Protein AF-A0A7M2WQA1-F1 (afdb_monomer)

Nearest PDB structures (foldseek):
  7xce-assembly1_A  TM=6.578E-01  e=5.595E-09  Rattus norvegicus
  3zng-assembly1_A  TM=6.175E-01  e=9.949E-09  Homo sapiens
  5cer-assembly3_F  TM=8.291E-01  e=8.331E-07  Bdellovibrio bacteriovorus HD100
  8tyq-assembly1_B  TM=8.521E-01  e=7.292E-05  synthetic construct
  7ykr-assembly1_A  TM=2.815E-01  e=6.113E-09  Drosophila melanogaster

Secondary structure (DSSP, 8-state):
-------------PPPPPIIIIIHHHHHHHTTTTEETTEESTT--SSSHHHHHH-SSS----TT-GGG-HHHHHHHS-SSS--SSTT-PPPHHHHHHHHHHHHTT----GGGS-PPPPPPPPHHHHHHHHHHHHT-HHHHHHHHHH-GGGGGS--TTS--HHHHHHHHS-HHHHHHHHHTT--TT---TT---HHHHTTT-HHHHHHHHHTT--TT---TT---HHHHHHTSSS-HHHHHHHHHTT--TT--EEETTEEE-HHHHHHHHT-HHHHHHHHHTT--SSSTTHHHHHHHHHHTT-HHHHHHHGGG--HHHHHHHHHHHHSTTT--HHHHH-HHHHHHHHHTT--TT-B-TT--BHHHHHTT-TT--HHHHHHHHHTT--TT-B-TT--BHHHHHHTT-S-HHHHHHHHTT-----PPPPPPP-B---SSHHHHHHHHHHHHHHHHHHHHHHHSS--TTTTTHHHHHHHHHHHTT----HHHHHHHHHHHHHHHHHHHHHHTTT-PPTTTHHHHHHHHHHHHHTTPPP-HHHHHHHHHHHHH--TTS----SS-BTTBT--HHHHHHHHHHHHHHT--GGGHHHHHHHHHHHHHHHHH----SHHHHHHHHHHHHHHT--HHHHHHHHHHHHHT--TTS-B-SSTTSPPBHHHHHHHHHHHHHHTSS-TTSHHHHHHHHHHHHS-BTTS-------S---SPP---S-SSGGGHHHHHHHHHHHHHHHHHHH-

pLDDT: mean 89.01, std 12.1, range [23.73, 98.81]

Mean predicted aligned error: 7.71 Å

Sequence (739 aa):
MTTCFLQTGMAKDAASVDFARDVQPLLQAHCIECHGPKKQKNGFRLDRRSDAFKGGTAAMIGRGNADASRLYLRVSGAGQDKQMPPDGPLSAEQISIVKRWIDQGADWPDALSGETPPPPADPKATQIMEALRSGDTETFRKLLRENPDAAKRLGASGLTPLAYAVVYGDVDAVKLLLQAGADVNARSETGATALMFAADNLEKSRLLLEAGADLKARSADGRTPLLVACSWSQTYDVIKLLLDHGANPSDVVNSYRGPLTPLRLAAEKGDGATLKLLLDRGADARAFGGIPALMAATSIGDVHSAKLLQPSADPQGIKFAATFFLLPPFASPRGTNDPAPMQLMIEAGADMKAHDLAGRTLLMLAVTSEKISEATVKAMIQAGADVSATTPAGMTVLDFALQQGRTPIVDLLEKAGAKPGHAAARPEAKFAPAASARAAVERSLPLLQKSDAMFLQKSGCVSCHNNSLTAMTVSEARKAGIAVDEKIAQNSKSLIAADVEVWRERSLQAMGIPGDSNTINWMLLGLASENYPADASTDAFARFLKNDQLPDGRWRLVAGRPPINSSDIAITAICMRAMRAYAPKSARQEYLQSASCAAEWIRSAKPVTTDDRAFQLLGLKWAGDAPASLKQAARELLSQQKADGGWSQLPAMPSDAYATGLVLVALSESGTITVNDAGFQRGIEFLRSTQLQDGSWHVATRAIGIQPYFESGFPHGGDQWISAAATNWATMALIHAVR

Solvent-accessible surface area (backbone atoms only — not comparable to full-atom values): 37889 Å² total; per-residue (Å²): 138,84,86,82,81,80,74,73,70,78,74,71,82,71,77,81,71,45,41,78,80,64,43,48,58,52,38,60,76,63,40,24,77,59,14,24,99,91,30,56,63,68,66,23,26,66,56,25,47,71,39,28,50,52,16,38,52,41,66,26,53,35,25,25,32,26,95,76,7,49,51,44,24,24,42,66,46,78,40,97,55,77,51,28,41,87,92,51,69,61,52,74,66,58,41,47,50,55,34,51,30,19,43,76,35,46,70,69,56,78,96,72,21,56,70,76,80,73,81,82,46,37,70,63,14,33,54,36,36,51,20,27,50,62,44,38,61,66,59,27,55,50,49,43,70,78,39,38,68,28,29,64,31,37,15,84,81,57,39,38,35,48,46,41,15,50,72,37,36,55,65,65,50,36,52,54,27,48,75,47,59,25,63,52,68,48,57,32,92,59,34,43,34,38,52,32,50,16,27,85,36,54,68,51,33,50,54,36,48,77,68,64,34,62,67,81,47,48,23,73,73,54,47,30,35,59,48,23,12,30,48,37,38,95,19,56,68,37,42,50,52,42,46,76,72,66,45,70,44,64,46,74,32,70,40,70,90,44,64,46,21,35,52,21,32,18,20,64,69,56,37,45,66,50,33,49,51,35,45,77,68,62,25,55,49,70,43,92,27,21,46,59,13,31,21,31,6,33,8,64,43,28,52,66,43,22,62,72,35,51,87,47,48,51,72,68,38,37,38,48,23,53,47,43,29,34,35,62,34,49,26,18,65,61,21,41,43,43,42,63,45,57,48,53,32,50,76,64,63,33,62,34,69,43,55,53,98,74,44,46,34,46,60,35,38,38,45,53,44,97,40,44,30,67,66,38,55,49,51,40,46,76,61,56,27,64,49,74,43,57,24,90,87,44,46,18,34,40,48,39,24,49,67,64,20,79,41,76,62,43,58,50,38,46,74,70,64,23,53,76,49,80,66,80,80,77,82,81,84,68,60,40,58,37,95,39,50,63,55,39,36,69,43,26,50,64,54,46,56,54,19,51,51,43,33,43,50,36,57,66,49,83,38,70,66,58,50,38,43,58,43,38,35,51,36,52,31,51,77,63,74,41,92,73,66,61,68,59,50,53,51,48,51,52,52,53,52,51,54,41,48,77,40,19,73,44,21,50,45,52,43,68,59,78,49,32,65,66,17,54,21,24,52,44,42,18,38,52,46,65,67,54,78,84,45,77,28,50,32,22,51,22,49,35,46,62,40,55,34,39,96,73,24,40,38,78,59,60,46,41,38,34,81,53,61,63,34,46,43,36,45,22,31,42,38,41,53,22,26,62,74,30,50,46,68,48,51,42,66,62,53,50,50,51,37,49,36,24,41,55,36,49,71,69,54,82,64,82,42,45,61,25,42,29,26,36,31,40,25,39,50,74,65,66,56,57,71,67,60,48,46,50,44,44,49,56,55,59,71,59,50,43,97,77,27,23,20,26,55,38,92,56,35,71,60,41,48,43,36,29,10,42,40,47,38,28,35,49,73,55,70,72,45,57,72,84,36,70,68,49,43,33,30,54,49,33,51,31,54,56,22,26,78,80,29,42,30,91,40,82,62,56,44,71,87,81,68,88,85,80,88,38,77,48,70,68,70,95,20,18,48,49,14,51,52,14,29,33,28,34,38,43,26,30,46,62,66,67,102

Foldseek 3Di:
DDDDDPPPPDDDPDPQQDCVPQPVVVCVVFPCVQQHPVHHDQQQHDQAQLSQCCGHLHGQQQAQALVPHVVLCQLVVVDPDHHPPPVDHDDPVSSVSSRSCRNQGVDDDPVRRNDDDPDAADVLQQQLLVCQLQVVVVSNVVSCVVCLCQLQTAHPQQDGSLLSCLQRNDLVSNVSSVVSVRDQCDAGPQGDGSLLLNLQPLSSNVVSVVSPHDQCGAGNQGDGSLLLNLLFAPRLNSNVVSVVVPRQQQDWTQHPVGIGGSLLSNLLLLPLVSNVVSVVSPHDLLDGRVLSSLLNNLQQQSLSSNVVSLVNDDQVSLQNSLQSCLAFPQRFLVSQQDLRSVVSSLVSPHDQQDDDPQQQGSLLSSLLRPRHDPVNNVVSVVSPHDLAGATPVFAGSLNLNCLQFDDVVNVSSVVVVHDGTPPDDDDDFDWDFAPALLRLLVLLLVLLLLLLLLCCSNRVDQDLLNLLLNLLLQLLCVVLVHDHDVVSNVVSLVSLVVRLSSCQVVLSSSDADVQQLSRLLSSLVSNVSNVNDADSSLQSSLVSLLRRAHPQLWHTRRGDWPPRSHDSLQSLLSNLLSSQSRPRNSCNVSSLVSLVSSLVSLLPDDAQWLSSLLSSLSSCQSSVHDLVSNLVSLVVSLVQQDPQLAHDRHSNDDGFLLSLLSSLLSNLSSVNDACPDPSNVSSLSSLSRQAHPSSWTQDAISGDDDDDFDDSSQDDGVRRSVRSNSSSSSSSSSSSNSD

Organism: NCBI:txid2807512

Structure (mmCIF, N/CA/C/O backbone):
data_AF-A0A7M2WQA1-F1
#
_entry.id   AF-A0A7M2WQA1-F1
#
loop_
_atom_site.group_PDB
_atom_site.id
_atom_site.type_symbol
_atom_site.label_atom_id
_atom_site.label_alt_id
_atom_site.label_comp_id
_atom_site.label_asym_id
_atom_site.label_entity_id
_atom_site.label_seq_id
_atom_site.pdbx_PDB_ins_code
_atom_site.Cartn_x
_atom_site.Cartn_y
_atom_site.Cartn_z
_atom_site.occupancy
_atom_site.B_iso_or_equiv
_atom_site.auth_seq_id
_atom_site.auth_comp_id
_atom_site.auth_asym_id
_atom_site.auth_atom_id
_atom_site.pdbx_PDB_model_num
ATOM 1 N N . MET A 1 1 ? 22.851 42.577 -37.069 1.00 30.38 1 MET A N 1
ATOM 2 C CA . MET A 1 1 ? 22.425 43.889 -36.546 1.00 30.38 1 MET A CA 1
ATOM 3 C C . MET A 1 1 ? 21.011 43.747 -36.006 1.00 30.38 1 MET A C 1
ATOM 5 O O . MET A 1 1 ? 20.148 43.288 -36.736 1.00 30.38 1 MET A O 1
ATOM 9 N N . THR A 1 2 ? 20.853 44.102 -34.728 1.00 28.45 2 THR A N 1
ATOM 10 C CA . THR A 1 2 ? 19.617 44.558 -34.062 1.00 28.45 2 THR A CA 1
ATOM 11 C C . THR A 1 2 ? 18.521 43.531 -33.717 1.00 28.45 2 THR A C 1
ATOM 13 O O . THR A 1 2 ? 17.528 43.365 -34.412 1.00 28.45 2 THR A O 1
ATOM 16 N N . THR A 1 3 ? 18.738 42.874 -32.572 1.00 28.62 3 THR A N 1
ATOM 17 C CA . THR A 1 3 ? 17.820 42.724 -31.418 1.00 28.62 3 THR A CA 1
ATOM 18 C C . THR A 1 3 ? 16.315 42.975 -31.604 1.00 28.62 3 THR A C 1
ATOM 20 O O . THR A 1 3 ? 15.890 44.115 -31.773 1.00 28.62 3 THR A O 1
ATOM 23 N N . CYS A 1 4 ? 15.512 41.948 -31.308 1.00 23.73 4 CYS A N 1
ATOM 24 C CA . CYS A 1 4 ? 14.214 42.112 -30.649 1.00 23.73 4 CYS A CA 1
ATOM 25 C C . CYS A 1 4 ? 14.092 41.058 -29.533 1.00 23.73 4 CYS A C 1
ATOM 27 O O . CYS A 1 4 ? 13.617 39.944 -29.735 1.00 23.73 4 CYS A O 1
ATOM 29 N N . PHE A 1 5 ? 14.627 41.399 -28.358 1.00 26.61 5 PHE A N 1
ATOM 30 C CA . PHE A 1 5 ? 14.339 40.702 -27.109 1.00 26.61 5 PHE A CA 1
ATOM 31 C C . PHE A 1 5 ? 12.908 41.067 -26.703 1.00 26.61 5 PHE A C 1
ATOM 33 O O . PHE A 1 5 ? 12.668 42.171 -26.220 1.00 26.61 5 PHE A O 1
ATOM 40 N N . LEU A 1 6 ? 11.963 40.141 -26.855 1.00 25.75 6 LEU A N 1
ATOM 41 C CA . LEU A 1 6 ? 10.768 40.151 -26.019 1.00 25.75 6 LEU A CA 1
ATOM 42 C C . LEU A 1 6 ? 11.198 39.639 -24.643 1.00 25.75 6 LEU A C 1
ATOM 44 O O . LEU A 1 6 ? 11.180 38.443 -24.365 1.00 25.75 6 LEU A O 1
ATOM 48 N N . GLN A 1 7 ? 11.641 40.571 -23.797 1.00 24.03 7 GLN A N 1
ATOM 49 C CA . GLN A 1 7 ? 11.590 40.393 -22.353 1.00 24.03 7 GLN A CA 1
ATOM 50 C C . GLN A 1 7 ? 10.124 40.139 -21.994 1.00 24.03 7 GLN A C 1
ATOM 52 O O . GLN A 1 7 ? 9.328 41.067 -21.869 1.00 24.03 7 GLN A O 1
ATOM 57 N N . THR A 1 8 ? 9.755 38.869 -21.840 1.00 31.05 8 THR A N 1
ATOM 58 C CA . THR A 1 8 ? 8.618 38.502 -21.004 1.00 31.05 8 THR A CA 1
ATOM 59 C C . THR A 1 8 ? 8.945 39.039 -19.621 1.00 31.05 8 THR A C 1
ATOM 61 O O . THR A 1 8 ? 9.833 38.517 -18.943 1.00 31.05 8 THR A O 1
ATOM 64 N N . GLY A 1 9 ? 8.308 40.153 -19.260 1.00 25.66 9 GLY A N 1
ATOM 65 C CA . GLY A 1 9 ? 8.415 40.720 -17.930 1.00 25.66 9 GLY A CA 1
ATOM 66 C C . GLY A 1 9 ? 8.202 39.608 -16.916 1.00 25.66 9 GLY A C 1
ATOM 67 O O . GLY A 1 9 ? 7.235 38.851 -17.016 1.00 25.66 9 GLY A O 1
ATOM 68 N N . MET A 1 10 ? 9.137 39.494 -15.974 1.00 29.97 10 MET A N 1
ATOM 69 C CA . MET A 1 10 ? 8.903 38.765 -14.740 1.00 29.97 10 MET A CA 1
ATOM 70 C C . MET A 1 10 ? 7.539 39.212 -14.224 1.00 29.97 10 MET A C 1
ATOM 72 O O . MET A 1 10 ? 7.325 40.406 -13.990 1.00 29.97 10 MET A O 1
ATOM 76 N N . ALA A 1 11 ? 6.595 38.271 -14.152 1.00 33.44 11 ALA A N 1
ATOM 77 C CA . ALA A 1 11 ? 5.335 38.507 -13.482 1.00 33.44 11 ALA A CA 1
ATOM 78 C C . ALA A 1 11 ? 5.688 39.083 -12.109 1.00 33.44 11 ALA A C 1
ATOM 80 O O . ALA A 1 11 ? 6.440 38.461 -11.362 1.00 33.44 11 ALA A O 1
ATOM 81 N N . LYS A 1 12 ? 5.223 40.305 -11.824 1.00 33.41 12 LYS A N 1
ATOM 82 C CA . LYS A 1 12 ? 5.247 40.851 -10.466 1.00 33.41 12 LYS A CA 1
ATOM 83 C C . LYS A 1 12 ? 4.732 39.746 -9.553 1.00 33.41 12 LYS A C 1
ATOM 85 O O . LYS A 1 12 ? 3.649 39.234 -9.838 1.00 33.41 12 LYS A O 1
ATOM 90 N N . ASP A 1 13 ? 5.492 39.390 -8.520 1.00 40.62 13 ASP A N 1
ATOM 91 C CA . ASP A 1 13 ? 5.045 38.466 -7.482 1.00 40.62 13 ASP A CA 1
ATOM 92 C C . ASP A 1 13 ? 3.643 38.896 -7.042 1.00 40.62 13 ASP A C 1
ATOM 94 O O . ASP A 1 13 ? 3.457 39.937 -6.404 1.00 40.62 13 ASP A O 1
ATOM 98 N N . ALA A 1 14 ? 2.626 38.156 -7.487 1.00 55.50 14 ALA A N 1
ATOM 99 C CA . ALA A 1 14 ? 1.265 38.397 -7.057 1.00 55.50 14 ALA A CA 1
ATOM 100 C C . ALA A 1 14 ? 1.261 38.157 -5.548 1.00 55.50 14 ALA A C 1
ATOM 102 O O . ALA A 1 14 ? 1.708 37.100 -5.101 1.00 55.50 14 ALA A O 1
ATOM 103 N N . ALA A 1 15 ? 0.810 39.144 -4.770 1.00 67.75 15 ALA A N 1
ATOM 104 C CA . ALA A 1 15 ? 0.792 39.050 -3.314 1.00 67.75 15 ALA A CA 1
ATOM 105 C C . ALA A 1 15 ? 0.187 37.706 -2.869 1.00 67.75 15 ALA A C 1
ATOM 107 O O . ALA A 1 15 ? -0.848 37.289 -3.408 1.00 67.75 15 ALA A O 1
ATOM 108 N N . SER A 1 16 ? 0.843 37.029 -1.918 1.00 83.00 16 SER A N 1
ATOM 109 C CA . SER A 1 16 ? 0.365 35.748 -1.391 1.00 83.00 16 SER A CA 1
ATOM 110 C C . SER A 1 16 ? -1.051 35.909 -0.843 1.00 83.00 16 SER A C 1
ATOM 112 O O . SER A 1 16 ? -1.351 36.903 -0.171 1.00 83.00 16 SER A O 1
ATOM 114 N N . VAL A 1 17 ? -1.917 34.938 -1.120 1.00 92.88 17 VAL A N 1
ATOM 115 C CA . VAL A 1 17 ? -3.294 34.963 -0.627 1.00 92.88 17 VAL A CA 1
ATOM 116 C C . VAL A 1 17 ? -3.288 34.620 0.859 1.00 92.88 17 VAL A C 1
ATOM 118 O O . VAL A 1 17 ? -2.691 33.624 1.258 1.00 92.88 17 VAL A O 1
ATOM 121 N N . ASP A 1 18 ? -3.934 35.436 1.684 1.00 94.06 18 ASP A N 1
ATOM 122 C CA . ASP A 1 18 ? -4.095 35.168 3.114 1.00 94.06 18 ASP A CA 1
ATOM 123 C C . ASP A 1 18 ? -5.484 34.578 3.378 1.00 94.06 18 ASP A C 1
ATOM 125 O O . ASP A 1 18 ? -6.492 35.102 2.899 1.00 94.06 18 ASP A O 1
ATOM 129 N N . PHE A 1 19 ? -5.562 33.482 4.137 1.00 94.44 19 PHE A N 1
ATOM 130 C CA . PHE A 1 19 ? -6.843 32.812 4.364 1.00 94.44 19 PHE A CA 1
ATOM 131 C C . PHE A 1 19 ? -7.843 33.706 5.102 1.00 94.44 19 PHE A C 1
ATOM 133 O O . PHE A 1 19 ? -9.004 33.776 4.704 1.00 94.44 19 PHE A O 1
ATOM 140 N N . ALA A 1 20 ? -7.403 34.394 6.157 1.00 95.12 20 ALA A N 1
ATOM 141 C CA . ALA A 1 20 ? -8.275 35.195 7.010 1.00 95.12 20 ALA A CA 1
ATOM 142 C C . ALA A 1 20 ? -8.850 36.394 6.252 1.00 95.12 20 ALA A C 1
ATOM 144 O O . ALA A 1 20 ? -10.042 36.686 6.334 1.00 95.12 20 ALA A O 1
ATOM 145 N N . ARG A 1 21 ? -7.985 37.083 5.503 1.00 95.38 21 ARG A N 1
ATOM 146 C CA . ARG A 1 21 ? -8.327 38.304 4.778 1.00 95.38 21 ARG A CA 1
ATOM 147 C C . ARG A 1 21 ? -9.074 38.024 3.479 1.00 95.38 21 ARG A C 1
ATOM 149 O O . ARG A 1 21 ? -10.053 38.707 3.194 1.00 95.38 21 ARG A O 1
ATOM 156 N N . ASP A 1 22 ? -8.610 37.056 2.691 1.00 95.88 22 ASP A N 1
ATOM 157 C CA . ASP A 1 22 ? -9.026 36.925 1.292 1.00 95.88 22 ASP A CA 1
ATOM 158 C C . ASP A 1 22 ? -9.991 35.751 1.061 1.00 95.88 22 ASP A C 1
ATOM 160 O O . ASP A 1 22 ? -10.874 35.847 0.212 1.00 95.88 22 ASP A O 1
ATOM 164 N N . VAL A 1 23 ? -9.855 34.641 1.797 1.00 96.38 23 VAL A N 1
ATOM 165 C CA . VAL A 1 23 ? -10.579 33.383 1.505 1.00 96.38 23 VAL A CA 1
ATOM 166 C C . VAL A 1 23 ? -11.779 33.179 2.423 1.00 96.38 23 VAL A C 1
ATOM 168 O O . VAL A 1 23 ? -12.875 32.868 1.955 1.00 96.38 23 VAL A O 1
ATOM 171 N N . GLN A 1 24 ? -11.600 33.360 3.730 1.00 95.38 24 GLN A N 1
ATOM 172 C CA . GLN A 1 24 ? -12.635 33.127 4.733 1.00 95.38 24 GLN A CA 1
ATOM 173 C C . GLN A 1 24 ? -13.907 33.954 4.474 1.00 95.38 24 GLN A C 1
ATOM 175 O O . GLN A 1 24 ? -14.990 33.358 4.514 1.00 95.38 24 GLN A O 1
ATOM 180 N N . PRO A 1 25 ? -13.832 35.256 4.118 1.00 95.81 25 PRO A N 1
ATOM 181 C CA . PRO A 1 25 ? -15.027 36.030 3.788 1.00 95.81 25 PRO A CA 1
ATOM 182 C C . PRO A 1 25 ? -15.771 35.472 2.568 1.00 95.81 25 PRO A C 1
ATOM 184 O O . PRO A 1 25 ? -17.000 35.458 2.553 1.00 95.81 25 PRO A O 1
ATOM 187 N N . LEU A 1 26 ? -15.046 34.948 1.569 1.00 94.75 26 LEU A N 1
ATOM 188 C CA . LEU A 1 26 ? -15.649 34.332 0.382 1.00 94.75 26 LEU A CA 1
ATOM 189 C C . LEU A 1 26 ? -16.399 33.048 0.738 1.00 94.75 26 LEU A C 1
ATOM 191 O O . LEU A 1 26 ? -17.537 32.861 0.305 1.00 94.75 26 LEU A O 1
ATOM 195 N N . LEU A 1 27 ? -15.792 32.175 1.550 1.00 93.56 27 LEU A N 1
ATOM 196 C CA . LEU A 1 27 ? -16.444 30.941 1.995 1.00 93.56 27 LEU A CA 1
ATOM 197 C C . LEU A 1 27 ? -17.691 31.243 2.835 1.00 93.56 27 LEU A C 1
ATOM 199 O O . LEU A 1 27 ? -18.732 30.620 2.624 1.00 93.56 27 LEU A O 1
ATOM 203 N N . GLN A 1 28 ? -17.611 32.217 3.744 1.00 92.88 28 GLN A N 1
ATOM 204 C CA . GLN A 1 28 ? -18.738 32.648 4.575 1.00 92.88 28 GLN A CA 1
ATOM 205 C C . GLN A 1 28 ? -19.890 33.218 3.751 1.00 92.88 28 GLN A C 1
ATOM 207 O O . GLN A 1 28 ? -21.037 32.844 3.988 1.00 92.88 28 GLN A O 1
ATOM 212 N N . ALA A 1 29 ? -19.591 34.071 2.771 1.00 92.56 29 ALA A N 1
ATOM 213 C CA . ALA A 1 29 ? -20.609 34.726 1.959 1.00 92.56 29 ALA A CA 1
ATOM 214 C C . ALA A 1 29 ? -21.302 33.777 0.970 1.00 92.56 29 ALA A C 1
ATOM 216 O O . ALA A 1 29 ? -22.484 33.952 0.690 1.00 92.56 29 ALA A O 1
ATOM 217 N N . HIS A 1 30 ? -20.580 32.790 0.427 1.00 92.12 30 HIS A N 1
ATOM 218 C CA . HIS A 1 30 ? -21.044 32.060 -0.759 1.00 92.12 30 HIS A CA 1
ATOM 219 C C . HIS A 1 30 ? -21.134 30.539 -0.599 1.00 92.12 30 HIS A C 1
ATOM 221 O O . HIS A 1 30 ? -21.806 29.880 -1.393 1.00 92.12 30 HIS A O 1
ATOM 227 N N . CYS A 1 31 ? -20.462 29.953 0.394 1.00 90.00 31 CYS A N 1
ATOM 228 C CA . CYS A 1 31 ? -20.314 28.498 0.488 1.00 90.00 31 CYS A CA 1
ATOM 229 C C . CYS A 1 31 ? -20.932 27.909 1.762 1.00 90.00 31 CYS A C 1
ATOM 231 O O . CYS A 1 31 ? -21.572 26.856 1.704 1.00 90.00 31 CYS A O 1
ATOM 233 N N . ILE A 1 32 ? -20.756 28.569 2.910 1.00 89.88 32 ILE A N 1
ATOM 234 C CA . ILE A 1 32 ? -21.103 28.017 4.230 1.00 89.88 32 ILE A CA 1
ATOM 235 C C . ILE A 1 32 ? -22.614 27.834 4.418 1.00 89.88 32 ILE A C 1
ATOM 237 O O . ILE A 1 32 ? -23.021 26.939 5.150 1.00 89.88 32 ILE A O 1
ATOM 241 N N . GLU A 1 33 ? -23.478 28.575 3.724 1.00 87.06 33 GLU A N 1
ATOM 242 C CA . GLU A 1 33 ? -24.926 28.336 3.826 1.00 87.06 33 GLU A CA 1
ATOM 243 C C . GLU A 1 33 ? -25.316 26.905 3.397 1.00 87.06 33 GLU A C 1
ATOM 245 O O . GLU A 1 33 ? -26.161 26.266 4.027 1.00 87.06 33 GLU A O 1
ATOM 250 N N . CYS A 1 34 ? -24.671 26.373 2.351 1.00 84.81 34 CYS A N 1
ATOM 251 C CA . CYS A 1 34 ? -24.923 25.026 1.823 1.00 84.81 34 CYS A CA 1
ATOM 252 C C . CYS A 1 34 ? -23.906 23.963 2.269 1.00 84.81 34 CYS A C 1
ATOM 254 O O . CYS A 1 34 ? -24.156 22.772 2.056 1.00 84.81 34 CYS A O 1
ATOM 256 N N . HIS A 1 35 ? -22.780 24.395 2.839 1.00 87.56 35 HIS A N 1
ATOM 257 C CA . HIS A 1 35 ? -21.662 23.565 3.298 1.00 87.56 35 HIS A CA 1
ATOM 258 C C . HIS A 1 35 ? -21.260 23.909 4.739 1.00 87.56 35 HIS A C 1
ATOM 260 O O . HIS A 1 35 ? -20.083 23.901 5.088 1.00 87.56 35 HIS A O 1
ATOM 266 N N . GLY A 1 36 ? -22.238 24.249 5.569 1.00 84.88 36 GLY A N 1
ATOM 267 C CA . GLY A 1 36 ? -22.061 24.625 6.969 1.00 84.88 36 GLY A CA 1
ATOM 268 C C . GLY A 1 36 ? -22.763 23.648 7.910 1.00 84.88 36 GLY A C 1
ATOM 269 O O . GLY A 1 36 ? -23.289 22.620 7.477 1.00 84.88 36 GLY A O 1
ATOM 270 N N . PRO A 1 37 ? -22.850 23.961 9.212 1.00 79.56 37 PRO A N 1
ATOM 271 C CA . PRO A 1 37 ? -23.381 23.036 10.216 1.00 79.56 37 PRO A CA 1
ATOM 272 C C . PRO A 1 37 ? -24.846 22.669 10.021 1.00 79.56 37 PRO A C 1
ATOM 274 O O . PRO A 1 37 ? -25.277 21.602 10.448 1.00 79.56 37 PRO A O 1
ATOM 277 N N . LYS A 1 38 ? -25.615 23.537 9.364 1.00 81.00 38 LYS A N 1
ATOM 278 C CA . LYS A 1 38 ? -27.063 23.371 9.197 1.00 81.00 38 LYS A CA 1
ATOM 279 C C . LYS A 1 38 ? -27.443 22.607 7.930 1.00 81.00 38 LYS A C 1
ATOM 281 O O . LYS A 1 38 ? -28.512 22.008 7.876 1.00 81.00 38 LYS A O 1
ATOM 286 N N . LYS A 1 39 ? -26.594 22.641 6.904 1.00 76.94 39 LYS A N 1
ATOM 287 C CA . LYS A 1 39 ? -26.865 22.068 5.586 1.00 76.94 39 LYS A CA 1
ATOM 288 C C . LYS A 1 39 ? -25.550 21.540 5.044 1.00 76.94 39 LYS A C 1
ATOM 290 O O . LYS A 1 39 ? -24.628 22.308 4.801 1.00 76.94 39 LYS A O 1
ATOM 295 N N . GLN A 1 40 ? -25.478 20.224 4.893 1.00 68.62 40 GLN A N 1
ATOM 296 C CA . GLN A 1 40 ? -24.302 19.536 4.382 1.00 68.62 40 GLN A CA 1
ATOM 297 C C . GLN A 1 40 ? -24.724 18.567 3.282 1.00 68.62 40 GLN A C 1
ATOM 299 O O . GLN A 1 40 ? -25.466 17.613 3.515 1.00 68.62 40 GLN A O 1
ATOM 304 N N . LYS A 1 41 ? -24.259 18.811 2.056 1.00 63.06 41 LYS A N 1
ATOM 305 C CA . LYS A 1 41 ? -24.397 17.841 0.965 1.00 63.06 41 LYS A CA 1
ATOM 306 C C . LYS A 1 41 ? -23.241 16.848 1.043 1.00 63.06 41 LYS A C 1
ATOM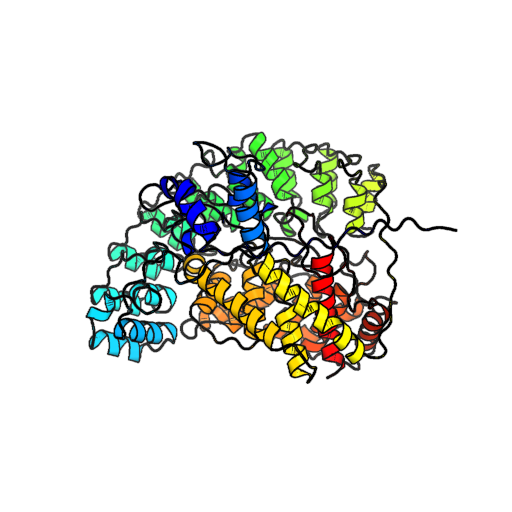 308 O O . LYS A 1 41 ? -22.086 17.248 0.933 1.00 63.06 41 LYS A O 1
ATOM 313 N N . ASN A 1 42 ? -23.557 15.564 1.218 1.00 60.62 42 ASN A N 1
ATOM 314 C CA . ASN A 1 42 ? -22.584 14.463 1.274 1.00 60.62 42 ASN A CA 1
ATOM 315 C C . ASN A 1 42 ? -21.486 14.637 2.345 1.00 60.62 42 ASN A C 1
ATOM 317 O O . ASN A 1 42 ? -20.353 14.222 2.126 1.00 60.62 42 ASN A O 1
ATOM 321 N N . GLY A 1 43 ? -21.800 15.293 3.469 1.00 66.31 43 GLY A N 1
ATOM 322 C CA . GLY A 1 43 ? -20.859 15.502 4.577 1.00 66.31 43 GLY A CA 1
ATOM 323 C C . GLY A 1 43 ? -19.748 16.529 4.321 1.00 66.31 43 GLY A C 1
ATOM 324 O O . GLY A 1 43 ? -18.919 16.732 5.199 1.00 66.31 43 GLY A O 1
ATOM 325 N N . PHE A 1 44 ? -19.722 17.195 3.158 1.00 78.69 44 PHE A N 1
ATOM 326 C CA . PHE A 1 44 ? -18.711 18.213 2.863 1.00 78.69 44 PHE A CA 1
ATOM 327 C C . PHE A 1 44 ? -19.031 19.541 3.557 1.00 78.69 44 PHE A C 1
ATOM 329 O O . PHE A 1 44 ? -20.082 20.141 3.292 1.00 78.69 44 PHE A O 1
ATOM 336 N N . ARG A 1 45 ? -18.097 20.007 4.392 1.00 85.62 45 ARG A N 1
ATOM 337 C CA . ARG A 1 45 ? -18.184 21.251 5.164 1.00 85.62 45 ARG A CA 1
ATOM 338 C C . ARG A 1 45 ? -17.049 22.201 4.793 1.00 85.62 45 ARG A C 1
ATOM 340 O O . ARG A 1 45 ? -15.947 21.756 4.505 1.00 85.62 45 ARG A O 1
ATOM 347 N N . LEU A 1 46 ? -17.320 23.501 4.810 1.00 89.75 46 LEU A N 1
ATOM 348 C CA . LEU A 1 46 ? -16.362 24.570 4.500 1.00 89.75 46 LEU A CA 1
ATOM 349 C C . LEU A 1 46 ? -16.192 25.576 5.644 1.00 89.75 46 LEU A C 1
ATOM 351 O O . LEU A 1 46 ? -15.410 26.511 5.526 1.00 89.75 46 LEU A O 1
ATOM 355 N N . ASP A 1 47 ? -16.902 25.386 6.752 1.00 88.69 47 ASP A N 1
ATOM 356 C CA . ASP A 1 47 ? -16.717 26.146 7.988 1.00 88.69 47 ASP A CA 1
ATOM 357 C C . ASP A 1 47 ? -15.719 25.490 8.953 1.00 88.69 47 ASP A C 1
ATOM 359 O O . ASP A 1 47 ? -15.287 26.137 9.900 1.00 88.69 47 ASP A O 1
ATOM 363 N N . ARG A 1 48 ? -15.340 24.230 8.698 1.00 86.25 48 ARG A N 1
ATOM 364 C CA . ARG A 1 48 ? -14.389 23.454 9.496 1.00 86.25 48 ARG A CA 1
ATOM 365 C C . ARG A 1 48 ? -13.288 22.881 8.608 1.00 86.25 48 ARG A C 1
ATOM 367 O O . ARG A 1 48 ? -13.569 22.174 7.643 1.00 86.25 48 ARG A O 1
ATOM 374 N N . ARG A 1 49 ? -12.034 23.186 8.934 1.00 86.12 49 ARG A N 1
ATOM 375 C CA . ARG A 1 49 ? -10.844 22.894 8.129 1.00 86.12 49 ARG A CA 1
ATOM 376 C C . ARG A 1 49 ? -10.653 21.400 7.899 1.00 86.12 49 ARG A C 1
ATOM 378 O O . ARG A 1 49 ? -10.425 20.996 6.761 1.00 86.12 49 ARG A O 1
ATOM 385 N N . SER A 1 50 ? -10.737 20.586 8.954 1.00 73.50 50 SER A N 1
ATOM 386 C CA . SER A 1 50 ? -10.594 19.130 8.832 1.00 73.50 50 SER A CA 1
ATOM 387 C C . SER A 1 50 ? -11.628 18.552 7.874 1.00 73.50 50 SER A C 1
ATOM 389 O O . SER A 1 50 ? -11.258 17.809 6.971 1.00 73.50 50 SER A O 1
ATOM 391 N N . ASP A 1 51 ? -12.893 18.955 7.993 1.00 76.94 51 ASP A N 1
ATOM 392 C CA . ASP A 1 51 ? -13.967 18.508 7.106 1.00 76.94 51 ASP A CA 1
ATOM 393 C C . ASP A 1 51 ? -13.821 19.063 5.674 1.00 76.94 51 ASP A C 1
ATOM 395 O O . ASP A 1 51 ? -14.158 18.378 4.706 1.00 76.94 51 ASP A O 1
ATOM 399 N N . ALA A 1 52 ? -13.260 20.265 5.510 1.00 83.19 52 ALA A N 1
ATOM 400 C CA . ALA A 1 52 ? -13.001 20.863 4.203 1.00 83.19 52 ALA A CA 1
ATOM 401 C C . ALA A 1 52 ? -11.904 20.125 3.420 1.00 83.19 52 ALA A C 1
ATOM 403 O O . ALA A 1 52 ? -12.071 19.831 2.232 1.00 83.19 52 ALA A O 1
ATOM 404 N N . PHE A 1 53 ? -10.793 19.785 4.080 1.00 75.94 53 PHE A N 1
ATOM 405 C CA . PHE A 1 53 ? -9.715 19.011 3.458 1.00 75.94 53 PHE A CA 1
ATOM 406 C C . PHE A 1 53 ? -10.062 17.532 3.316 1.00 75.94 53 PHE A C 1
ATOM 408 O O . PHE A 1 53 ? -9.782 16.945 2.270 1.00 75.94 53 PHE A O 1
ATOM 415 N N . LYS A 1 54 ? -10.743 16.952 4.312 1.00 66.94 54 LYS A N 1
ATOM 416 C CA . LYS A 1 54 ? -11.354 15.619 4.212 1.00 66.94 54 LYS A CA 1
ATOM 417 C C . LYS A 1 54 ? -12.280 15.546 2.998 1.00 66.94 54 LYS A C 1
ATOM 419 O O . LYS A 1 54 ? -12.269 14.558 2.266 1.00 66.94 54 LYS A O 1
ATOM 424 N N . GLY A 1 55 ? -13.048 16.609 2.771 1.00 64.94 55 GLY A N 1
ATOM 425 C CA . GLY A 1 55 ? -14.084 16.648 1.760 1.00 64.94 55 GLY A CA 1
ATOM 426 C C . GLY A 1 55 ? -15.345 15.891 2.187 1.00 64.94 55 GLY A C 1
ATOM 427 O O . GLY A 1 55 ? -15.557 15.587 3.358 1.00 64.94 55 GLY A O 1
ATOM 428 N N . GLY A 1 56 ? -16.208 15.608 1.210 1.00 59.66 56 GLY A N 1
ATOM 429 C CA . GLY A 1 56 ? -17.347 14.703 1.390 1.00 59.66 56 GLY A CA 1
ATOM 430 C C . GLY A 1 56 ? -16.936 13.265 1.084 1.00 59.66 56 GLY A C 1
ATOM 431 O O . GLY A 1 56 ? -16.063 12.693 1.722 1.00 59.66 56 GLY A O 1
ATOM 432 N N . THR A 1 57 ? -17.499 12.692 0.022 1.00 49.47 57 THR A N 1
ATOM 433 C CA . THR A 1 57 ? -17.120 11.358 -0.484 1.00 49.47 57 THR A CA 1
ATOM 434 C C . THR A 1 57 ? -15.713 11.290 -1.098 1.00 49.47 57 THR A C 1
ATOM 436 O O . THR A 1 57 ? -15.263 10.202 -1.444 1.00 49.47 57 THR A O 1
ATOM 439 N N . ALA A 1 58 ? -15.048 12.431 -1.306 1.00 55.09 58 ALA A N 1
ATOM 440 C CA . ALA A 1 58 ? -13.695 12.573 -1.849 1.00 55.09 58 ALA A CA 1
ATOM 441 C C . ALA A 1 58 ? -13.073 13.885 -1.345 1.00 55.09 58 ALA A C 1
ATOM 443 O O . ALA A 1 58 ? -13.820 14.823 -1.055 1.00 55.09 58 ALA A O 1
ATOM 444 N N . ALA A 1 59 ? -11.737 13.974 -1.330 1.00 64.44 59 ALA A N 1
ATOM 445 C CA . ALA A 1 59 ? -11.027 15.221 -1.051 1.00 64.44 59 ALA A CA 1
ATOM 446 C C . ALA A 1 59 ? -11.494 16.318 -2.021 1.00 64.44 59 ALA A C 1
ATOM 448 O O . ALA A 1 59 ? -11.451 16.155 -3.244 1.00 64.44 59 ALA A O 1
ATOM 449 N N . MET A 1 60 ? -11.988 17.427 -1.470 1.00 76.94 60 MET A N 1
ATOM 450 C CA . MET A 1 60 ? -12.555 18.517 -2.269 1.00 76.94 60 MET A CA 1
ATOM 451 C C . MET A 1 60 ? -11.545 19.629 -2.535 1.00 76.94 60 MET A C 1
ATOM 453 O O . MET A 1 60 ? -11.713 20.366 -3.503 1.00 76.94 60 MET A O 1
ATOM 457 N N . ILE A 1 61 ? -10.502 19.737 -1.709 1.00 84.12 61 ILE A N 1
ATOM 458 C CA . ILE A 1 61 ? -9.466 20.764 -1.813 1.00 84.12 61 ILE A CA 1
ATOM 459 C C . ILE A 1 61 ? -8.117 20.083 -2.066 1.00 84.12 61 ILE A C 1
ATOM 461 O O . ILE A 1 61 ? -7.515 19.524 -1.153 1.00 84.12 61 ILE A O 1
ATOM 465 N N . GLY A 1 62 ? -7.651 20.126 -3.316 1.00 73.69 62 GLY A N 1
ATOM 466 C CA . GLY A 1 62 ? -6.340 19.610 -3.721 1.00 73.69 62 GLY A CA 1
ATOM 467 C C . GLY A 1 62 ? -5.240 20.626 -3.432 1.00 73.69 62 GLY A C 1
ATOM 468 O O . GLY A 1 62 ? -4.964 21.478 -4.272 1.00 73.69 62 GLY A O 1
ATOM 469 N N . ARG A 1 63 ? -4.647 20.574 -2.235 1.00 77.00 63 ARG A N 1
ATOM 470 C CA . ARG A 1 63 ? -3.584 21.504 -1.810 1.00 77.00 63 ARG A CA 1
ATOM 471 C C . ARG A 1 63 ? -2.471 21.548 -2.858 1.00 77.00 63 ARG A C 1
ATOM 473 O O . ARG A 1 63 ? -1.943 20.505 -3.199 1.00 77.00 63 ARG A O 1
ATOM 480 N N . GLY A 1 64 ? -2.127 22.736 -3.345 1.00 69.75 64 GLY A N 1
ATOM 481 C CA . GLY A 1 64 ? -1.048 22.960 -4.310 1.00 69.75 64 GLY A CA 1
ATOM 482 C C . GLY A 1 64 ? -1.406 22.711 -5.776 1.00 69.75 64 GLY A C 1
ATOM 483 O O . GLY A 1 64 ? -0.549 22.890 -6.641 1.00 69.75 64 GLY A O 1
ATOM 484 N N . ASN A 1 65 ? -2.645 22.307 -6.069 1.00 75.38 65 ASN A N 1
ATOM 485 C CA . ASN A 1 65 ? -3.100 22.040 -7.429 1.00 75.38 65 ASN A CA 1
ATOM 486 C C . ASN A 1 65 ? -4.589 22.376 -7.579 1.00 75.38 65 ASN A C 1
ATOM 488 O O . ASN A 1 65 ? -5.465 21.515 -7.445 1.00 75.38 65 ASN A O 1
ATOM 492 N N . ALA A 1 66 ? -4.885 23.644 -7.866 1.00 84.50 66 ALA A N 1
ATOM 493 C CA . ALA A 1 66 ? -6.251 24.101 -8.075 1.00 84.50 66 ALA A CA 1
ATOM 494 C C . ALA A 1 66 ? -6.915 23.383 -9.251 1.00 84.50 66 ALA A C 1
ATOM 496 O O . ALA A 1 66 ? -8.080 23.010 -9.151 1.00 84.50 66 ALA A O 1
ATOM 497 N N . ASP A 1 67 ? -6.171 23.098 -10.317 1.00 79.69 67 ASP A N 1
ATOM 498 C CA . ASP A 1 67 ? -6.710 22.469 -11.525 1.00 79.69 67 ASP A CA 1
ATOM 499 C C . ASP A 1 67 ? -7.148 21.008 -11.283 1.00 79.69 67 ASP A C 1
ATOM 501 O O . ASP A 1 67 ? -8.022 20.496 -11.981 1.00 79.69 67 ASP A O 1
ATOM 505 N N . ALA A 1 68 ? -6.624 20.357 -10.238 1.00 70.25 68 ALA A N 1
ATOM 506 C CA . ALA A 1 68 ? -7.101 19.063 -9.738 1.00 70.25 68 ALA A CA 1
ATOM 507 C C . ALA A 1 68 ? -8.079 19.176 -8.547 1.00 70.25 68 ALA A C 1
ATOM 509 O O . ALA A 1 68 ? -8.626 18.170 -8.086 1.00 70.25 68 ALA A O 1
ATOM 510 N N . SER A 1 69 ? -8.316 20.382 -8.028 1.00 82.25 69 SER A N 1
ATOM 511 C CA . SER A 1 69 ? -9.142 20.629 -6.847 1.00 82.25 69 SER A CA 1
ATOM 512 C C . SER A 1 69 ? -10.616 20.769 -7.218 1.00 82.25 69 SER A C 1
ATOM 514 O O . SER A 1 69 ? -11.025 21.721 -7.887 1.00 82.25 69 SER A O 1
ATOM 516 N N . ARG A 1 70 ? -11.459 19.847 -6.734 1.00 83.56 70 ARG A N 1
ATOM 517 C CA . ARG A 1 70 ? -12.904 19.877 -7.017 1.00 83.56 70 ARG A CA 1
ATOM 518 C C . ARG A 1 70 ? -13.558 21.178 -6.570 1.00 83.56 70 ARG A C 1
ATOM 520 O O . ARG A 1 70 ? -14.431 21.662 -7.276 1.00 83.56 70 ARG A O 1
ATOM 527 N N . LEU A 1 71 ? -13.150 21.764 -5.444 1.00 90.00 71 LEU A N 1
ATOM 528 C CA . LEU A 1 71 ? -13.659 23.060 -4.999 1.00 90.00 71 LEU A CA 1
ATOM 529 C C . LEU A 1 71 ? -13.441 24.119 -6.085 1.00 90.00 71 LEU A C 1
ATOM 531 O O . LEU A 1 71 ? -14.404 24.768 -6.484 1.00 90.00 71 LEU A O 1
ATOM 535 N N . TYR A 1 72 ? -12.216 24.233 -6.609 1.00 92.00 72 TYR A N 1
ATOM 536 C CA . TYR A 1 72 ? -11.891 25.179 -7.678 1.00 92.00 72 TYR A CA 1
ATOM 537 C C . TYR A 1 72 ? -12.670 24.881 -8.961 1.00 92.00 72 TYR A C 1
ATOM 539 O O . TYR A 1 72 ? -13.310 25.777 -9.508 1.00 92.00 72 TYR A O 1
ATOM 547 N N . LEU A 1 73 ? -12.679 23.625 -9.416 1.00 89.75 73 LEU A N 1
ATOM 548 C CA . LEU A 1 73 ? -13.406 23.213 -10.624 1.00 89.75 73 LEU A CA 1
ATOM 549 C C . LEU A 1 73 ? -14.906 23.527 -10.536 1.00 89.75 73 LEU A C 1
ATOM 551 O O . LEU A 1 73 ? -15.523 23.915 -11.527 1.00 89.75 73 LEU A O 1
ATOM 555 N N . ARG A 1 74 ? -15.491 23.399 -9.339 1.00 89.81 74 ARG A N 1
ATOM 556 C CA . ARG A 1 74 ? -16.899 23.711 -9.074 1.00 89.81 74 ARG A CA 1
ATOM 557 C C . ARG A 1 74 ? -17.150 25.214 -9.055 1.00 89.81 74 ARG A C 1
ATOM 559 O O . ARG A 1 74 ? -18.140 25.630 -9.643 1.00 89.81 74 ARG A O 1
ATOM 566 N N . VAL A 1 75 ? -16.299 26.025 -8.420 1.00 92.50 75 VAL A N 1
ATOM 567 C CA . VAL A 1 75 ? -16.528 27.484 -8.356 1.00 92.50 75 VAL A CA 1
ATOM 568 C C . VAL A 1 75 ? -16.200 28.206 -9.666 1.00 92.50 75 VAL A C 1
ATOM 570 O O . VAL A 1 75 ? -16.867 29.170 -10.031 1.00 92.50 75 VAL A O 1
ATOM 573 N N . SER A 1 76 ? -15.221 27.702 -10.419 1.00 91.50 76 SER A N 1
ATOM 574 C CA . SER A 1 76 ? -14.833 28.237 -11.732 1.00 91.50 76 SER A CA 1
ATOM 575 C C . SER A 1 76 ? -15.756 27.800 -12.871 1.00 91.50 76 SER A C 1
ATOM 577 O O . SER A 1 76 ? -15.792 28.457 -13.906 1.00 91.50 76 SER A O 1
ATOM 579 N N . GLY A 1 77 ? -16.480 26.689 -12.699 1.00 87.19 77 GLY A N 1
ATOM 580 C CA . GLY A 1 77 ? -17.248 26.063 -13.777 1.00 87.19 77 GLY A CA 1
ATOM 581 C C . GLY A 1 77 ? -16.388 25.294 -14.788 1.00 87.19 77 GLY A C 1
ATOM 582 O O . GLY A 1 77 ? -16.909 24.866 -15.810 1.00 87.19 77 GLY A O 1
ATOM 583 N N . ALA A 1 78 ? -15.092 25.094 -14.517 1.00 82.94 78 ALA A N 1
ATOM 584 C CA . ALA A 1 78 ? -14.180 24.352 -15.393 1.00 82.94 78 ALA A CA 1
ATOM 585 C C . ALA A 1 78 ? -14.345 22.817 -15.315 1.00 82.94 78 ALA A C 1
ATOM 587 O O . ALA A 1 78 ? -13.763 22.089 -16.117 1.00 82.94 7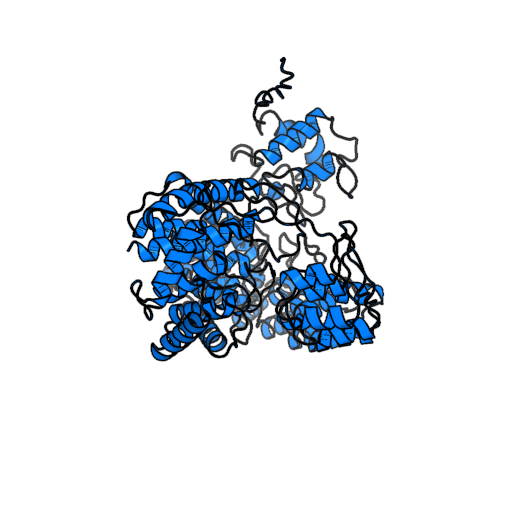8 ALA A O 1
ATOM 588 N N . GLY A 1 79 ? -15.102 22.307 -14.336 1.00 73.69 79 GLY A N 1
ATOM 589 C CA . GLY A 1 79 ? -15.389 20.877 -14.178 1.00 73.69 79 GLY A CA 1
ATOM 590 C C . GLY A 1 79 ? -16.599 20.383 -14.982 1.00 73.69 79 GLY A C 1
ATOM 591 O O . GLY A 1 79 ? -17.386 21.162 -15.505 1.00 73.69 79 GLY A O 1
ATOM 592 N N . GLN A 1 80 ? -16.790 19.059 -15.026 1.00 68.38 80 GLN A N 1
ATOM 593 C CA . GLN A 1 80 ? -17.977 18.439 -15.645 1.00 68.38 80 GLN A CA 1
ATOM 594 C C . GLN A 1 80 ? -19.247 18.565 -14.788 1.00 68.38 80 GLN A C 1
ATOM 596 O O . GLN A 1 80 ? -20.362 18.397 -15.282 1.00 68.38 80 GLN A O 1
ATOM 601 N N . ASP A 1 81 ? -19.090 18.852 -13.496 1.00 74.44 81 ASP A N 1
ATOM 602 C CA . ASP A 1 81 ? -20.214 19.002 -12.586 1.00 74.44 81 ASP A CA 1
ATOM 603 C C . ASP A 1 81 ? -20.739 20.455 -12.581 1.00 74.44 81 ASP A C 1
ATOM 605 O O . ASP A 1 81 ? -19.971 21.399 -12.731 1.00 74.44 81 ASP A O 1
ATOM 609 N N . LYS A 1 82 ? -22.035 20.660 -12.284 1.00 83.31 82 LYS A N 1
ATOM 610 C CA . LYS A 1 82 ? -22.691 21.993 -12.222 1.00 83.31 82 LYS A CA 1
ATOM 611 C C . LYS A 1 82 ? -21.867 23.069 -11.492 1.00 83.31 82 LYS A C 1
ATOM 613 O O . LYS A 1 82 ? -21.467 22.830 -10.360 1.00 83.31 82 LYS A O 1
ATOM 618 N N . GLN A 1 83 ? -21.700 24.263 -12.042 1.00 88.00 83 GLN A N 1
ATOM 619 C CA . GLN A 1 83 ? -20.997 25.336 -11.331 1.00 88.00 83 GLN A CA 1
ATOM 620 C C . GLN A 1 83 ? -21.648 25.661 -9.966 1.00 88.00 83 GLN A C 1
ATOM 622 O O . GLN A 1 83 ? -22.859 25.512 -9.791 1.00 88.00 83 GLN A O 1
ATOM 627 N N . MET A 1 84 ? -20.831 26.052 -8.987 1.00 88.69 84 MET A N 1
ATOM 628 C CA . MET A 1 84 ? -21.240 26.559 -7.674 1.00 88.69 84 MET A CA 1
ATOM 629 C C . MET A 1 84 ? -20.751 28.003 -7.480 1.00 88.69 84 MET A C 1
ATOM 631 O O . MET A 1 84 ? -19.732 28.361 -8.066 1.00 88.69 84 MET A O 1
ATOM 635 N N . PRO A 1 85 ? -21.379 28.802 -6.602 1.00 88.44 85 PRO A N 1
ATOM 636 C CA . PRO A 1 85 ? -22.653 28.551 -5.918 1.00 88.44 85 PRO A CA 1
ATOM 637 C C . PRO A 1 85 ? -23.843 28.417 -6.887 1.00 88.44 85 PRO A C 1
ATOM 639 O O . PRO A 1 85 ? -23.786 28.923 -8.006 1.00 88.44 85 PRO A O 1
ATOM 642 N N . PRO A 1 86 ? -24.927 27.727 -6.490 1.00 79.75 86 PRO A N 1
ATOM 643 C CA . PRO A 1 86 ? -26.100 27.559 -7.351 1.00 79.75 86 PRO A CA 1
ATOM 644 C C . PRO A 1 86 ? -26.860 28.875 -7.583 1.00 79.75 86 PRO A C 1
ATOM 646 O O . PRO A 1 86 ? -27.581 28.982 -8.571 1.00 79.75 86 PRO A O 1
ATOM 649 N N . ASP A 1 87 ? -26.671 29.860 -6.703 1.00 79.62 87 ASP A N 1
ATOM 650 C CA . ASP A 1 87 ? -27.366 31.152 -6.722 1.00 79.62 87 ASP A CA 1
ATOM 651 C C . ASP A 1 87 ? -26.628 32.220 -7.559 1.00 79.62 87 ASP A C 1
ATOM 653 O O . ASP A 1 87 ? -27.066 33.366 -7.642 1.00 79.62 87 ASP A O 1
ATOM 657 N N . GLY A 1 88 ? -25.515 31.845 -8.204 1.00 81.44 88 GLY A N 1
ATOM 658 C CA . GLY A 1 88 ? -24.740 32.691 -9.115 1.00 81.44 88 GLY A CA 1
ATOM 659 C C . GLY A 1 88 ? -23.231 32.421 -9.024 1.00 81.44 88 GLY A C 1
ATOM 660 O O . GLY A 1 88 ? -22.742 32.096 -7.941 1.00 81.44 88 GLY A O 1
ATOM 661 N N . PRO A 1 89 ? -22.473 32.539 -10.134 1.00 87.88 89 PRO A N 1
ATOM 662 C CA . PRO A 1 89 ? -21.035 32.292 -10.135 1.00 87.88 89 PRO A CA 1
ATOM 663 C C . PRO A 1 89 ? -20.280 33.366 -9.345 1.00 87.88 89 PRO A C 1
ATOM 665 O O . PRO A 1 89 ? -20.666 34.535 -9.325 1.00 87.88 89 PRO A O 1
ATOM 668 N N . LEU A 1 90 ? -19.157 32.973 -8.742 1.00 93.38 90 LEU A N 1
ATOM 669 C CA . LEU A 1 90 ? -18.201 33.927 -8.182 1.00 93.38 90 LEU A CA 1
ATOM 670 C C . LEU A 1 90 ? -17.608 34.814 -9.292 1.00 93.38 90 LEU A C 1
ATOM 672 O O . LEU A 1 90 ? -17.521 34.406 -10.453 1.00 93.38 90 LEU A O 1
ATOM 676 N N . SER A 1 91 ? -17.158 36.021 -8.941 1.00 94.75 91 SER A N 1
ATOM 677 C CA . SER A 1 91 ? -16.452 36.895 -9.884 1.00 94.75 91 SER A CA 1
ATOM 678 C C . SER A 1 91 ? -15.092 36.307 -10.282 1.00 94.75 91 SER A C 1
ATOM 680 O O . SER A 1 91 ? -14.508 35.503 -9.552 1.00 94.75 91 SER A O 1
ATOM 682 N N . ALA A 1 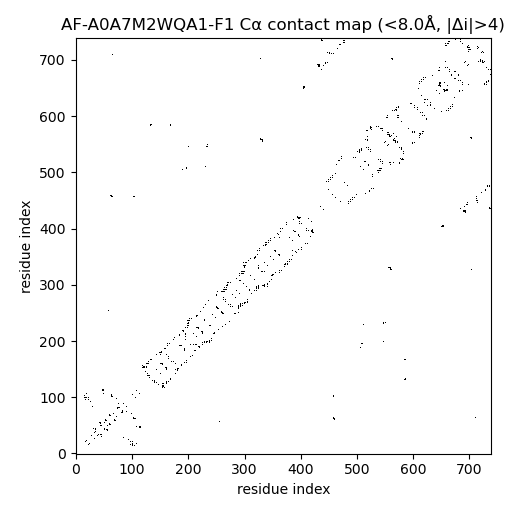92 ? -14.544 36.739 -11.423 1.00 93.38 92 ALA A N 1
ATOM 683 C CA . ALA A 1 92 ? -13.236 36.273 -11.891 1.00 93.38 92 ALA A CA 1
ATOM 684 C C . ALA A 1 92 ? -12.116 36.498 -10.855 1.00 93.38 92 ALA A C 1
ATOM 686 O O . ALA A 1 92 ? -11.252 35.639 -10.687 1.00 93.38 92 ALA A O 1
ATOM 687 N N . GLU A 1 93 ? -12.162 37.609 -10.111 1.00 94.88 93 GLU A N 1
ATOM 688 C CA . GLU A 1 93 ? -11.192 37.883 -9.044 1.00 94.88 93 GLU A CA 1
ATOM 689 C C . GLU A 1 93 ? -11.384 36.946 -7.845 1.00 94.88 93 GLU A C 1
ATOM 691 O O . GLU A 1 93 ? -10.418 36.391 -7.334 1.00 94.88 93 GLU A O 1
ATOM 696 N N . GLN A 1 94 ? -12.626 36.685 -7.431 1.00 95.62 94 GLN A N 1
ATOM 697 C CA . GLN A 1 94 ? -12.909 35.735 -6.348 1.00 95.62 94 GLN A CA 1
ATOM 698 C C . GLN A 1 94 ? -12.459 34.311 -6.715 1.00 95.62 94 GLN A C 1
ATOM 700 O O . GLN A 1 94 ? -11.865 33.613 -5.893 1.00 95.62 94 GLN A O 1
ATOM 705 N N . ILE A 1 95 ? -12.682 33.891 -7.965 1.00 95.50 95 ILE A N 1
ATOM 706 C CA . ILE A 1 95 ? -12.191 32.610 -8.493 1.00 95.50 95 ILE A CA 1
ATOM 707 C C . ILE A 1 95 ? -10.656 32.584 -8.487 1.00 95.50 95 ILE A C 1
ATOM 709 O O . ILE A 1 95 ? -10.066 31.586 -8.071 1.00 95.50 95 ILE A O 1
ATOM 713 N N . SER A 1 96 ? -10.005 33.680 -8.895 1.00 94.94 96 SER A N 1
ATOM 714 C CA . SER A 1 96 ? -8.544 33.835 -8.865 1.00 94.94 96 SER A CA 1
ATOM 715 C C . SER A 1 96 ? -7.975 33.722 -7.446 1.00 94.94 96 SER A C 1
ATOM 717 O O . SER A 1 96 ? -6.970 33.040 -7.247 1.00 94.94 96 SER A O 1
ATOM 719 N N . ILE A 1 97 ? -8.632 34.317 -6.445 1.00 96.50 97 ILE A N 1
ATOM 720 C CA . ILE A 1 97 ? -8.257 34.190 -5.027 1.00 96.50 97 ILE A CA 1
ATOM 721 C C . ILE A 1 97 ? -8.313 32.725 -4.586 1.00 96.50 97 ILE A C 1
ATOM 723 O O . ILE A 1 97 ? -7.332 32.220 -4.041 1.00 96.50 97 ILE A O 1
ATOM 727 N N . VAL A 1 98 ? -9.415 32.018 -4.871 1.00 95.06 98 VAL A N 1
ATOM 728 C CA . VAL A 1 98 ? -9.554 30.590 -4.534 1.00 95.06 98 VAL A CA 1
ATOM 729 C C . VAL A 1 98 ? -8.483 29.754 -5.241 1.00 95.06 98 VAL A C 1
ATOM 731 O O . VAL A 1 98 ? -7.865 28.903 -4.602 1.00 95.06 98 VAL A O 1
ATOM 734 N N . LYS A 1 99 ? -8.216 30.012 -6.530 1.00 94.19 99 LYS A N 1
ATOM 735 C CA . LYS A 1 99 ? -7.177 29.306 -7.295 1.00 94.19 99 LYS A CA 1
ATOM 736 C C . LYS A 1 99 ? -5.798 29.505 -6.676 1.00 94.19 99 LYS A C 1
ATOM 738 O O . LYS A 1 99 ? -5.136 28.528 -6.345 1.00 94.19 99 LYS A O 1
ATOM 743 N N . ARG A 1 100 ? -5.388 30.763 -6.485 1.00 94.00 100 ARG A N 1
ATOM 744 C CA . ARG A 1 100 ? -4.071 31.118 -5.942 1.00 94.00 100 ARG A CA 1
ATOM 745 C C . ARG A 1 100 ? -3.888 30.574 -4.533 1.00 94.00 100 ARG A C 1
ATOM 747 O O . ARG A 1 100 ? -2.840 30.001 -4.266 1.00 94.00 100 ARG A O 1
ATOM 754 N N . TRP A 1 101 ? -4.910 30.679 -3.679 1.00 94.12 101 TRP A N 1
ATOM 755 C CA . TRP A 1 101 ? -4.907 30.072 -2.348 1.00 94.12 101 TRP A CA 1
ATOM 756 C C . TRP A 1 101 ? -4.682 28.560 -2.403 1.00 94.12 101 TRP A C 1
ATOM 758 O O . TRP A 1 101 ? -3.884 28.028 -1.636 1.00 94.12 101 TRP A O 1
ATOM 768 N N . ILE A 1 102 ? -5.343 27.854 -3.320 1.00 89.56 102 ILE A N 1
ATOM 769 C CA . ILE A 1 102 ? -5.133 26.415 -3.463 1.00 89.56 102 ILE A CA 1
ATOM 770 C C . ILE A 1 102 ? -3.728 26.125 -3.998 1.00 89.56 102 ILE A C 1
ATOM 772 O O . ILE A 1 102 ? -3.024 25.326 -3.387 1.00 89.56 102 ILE A O 1
ATOM 776 N N . ASP A 1 103 ? -3.291 26.794 -5.067 1.00 84.00 103 ASP A N 1
ATOM 777 C CA . ASP A 1 103 ? -1.987 26.581 -5.714 1.00 84.00 103 ASP A CA 1
ATOM 778 C C . ASP A 1 103 ? -0.794 26.863 -4.779 1.00 84.00 103 ASP A C 1
ATOM 780 O O . ASP A 1 103 ? 0.238 26.202 -4.884 1.00 84.00 103 ASP A O 1
ATOM 784 N N . GLN A 1 104 ? -0.931 27.776 -3.809 1.00 85.69 104 GLN A N 1
ATOM 785 C CA . GLN A 1 104 ? 0.090 28.016 -2.774 1.00 85.69 104 GLN A CA 1
ATOM 786 C C . GLN A 1 104 ? 0.087 26.974 -1.634 1.00 85.69 104 GLN A C 1
ATOM 788 O O . GLN A 1 104 ? 0.881 27.080 -0.700 1.00 85.69 104 GLN A O 1
ATOM 793 N N . GLY A 1 105 ? -0.800 25.975 -1.680 1.00 76.69 105 GLY A N 1
ATOM 794 C CA . GLY A 1 105 ? -0.893 24.901 -0.682 1.00 76.69 105 GLY A CA 1
ATOM 795 C C . GLY A 1 105 ? -2.111 24.977 0.243 1.00 76.69 105 GLY A C 1
ATOM 796 O O . GLY A 1 105 ? -2.169 24.217 1.213 1.00 76.69 105 GLY A O 1
ATOM 797 N N . ALA A 1 106 ? -3.076 25.857 -0.049 1.00 88.25 106 ALA A N 1
ATOM 798 C CA . ALA A 1 106 ? -4.298 26.075 0.728 1.00 88.25 106 ALA A CA 1
ATOM 799 C C . ALA A 1 106 ? -4.020 26.269 2.226 1.00 88.25 106 ALA A C 1
ATOM 801 O O . ALA A 1 106 ? -4.585 25.571 3.064 1.00 88.25 106 ALA A O 1
ATOM 802 N N . ASP A 1 107 ? -3.101 27.171 2.576 1.00 87.00 107 ASP A N 1
ATOM 803 C CA . ASP A 1 107 ? -2.804 27.432 3.985 1.00 87.00 107 ASP A CA 1
ATOM 804 C C . ASP A 1 107 ? -4.067 27.898 4.728 1.00 87.00 107 ASP A C 1
ATOM 806 O O . ASP A 1 107 ? -4.792 28.766 4.244 1.00 87.00 107 ASP A O 1
ATOM 810 N N . TRP A 1 108 ? -4.367 27.276 5.866 1.00 89.75 108 TRP A N 1
ATOM 811 C CA . TRP A 1 108 ? -5.578 27.521 6.651 1.00 89.75 108 TRP A CA 1
ATOM 812 C C . TRP A 1 108 ? -5.200 27.466 8.135 1.00 89.75 108 TRP A C 1
ATOM 814 O O . TRP A 1 108 ? -5.042 26.367 8.677 1.00 89.75 108 TRP A O 1
ATOM 824 N N . PRO A 1 109 ? -5.051 28.622 8.806 1.00 86.06 109 PRO A N 1
ATOM 825 C CA . PRO A 1 109 ? -4.522 28.696 10.167 1.00 86.06 109 PRO A CA 1
ATOM 826 C C . PRO A 1 109 ? -5.369 27.954 11.209 1.00 86.06 109 PRO A C 1
ATOM 828 O O . PRO A 1 109 ? -6.600 27.991 11.154 1.00 86.06 109 PRO A O 1
ATOM 831 N N . ASP A 1 110 ? -4.719 27.359 12.217 1.00 76.38 110 ASP A N 1
ATOM 832 C CA . ASP A 1 110 ? -5.383 26.647 13.326 1.00 76.38 110 ASP A CA 1
ATOM 833 C C . ASP A 1 110 ? -6.415 27.525 14.049 1.00 76.38 110 ASP A C 1
ATOM 835 O O . ASP A 1 110 ? -7.528 27.079 14.325 1.00 76.38 110 ASP A O 1
ATOM 839 N N . ALA A 1 111 ? -6.084 28.799 14.283 1.00 85.56 111 ALA A N 1
ATOM 840 C CA . ALA A 1 111 ? -6.960 29.763 14.953 1.00 85.56 111 ALA A CA 1
ATOM 841 C C . ALA A 1 111 ? -8.268 30.052 14.188 1.00 85.56 111 ALA A C 1
ATOM 843 O O . ALA A 1 111 ? -9.230 30.540 14.774 1.00 85.56 111 ALA A O 1
ATOM 844 N N . LEU A 1 112 ? -8.312 29.750 12.887 1.00 89.06 112 LEU A N 1
ATOM 845 C CA . LEU A 1 112 ? -9.462 29.965 11.999 1.00 89.06 112 LEU A CA 1
ATOM 846 C C . LEU A 1 112 ? -10.024 28.650 11.462 1.00 89.06 112 LEU A C 1
ATOM 848 O O . LEU A 1 112 ? -10.806 28.638 10.512 1.00 89.06 112 LEU A O 1
ATOM 852 N N . SER A 1 113 ? -9.600 27.532 12.043 1.00 83.69 113 SER A N 1
ATOM 853 C CA . SER A 1 113 ? -9.922 26.200 11.550 1.00 83.69 113 SER A CA 1
ATOM 854 C C . SER A 1 113 ? -11.395 25.831 11.721 1.00 83.69 113 SER A C 1
ATOM 856 O O . SER A 1 113 ? -11.846 24.886 11.088 1.00 83.69 113 SER A O 1
ATOM 858 N N . GLY A 1 114 ? -12.149 26.542 12.566 1.00 83.94 114 GLY A N 1
ATOM 859 C CA . GLY A 1 114 ? -13.537 26.191 12.887 1.00 83.94 114 GLY A CA 1
ATOM 860 C C . GLY A 1 114 ? -13.678 24.838 13.593 1.00 83.94 114 GLY A C 1
ATOM 861 O O . GLY A 1 114 ? -14.782 24.307 13.705 1.00 83.94 114 GLY A O 1
ATOM 862 N N . GLU A 1 115 ? -12.567 24.264 14.063 1.00 79.88 115 GLU A N 1
ATOM 863 C CA . GLU A 1 115 ? -12.569 23.057 14.878 1.00 79.88 115 GLU A CA 1
ATOM 864 C C . GLU A 1 115 ? -13.236 23.356 16.221 1.00 79.88 115 GLU A C 1
ATOM 866 O O . GLU A 1 115 ? -12.927 24.349 16.880 1.00 79.88 115 GLU A O 1
ATOM 871 N N . THR A 1 116 ? -14.148 22.484 16.649 1.00 69.44 116 THR A N 1
ATOM 872 C CA . THR A 1 116 ? -14.557 22.463 18.055 1.00 69.44 116 THR A CA 1
ATOM 873 C C . THR A 1 116 ? -13.531 21.611 18.792 1.00 69.44 116 THR A C 1
ATOM 875 O O . THR A 1 116 ? -13.398 20.440 18.431 1.00 69.44 116 THR A O 1
ATOM 878 N N . PRO A 1 117 ? -12.792 22.155 19.777 1.00 63.44 117 PRO A N 1
ATOM 879 C CA . PRO A 1 117 ? -11.841 21.356 20.534 1.00 63.44 117 PRO A CA 1
ATOM 880 C C . PRO A 1 117 ? -12.567 20.154 21.150 1.00 63.44 117 PRO A C 1
ATOM 882 O O . PRO A 1 117 ? -13.642 20.346 21.734 1.00 63.44 117 PRO A O 1
ATOM 885 N N . PRO A 1 118 ? -12.031 18.929 21.023 1.00 64.56 118 PRO A N 1
ATOM 886 C CA . PRO A 1 118 ? -12.623 17.786 21.696 1.00 64.56 118 PRO A CA 1
ATOM 887 C C . PRO A 1 118 ? -12.635 18.035 23.214 1.00 64.56 118 PRO A C 1
ATOM 889 O O . PRO A 1 118 ? -11.810 18.806 23.724 1.00 64.56 118 PRO A O 1
ATOM 892 N N . PRO A 1 119 ? -13.559 17.403 23.963 1.00 68.69 119 PRO A N 1
ATOM 893 C CA . PRO A 1 119 ? -13.511 17.428 25.418 1.00 68.69 119 PRO A CA 1
ATOM 894 C C . PRO A 1 119 ? -12.102 17.058 25.907 1.00 68.69 119 PRO A C 1
ATOM 896 O O . PRO A 1 119 ? -11.484 16.160 25.326 1.00 68.69 119 PRO A O 1
ATOM 899 N N . PRO A 1 120 ? -11.576 17.722 26.953 1.00 77.69 120 PRO A N 1
ATOM 900 C CA . PRO A 1 120 ? -10.237 17.436 27.439 1.00 77.69 120 PRO A CA 1
ATOM 901 C C . PRO A 1 120 ? -10.135 15.969 27.852 1.00 77.69 120 PRO A C 1
ATOM 903 O O . PRO A 1 120 ? -11.027 15.425 28.507 1.00 77.69 120 PRO A O 1
ATOM 906 N N . ALA A 1 121 ? -9.033 15.345 27.454 1.00 88.12 121 ALA A N 1
ATOM 907 C CA . ALA A 1 121 ? -8.760 13.953 27.751 1.00 88.12 121 ALA A CA 1
ATOM 908 C C . ALA A 1 121 ? -8.728 13.692 29.257 1.00 88.12 121 ALA A C 1
ATOM 910 O O . ALA A 1 121 ? -8.094 14.427 30.018 1.00 88.12 121 ALA A O 1
ATOM 911 N N . ASP A 1 122 ? -9.353 12.598 29.679 1.00 94.56 122 ASP A N 1
ATOM 912 C CA . ASP A 1 122 ? -9.237 12.112 31.042 1.00 94.56 122 ASP A CA 1
ATOM 913 C C . ASP A 1 122 ? -7.836 11.496 31.247 1.00 94.56 122 ASP A C 1
ATOM 915 O O . ASP A 1 122 ? -7.434 10.581 30.508 1.00 94.56 122 ASP A O 1
ATOM 919 N N . PRO A 1 123 ? -7.054 11.972 32.236 1.00 94.94 123 PRO A N 1
ATOM 920 C CA . PRO A 1 123 ? -5.701 11.474 32.458 1.00 94.94 123 PRO A CA 1
ATOM 921 C C . PRO A 1 123 ? -5.654 9.986 32.819 1.00 94.94 123 PRO A C 1
ATOM 923 O O . PRO A 1 123 ? -4.704 9.298 32.447 1.00 94.94 123 PRO A O 1
ATOM 926 N N . LYS A 1 124 ? -6.668 9.462 33.522 1.00 96.56 124 LYS A N 1
ATOM 927 C CA . LYS A 1 124 ? -6.724 8.050 33.923 1.00 96.56 124 LYS A CA 1
ATOM 928 C C . LYS A 1 124 ? -7.096 7.157 32.751 1.00 96.56 124 LYS A C 1
ATOM 930 O O . LYS A 1 124 ? -6.457 6.122 32.568 1.00 96.56 124 LYS A O 1
ATOM 935 N N . ALA A 1 125 ? -8.039 7.578 31.911 1.00 96.12 125 ALA A N 1
ATOM 936 C CA . ALA A 1 125 ? -8.331 6.891 30.654 1.00 96.12 125 ALA A CA 1
ATOM 937 C C . ALA A 1 125 ? -7.088 6.842 29.756 1.00 96.12 125 ALA A C 1
ATOM 939 O O . ALA A 1 125 ? -6.759 5.792 29.210 1.00 96.12 125 ALA A O 1
ATOM 940 N N . THR A 1 126 ? -6.343 7.948 29.680 1.00 95.81 126 THR A N 1
ATOM 941 C CA . THR A 1 126 ? -5.088 8.027 28.918 1.00 95.81 126 THR A CA 1
ATOM 942 C C . THR A 1 126 ? -4.024 7.062 29.461 1.00 95.81 126 THR A C 1
ATOM 944 O O . THR A 1 126 ? -3.400 6.344 28.684 1.00 95.81 126 THR A O 1
ATOM 947 N N . GLN A 1 127 ? -3.856 6.968 30.785 1.00 96.50 127 GLN A N 1
ATOM 948 C CA . GLN A 1 127 ? -2.936 6.001 31.408 1.00 96.50 127 GLN A CA 1
ATOM 949 C C . GLN A 1 127 ? -3.345 4.543 31.135 1.00 96.50 127 GLN A C 1
ATOM 951 O O . GLN A 1 127 ? -2.493 3.711 30.829 1.00 96.50 127 GLN A O 1
ATOM 956 N N . ILE A 1 128 ? -4.645 4.237 31.199 1.00 97.31 128 ILE A N 1
ATOM 957 C CA . ILE A 1 128 ? -5.192 2.917 30.849 1.00 97.31 128 ILE A CA 1
ATOM 958 C C . ILE A 1 128 ? -4.882 2.567 29.387 1.00 97.31 128 ILE A C 1
ATOM 960 O O . ILE A 1 128 ? -4.458 1.450 29.096 1.00 97.31 128 ILE A O 1
ATOM 964 N N . MET A 1 129 ? -5.065 3.513 28.467 1.00 95.38 129 MET A N 1
ATOM 965 C CA . MET A 1 129 ? -4.790 3.318 27.040 1.00 95.38 129 MET A CA 1
ATOM 966 C C . MET A 1 129 ? -3.315 3.066 26.747 1.00 95.38 129 MET A C 1
ATOM 968 O O . MET A 1 129 ? -3.004 2.214 25.918 1.00 95.38 129 MET A O 1
ATOM 972 N N . GLU A 1 130 ? -2.411 3.774 27.425 1.00 94.62 130 GLU A N 1
ATOM 973 C CA . GLU A 1 130 ? -0.971 3.552 27.279 1.00 94.62 130 GLU A CA 1
ATOM 974 C C . GLU A 1 130 ? -0.565 2.165 27.796 1.00 94.62 130 GLU A C 1
ATOM 976 O O . GLU A 1 130 ? 0.206 1.458 27.145 1.00 94.62 130 GLU A O 1
ATOM 981 N N . ALA A 1 131 ? -1.146 1.718 28.915 1.00 95.94 131 ALA A N 1
ATOM 982 C CA . ALA A 1 131 ? -0.941 0.362 29.419 1.00 95.94 131 ALA A CA 1
ATOM 983 C C . ALA A 1 131 ? -1.428 -0.701 28.412 1.00 95.94 131 ALA A C 1
ATOM 985 O O . ALA A 1 131 ? -0.704 -1.647 28.110 1.00 95.94 131 ALA A O 1
ATOM 986 N N . LEU A 1 132 ? -2.607 -0.509 27.806 1.00 95.50 132 LEU A N 1
ATOM 987 C CA . LEU A 1 132 ? -3.129 -1.396 26.756 1.00 95.50 132 LEU A CA 1
ATOM 988 C C . LEU A 1 132 ? -2.221 -1.431 25.516 1.00 95.50 132 LEU A C 1
ATOM 990 O O . LEU A 1 132 ? -1.878 -2.506 25.031 1.00 95.50 132 LEU A O 1
ATOM 994 N N . ARG A 1 133 ? -1.804 -0.260 25.021 1.00 93.44 133 ARG A N 1
ATOM 995 C CA . ARG A 1 133 ? -0.923 -0.106 23.851 1.00 93.44 133 ARG A CA 1
ATOM 996 C C . ARG A 1 133 ? 0.444 -0.761 24.068 1.00 93.44 133 ARG A C 1
ATOM 998 O O . ARG A 1 133 ? 0.976 -1.416 23.174 1.00 93.44 133 ARG A O 1
ATOM 1005 N N . SER A 1 134 ? 1.021 -0.580 25.253 1.00 92.50 134 SER A N 1
ATOM 1006 C CA . SER A 1 134 ? 2.326 -1.143 25.612 1.00 92.50 134 SER A CA 1
ATOM 1007 C C . SER A 1 134 ? 2.276 -2.636 25.960 1.00 92.50 134 SER A C 1
ATOM 1009 O O . SER A 1 134 ? 3.328 -3.278 25.991 1.00 92.50 134 SER A O 1
ATOM 1011 N N . GLY A 1 135 ? 1.079 -3.199 26.165 1.00 92.56 135 GLY A N 1
ATOM 1012 C CA . GLY A 1 135 ? 0.870 -4.581 26.601 1.00 92.56 135 GLY A CA 1
ATOM 1013 C C . GLY A 1 135 ? 1.040 -4.793 28.110 1.00 92.56 135 GLY A C 1
ATOM 1014 O O . GLY A 1 135 ? 1.076 -5.939 28.563 1.00 92.56 135 GLY A O 1
ATOM 1015 N N . ASP A 1 136 ? 1.131 -3.719 28.900 1.00 95.50 136 ASP A N 1
ATOM 1016 C CA . ASP A 1 136 ? 1.239 -3.770 30.359 1.00 95.50 136 ASP A CA 1
ATOM 1017 C C . ASP A 1 136 ? -0.120 -4.096 31.002 1.00 95.50 136 ASP A C 1
ATOM 1019 O O . ASP A 1 136 ? -0.876 -3.245 31.482 1.00 95.50 136 ASP A O 1
ATOM 1023 N N . THR A 1 137 ? -0.437 -5.388 30.983 1.00 94.44 137 THR A N 1
ATOM 1024 C CA . THR A 1 137 ? -1.705 -5.929 31.477 1.00 94.44 137 THR A CA 1
ATOM 1025 C C . THR A 1 137 ? -1.859 -5.751 32.991 1.00 94.44 137 THR A C 1
ATOM 1027 O O . THR A 1 137 ? -2.979 -5.591 33.482 1.00 94.44 137 THR A O 1
ATOM 1030 N N . GLU A 1 138 ? -0.759 -5.756 33.749 1.00 96.56 138 GLU A N 1
ATOM 1031 C CA . GLU A 1 138 ? -0.790 -5.571 35.203 1.00 96.56 138 GLU A CA 1
ATOM 1032 C C . GLU A 1 138 ? -1.182 -4.135 35.554 1.00 96.56 138 GLU A C 1
ATOM 1034 O O . GLU A 1 138 ? -2.144 -3.923 36.305 1.00 96.56 138 GLU A O 1
ATOM 1039 N N . THR A 1 139 ? -0.505 -3.154 34.949 1.00 97.88 139 THR A N 1
ATOM 1040 C CA . THR A 1 139 ? -0.822 -1.735 35.130 1.00 97.88 139 THR A CA 1
ATOM 1041 C C . THR A 1 139 ? -2.229 -1.425 34.639 1.00 97.88 139 THR A C 1
ATOM 1043 O O . THR A 1 139 ? -2.978 -0.754 35.350 1.00 97.88 139 THR A O 1
ATOM 1046 N N . PHE A 1 140 ? -2.645 -1.970 33.490 1.00 97.94 140 PHE A N 1
ATOM 1047 C CA . PHE A 1 140 ? -4.021 -1.844 33.002 1.00 97.94 140 PHE A CA 1
ATOM 1048 C C . PHE A 1 140 ? -5.041 -2.305 34.056 1.00 97.94 140 PHE A C 1
ATOM 1050 O O . PHE A 1 140 ? -5.933 -1.543 34.441 1.00 97.94 140 PHE A O 1
ATOM 1057 N N . ARG A 1 141 ? -4.892 -3.535 34.570 1.00 98.31 141 ARG A N 1
ATOM 1058 C CA . ARG A 1 141 ? -5.826 -4.109 35.551 1.00 98.31 141 ARG A CA 1
ATOM 1059 C C . ARG A 1 141 ? -5.815 -3.323 36.862 1.00 98.31 141 ARG A C 1
ATOM 1061 O O . ARG A 1 141 ? -6.871 -3.149 37.467 1.00 98.31 141 ARG A O 1
ATOM 1068 N N . LYS A 1 142 ? -4.651 -2.844 37.310 1.00 98.31 142 LYS A N 1
ATOM 1069 C CA . LYS A 1 142 ? -4.532 -1.996 38.504 1.00 98.31 142 LYS A CA 1
ATOM 1070 C C . LYS A 1 142 ? -5.264 -0.666 38.322 1.00 98.31 142 LYS A C 1
ATOM 1072 O O . LYS A 1 142 ? -6.132 -0.347 39.132 1.00 98.31 142 LYS A O 1
ATOM 1077 N N . LEU A 1 143 ? -4.964 0.066 37.248 1.00 98.38 143 LEU A N 1
ATOM 1078 C CA . LEU A 1 143 ? -5.558 1.373 36.969 1.00 98.38 143 LEU A CA 1
ATOM 1079 C C . LEU A 1 143 ? -7.079 1.293 36.839 1.00 98.38 143 LEU A C 1
ATOM 1081 O O . LEU A 1 143 ? -7.770 2.147 37.392 1.00 98.38 143 LEU A O 1
ATOM 1085 N N . LEU A 1 144 ? -7.592 0.261 36.161 1.00 98.31 144 LEU A N 1
ATOM 1086 C CA . LEU A 1 144 ? -9.029 0.058 35.996 1.00 98.31 144 LEU A CA 1
ATOM 1087 C C . LEU A 1 144 ? -9.731 -0.264 37.324 1.00 98.31 144 LEU A C 1
ATOM 1089 O O . LEU A 1 144 ? -10.816 0.252 37.569 1.00 98.31 144 LEU A O 1
ATOM 1093 N N . ARG A 1 145 ? -9.117 -1.072 38.204 1.00 97.94 145 ARG A N 1
ATOM 1094 C CA . ARG A 1 145 ? -9.672 -1.345 39.544 1.00 97.94 145 ARG A CA 1
ATOM 1095 C C . ARG A 1 145 ? -9.721 -0.095 40.419 1.00 97.94 145 ARG A C 1
ATOM 1097 O O . ARG A 1 145 ? -10.695 0.103 41.133 1.00 97.94 145 ARG A O 1
ATOM 1104 N N . GLU A 1 146 ? -8.670 0.719 40.382 1.00 97.94 146 GLU A N 1
ATOM 1105 C CA . GLU A 1 146 ? -8.576 1.949 41.178 1.00 97.94 146 GLU A CA 1
ATOM 1106 C C . GLU A 1 146 ? -9.460 3.077 40.619 1.00 97.94 146 GLU A C 1
ATOM 1108 O O . GLU A 1 146 ? -9.893 3.945 41.370 1.00 97.94 146 GLU A O 1
ATOM 1113 N N . ASN A 1 147 ? -9.728 3.078 39.308 1.00 97.50 147 ASN A N 1
ATOM 1114 C CA . ASN A 1 147 ? -10.422 4.160 38.604 1.00 97.50 147 ASN A CA 1
ATOM 1115 C C . ASN A 1 147 ? -11.449 3.598 37.595 1.00 97.50 147 ASN A C 1
ATOM 1117 O O . ASN A 1 147 ? -11.304 3.823 36.391 1.00 97.50 147 ASN A O 1
ATOM 1121 N N . PRO A 1 148 ? -12.496 2.875 38.033 1.00 96.25 148 PRO A N 1
ATOM 1122 C CA . PRO A 1 148 ? -13.424 2.195 37.121 1.00 96.25 148 PRO A CA 1
ATOM 1123 C C . PRO A 1 148 ? -14.159 3.156 36.177 1.00 96.25 148 PRO A C 1
ATOM 1125 O O . PRO A 1 148 ? -14.396 2.824 35.017 1.00 96.25 148 PRO A O 1
ATOM 1128 N N . ASP A 1 149 ? -14.450 4.382 36.621 1.00 96.38 149 ASP A N 1
ATOM 1129 C CA . ASP A 1 149 ? -15.109 5.386 35.780 1.00 96.38 149 ASP A CA 1
ATOM 1130 C C . ASP A 1 149 ? -14.262 5.846 34.591 1.00 96.38 149 ASP A C 1
ATOM 1132 O O . ASP A 1 149 ? -14.827 6.327 33.608 1.00 96.38 149 ASP A O 1
ATOM 1136 N N . ALA A 1 150 ? -12.938 5.651 34.621 1.00 96.25 150 ALA A N 1
ATOM 1137 C CA . ALA A 1 150 ? -12.067 5.960 33.490 1.00 96.25 150 ALA A CA 1
ATOM 1138 C C . ALA A 1 150 ? -12.443 5.150 32.236 1.00 96.25 150 ALA A C 1
ATOM 1140 O O . ALA A 1 150 ? -12.250 5.637 31.125 1.00 96.25 150 ALA A O 1
ATOM 1141 N N . ALA A 1 151 ? -13.062 3.970 32.392 1.00 96.81 151 ALA A N 1
ATOM 1142 C CA . ALA A 1 151 ? -13.573 3.154 31.285 1.00 96.81 151 ALA A CA 1
ATOM 1143 C C . ALA A 1 151 ? -14.626 3.876 30.420 1.00 96.81 151 ALA A C 1
ATOM 1145 O O . ALA A 1 151 ? -14.799 3.537 29.250 1.00 96.81 151 ALA A O 1
ATOM 1146 N N . LYS A 1 152 ? -15.309 4.880 30.988 1.00 95.06 152 LYS A N 1
ATOM 1147 C CA . LYS A 1 152 ? -16.388 5.660 30.355 1.00 95.06 152 LYS A CA 1
ATOM 1148 C C . LYS A 1 152 ? -15.909 7.002 29.796 1.00 95.06 152 LYS A C 1
ATOM 1150 O O . LYS A 1 152 ? -16.718 7.786 29.305 1.00 95.06 152 LYS A O 1
ATOM 1155 N N . ARG A 1 153 ? -14.623 7.323 29.947 1.00 94.06 153 ARG A N 1
ATOM 1156 C CA . ARG A 1 153 ? -14.053 8.623 29.574 1.00 94.06 153 ARG A CA 1
ATOM 1157 C C . ARG A 1 153 ? -13.267 8.532 28.270 1.00 94.06 153 ARG A C 1
ATOM 1159 O O . ARG A 1 153 ? -12.915 7.447 27.813 1.00 94.06 153 ARG A O 1
ATOM 1166 N N . LEU A 1 154 ? -13.003 9.691 27.676 1.00 90.88 154 LEU A N 1
ATOM 1167 C CA . LEU A 1 154 ? -12.164 9.826 26.486 1.00 90.88 154 LEU A CA 1
ATOM 1168 C C . LEU A 1 154 ? -10.708 10.042 26.896 1.00 90.88 154 LEU A C 1
ATOM 1170 O O . LEU A 1 154 ? -10.437 10.711 27.890 1.00 90.88 154 LEU A O 1
ATOM 1174 N N . GLY A 1 155 ? -9.778 9.485 26.128 1.00 89.25 155 GLY A N 1
ATOM 1175 C CA . GLY A 1 155 ? -8.345 9.740 26.281 1.00 89.25 155 GLY A CA 1
ATOM 1176 C C . GLY A 1 155 ? -7.837 10.811 25.316 1.00 89.25 155 GLY A C 1
ATOM 1177 O O . GLY A 1 155 ? -8.614 11.463 24.622 1.00 89.25 155 GLY A O 1
ATOM 1178 N N . ALA A 1 156 ? -6.511 10.966 25.248 1.00 79.56 156 ALA A N 1
ATOM 1179 C CA . ALA A 1 156 ? -5.828 11.999 24.452 1.00 79.56 156 ALA A CA 1
ATOM 1180 C C . ALA A 1 156 ? -6.116 11.971 22.939 1.00 79.56 156 ALA A C 1
ATOM 1182 O O . ALA A 1 156 ? -5.905 12.970 22.265 1.00 79.56 156 ALA A O 1
ATOM 1183 N N . SER A 1 157 ? -6.597 10.847 22.411 1.00 70.31 157 SER A N 1
ATOM 1184 C CA . SER A 1 157 ? -6.909 10.650 20.990 1.00 70.31 157 SER A CA 1
ATOM 1185 C C . SER A 1 157 ? -8.404 10.724 20.668 1.00 70.31 157 SER A C 1
ATOM 1187 O O . SER A 1 157 ? -8.805 10.303 19.591 1.00 70.31 157 SER A O 1
ATOM 1189 N N . GLY A 1 158 ? -9.252 11.148 21.613 1.00 79.31 158 GLY A N 1
ATOM 1190 C CA . GLY A 1 158 ? -10.708 11.169 21.418 1.00 79.31 158 GLY A CA 1
ATOM 1191 C C . GLY A 1 158 ? -11.371 9.781 21.402 1.00 79.31 158 GLY A C 1
ATOM 1192 O O . GLY A 1 158 ? -12.589 9.679 21.275 1.00 79.31 158 GLY A O 1
ATOM 1193 N N . LEU A 1 159 ? -10.598 8.704 21.579 1.00 88.25 159 LEU A N 1
ATOM 1194 C CA . LEU A 1 159 ? -11.089 7.330 21.702 1.00 88.25 159 LEU A CA 1
ATOM 1195 C C . LEU A 1 159 ? -11.374 6.954 23.163 1.00 88.25 159 LEU A C 1
ATOM 1197 O O . LEU A 1 159 ? -10.859 7.571 24.096 1.00 88.25 159 LEU A O 1
ATOM 1201 N N . THR A 1 160 ? -12.172 5.902 23.363 1.00 93.81 160 THR A N 1
ATOM 1202 C CA . THR A 1 160 ? -12.441 5.295 24.679 1.00 93.81 160 THR A CA 1
ATOM 1203 C C . THR A 1 160 ? -11.437 4.183 25.002 1.00 93.81 160 THR A C 1
ATOM 1205 O O . THR A 1 160 ? -10.864 3.583 24.082 1.00 93.81 160 THR A O 1
ATOM 1208 N N . PRO A 1 161 ? -11.223 3.840 26.290 1.00 97.25 161 PRO A N 1
ATOM 1209 C CA . PRO A 1 161 ? -10.414 2.681 26.653 1.00 97.25 161 PRO A CA 1
ATOM 1210 C C . PRO A 1 161 ? -10.885 1.391 25.980 1.00 97.25 161 PRO A C 1
ATOM 1212 O O . PRO A 1 161 ? -10.054 0.572 25.599 1.00 97.25 161 PRO A O 1
ATOM 1215 N N . LEU A 1 162 ? -12.201 1.226 25.783 1.00 98.31 162 LEU A N 1
ATOM 1216 C CA . LEU A 1 162 ? -12.776 0.068 25.094 1.00 98.31 162 LEU A CA 1
ATOM 1217 C C . LEU A 1 162 ? -12.294 -0.023 23.642 1.00 98.31 162 LEU A C 1
ATOM 1219 O O . LEU A 1 162 ? -11.848 -1.087 23.219 1.00 98.31 162 LEU A O 1
ATOM 1223 N N . ALA A 1 163 ? -12.316 1.087 22.897 1.00 95.81 163 ALA A N 1
ATOM 1224 C CA . ALA A 1 163 ? -11.792 1.120 21.533 1.00 95.81 163 ALA A CA 1
ATOM 1225 C C . ALA A 1 163 ? -10.295 0.757 21.493 1.00 95.81 163 ALA A C 1
ATOM 1227 O O . ALA A 1 163 ? -9.871 -0.030 20.647 1.00 95.81 163 ALA A O 1
ATOM 1228 N N . TYR A 1 164 ? -9.499 1.254 22.446 1.00 94.94 164 TYR A N 1
ATOM 1229 C CA . TYR A 1 164 ? -8.086 0.877 22.568 1.00 94.94 164 TYR A CA 1
ATOM 1230 C C . TYR A 1 164 ? -7.889 -0.600 22.912 1.00 94.94 164 TYR A C 1
ATOM 1232 O O . TYR A 1 164 ? -7.019 -1.237 22.327 1.00 94.94 164 TYR A O 1
ATOM 1240 N N . ALA A 1 165 ? -8.683 -1.171 23.817 1.00 96.94 165 ALA A N 1
ATOM 1241 C CA . ALA A 1 165 ? -8.588 -2.591 24.152 1.00 96.94 165 ALA A CA 1
ATOM 1242 C C . ALA A 1 165 ? -8.952 -3.483 22.959 1.00 96.94 165 ALA A C 1
ATOM 1244 O O . ALA A 1 165 ? -8.318 -4.513 22.748 1.00 96.94 165 ALA A O 1
ATOM 1245 N N . VAL A 1 166 ? -9.906 -3.065 22.124 1.00 97.44 166 VAL A N 1
ATOM 1246 C CA . VAL A 1 166 ? -10.215 -3.776 20.879 1.00 97.44 166 VAL A CA 1
ATOM 1247 C C . VAL A 1 166 ? -9.014 -3.791 19.932 1.00 97.44 166 VAL A C 1
ATOM 1249 O O . VAL A 1 166 ? -8.707 -4.844 19.374 1.00 97.44 166 VAL A O 1
ATOM 1252 N N . VAL A 1 167 ? -8.306 -2.668 19.784 1.00 94.56 167 VAL A N 1
ATOM 1253 C CA . VAL A 1 167 ? -7.156 -2.556 18.869 1.00 94.56 167 VAL A CA 1
ATOM 1254 C C . VAL A 1 167 ? -5.885 -3.209 19.430 1.00 94.56 167 VAL A C 1
ATOM 1256 O O . VAL A 1 167 ? -5.173 -3.872 18.682 1.00 94.56 167 VAL A O 1
ATOM 1259 N N . TYR A 1 168 ? -5.601 -3.041 20.724 1.00 93.62 168 TYR A N 1
ATOM 1260 C CA . TYR A 1 168 ? -4.300 -3.369 21.328 1.00 93.62 168 TYR A CA 1
ATOM 1261 C C . TYR A 1 168 ? -4.340 -4.446 22.415 1.00 93.62 168 TYR A C 1
ATOM 1263 O O . TYR A 1 168 ? -3.317 -5.086 22.655 1.00 93.62 168 TYR A O 1
ATOM 1271 N N . GLY A 1 169 ? -5.476 -4.607 23.095 1.00 93.69 169 GLY A N 1
ATOM 1272 C CA . GLY A 1 169 ? -5.647 -5.536 24.213 1.00 93.69 169 GLY A CA 1
ATOM 1273 C C . GLY A 1 169 ? -6.124 -6.920 23.778 1.00 93.69 169 GLY A C 1
ATOM 1274 O O . GLY A 1 169 ? -6.395 -7.172 22.603 1.00 93.69 169 GLY A O 1
ATOM 1275 N N . ASP A 1 170 ? -6.253 -7.826 24.739 1.00 93.81 170 ASP A N 1
ATOM 1276 C CA . ASP A 1 170 ? -6.849 -9.148 24.557 1.00 93.81 170 ASP A CA 1
ATOM 1277 C C . ASP A 1 170 ? -8.376 -9.123 24.791 1.00 93.81 170 ASP A C 1
ATOM 1279 O O . ASP A 1 170 ? -8.982 -8.083 25.066 1.00 93.81 170 ASP A O 1
ATOM 1283 N N . VAL A 1 171 ? -9.030 -10.280 24.642 1.00 97.12 171 VAL A N 1
ATOM 1284 C CA . VAL A 1 171 ? -10.477 -10.430 24.895 1.00 97.12 171 VAL A CA 1
ATOM 1285 C C . VAL A 1 171 ? -10.820 -10.114 26.359 1.00 97.12 171 VAL A C 1
ATOM 1287 O O . VAL A 1 171 ? -11.863 -9.520 26.639 1.00 97.12 171 VAL A O 1
ATOM 1290 N N . ASP A 1 172 ? -9.923 -10.442 27.291 1.00 97.69 172 ASP A N 1
ATOM 1291 C CA . ASP A 1 172 ? -10.068 -10.161 28.721 1.00 97.69 172 ASP A CA 1
ATOM 1292 C C . ASP A 1 172 ? -10.132 -8.657 29.017 1.00 97.69 172 ASP A C 1
ATOM 1294 O O . ASP A 1 172 ? -10.976 -8.214 29.798 1.00 97.69 172 ASP A O 1
ATOM 1298 N N . ALA A 1 173 ? -9.273 -7.855 28.387 1.00 98.19 173 ALA A N 1
ATOM 1299 C CA . ALA A 1 173 ? -9.281 -6.405 28.529 1.00 98.19 173 ALA A CA 1
ATOM 1300 C C . ALA A 1 173 ? -10.598 -5.794 28.035 1.00 98.19 173 ALA A C 1
ATOM 1302 O O . ALA A 1 173 ? -11.173 -4.940 28.716 1.00 98.19 173 ALA A O 1
ATOM 1303 N N . VAL A 1 174 ? -11.113 -6.273 26.895 1.00 98.69 174 VAL A N 1
ATOM 1304 C CA . VAL A 1 174 ? -12.429 -5.869 26.370 1.00 98.69 174 VAL A CA 1
ATOM 1305 C C . VAL A 1 174 ? -13.527 -6.219 27.378 1.00 98.69 174 VAL A C 1
ATOM 1307 O O . VAL A 1 174 ? -14.333 -5.359 27.736 1.00 98.69 174 VAL A O 1
ATOM 1310 N N . LYS A 1 175 ? -13.517 -7.445 27.913 1.00 98.62 175 LYS A N 1
ATOM 1311 C CA . LYS A 1 175 ? -14.488 -7.912 28.912 1.00 98.62 175 LYS A CA 1
ATOM 1312 C C . LYS A 1 175 ? -14.469 -7.067 30.187 1.00 98.62 175 LYS A C 1
ATOM 1314 O O . LYS A 1 175 ? -15.529 -6.668 30.665 1.00 98.62 175 LYS A O 1
ATOM 1319 N N . LEU A 1 176 ? -13.288 -6.772 30.729 1.00 98.50 176 LEU A N 1
ATOM 1320 C CA . LEU A 1 176 ? -13.138 -5.974 31.951 1.00 98.50 176 LEU A CA 1
ATOM 1321 C C . LEU A 1 176 ? -13.652 -4.542 31.779 1.00 98.50 176 LEU A C 1
ATOM 1323 O O . LEU A 1 176 ? -14.293 -4.008 32.681 1.00 98.50 176 LEU A O 1
ATOM 1327 N N . LEU A 1 177 ? -13.402 -3.921 30.626 1.00 98.75 177 LEU A N 1
ATOM 1328 C CA . LEU A 1 177 ? -13.885 -2.568 30.349 1.00 98.75 177 LEU A CA 1
ATOM 1329 C C . LEU A 1 177 ? -15.407 -2.521 30.189 1.00 98.75 177 LEU A C 1
ATOM 1331 O O . LEU A 1 177 ? -16.040 -1.611 30.722 1.00 98.75 177 LEU A O 1
ATOM 1335 N N . LEU A 1 178 ? -16.003 -3.522 29.534 1.00 98.62 178 LEU A N 1
ATOM 1336 C CA . LEU A 1 178 ? -17.462 -3.664 29.463 1.00 98.62 178 LEU A CA 1
ATOM 1337 C C . LEU A 1 178 ? -18.073 -3.856 30.862 1.00 98.62 178 LEU A C 1
ATOM 1339 O O . LEU A 1 178 ? -19.053 -3.199 31.201 1.00 98.62 178 LEU A O 1
ATOM 1343 N N . GLN A 1 179 ? -17.455 -4.678 31.718 1.00 98.19 179 GLN A N 1
ATOM 1344 C CA . GLN A 1 179 ? -17.880 -4.862 33.115 1.00 98.19 179 GLN A CA 1
ATOM 1345 C C . GLN A 1 179 ? -17.749 -3.586 33.961 1.00 98.19 179 GLN A C 1
ATOM 1347 O O . GLN A 1 179 ? -18.560 -3.361 34.857 1.00 98.19 179 GLN A O 1
ATOM 1352 N N . ALA A 1 180 ? -16.771 -2.727 33.662 1.00 97.94 180 ALA A N 1
ATOM 1353 C CA . ALA A 1 180 ? -16.626 -1.403 34.273 1.00 97.94 180 ALA A CA 1
ATOM 1354 C C . ALA A 1 180 ? -17.627 -0.360 33.722 1.00 97.94 180 ALA A C 1
ATOM 1356 O O . ALA A 1 180 ? -17.611 0.806 34.125 1.00 97.94 180 ALA A O 1
ATOM 1357 N N . GLY A 1 181 ? -18.524 -0.772 32.821 1.00 97.62 181 GLY A N 1
ATOM 1358 C CA . GLY A 1 181 ? -19.590 0.056 32.272 1.00 97.62 181 GLY A CA 1
ATOM 1359 C C . GLY A 1 181 ? -19.160 0.927 31.097 1.00 97.62 181 GLY A C 1
ATOM 1360 O O . GLY A 1 181 ? -19.782 1.965 30.882 1.00 97.62 181 GLY A O 1
ATOM 1361 N N . ALA A 1 182 ? -18.104 0.552 30.365 1.00 98.12 182 ALA A N 1
ATOM 1362 C CA . ALA A 1 182 ? -17.783 1.197 29.096 1.00 98.12 182 ALA A CA 1
ATOM 1363 C C . ALA A 1 182 ? -18.966 1.084 28.121 1.00 98.12 182 ALA A C 1
ATOM 1365 O O . ALA A 1 182 ? -19.551 0.012 27.962 1.00 98.12 182 ALA A O 1
ATOM 1366 N N . ASP A 1 183 ? -19.292 2.184 27.444 1.00 97.75 183 ASP A N 1
ATOM 1367 C CA . ASP A 1 183 ? -20.326 2.191 26.413 1.00 97.75 183 ASP A CA 1
ATOM 1368 C C . ASP A 1 183 ? -19.827 1.454 25.160 1.00 97.75 183 ASP A C 1
ATOM 1370 O O . ASP A 1 183 ? -18.918 1.914 24.463 1.00 97.75 183 ASP A O 1
ATOM 1374 N N . VAL A 1 184 ? -20.441 0.302 24.874 1.00 98.44 184 VAL A N 1
ATOM 1375 C CA . VAL A 1 184 ? -20.137 -0.541 23.709 1.00 98.44 184 VAL A CA 1
ATOM 1376 C C . VAL A 1 184 ? -20.384 0.180 22.377 1.00 98.44 184 VAL A C 1
ATOM 1378 O O . VAL A 1 184 ? -19.731 -0.121 21.374 1.00 98.44 184 VAL A O 1
ATOM 1381 N N . ASN A 1 185 ? -21.289 1.163 22.376 1.00 97.56 185 ASN A N 1
ATOM 1382 C CA . ASN A 1 185 ? -21.704 1.934 21.208 1.00 97.56 185 ASN A CA 1
ATOM 1383 C C . ASN A 1 185 ? -21.081 3.333 21.160 1.00 97.56 185 ASN A C 1
ATOM 1385 O O . ASN A 1 185 ? -21.456 4.135 20.300 1.00 97.56 185 ASN A O 1
ATOM 1389 N N . ALA A 1 186 ? -20.101 3.614 22.027 1.00 94.38 186 ALA A N 1
ATOM 1390 C CA . ALA A 1 186 ? -19.344 4.854 21.976 1.00 94.38 186 ALA A CA 1
ATOM 1391 C C . ALA A 1 186 ? -18.730 5.053 20.583 1.00 94.38 186 ALA A C 1
ATOM 1393 O O . ALA A 1 186 ? -18.175 4.127 19.979 1.00 94.38 186 ALA A O 1
ATOM 1394 N N . ARG A 1 187 ? -18.835 6.283 20.079 1.00 88.25 187 ARG A N 1
ATOM 1395 C CA . ARG A 1 187 ? -18.398 6.658 18.734 1.00 88.25 187 ARG A CA 1
ATOM 1396 C C . ARG A 1 187 ? -17.138 7.506 18.809 1.00 88.25 187 ARG A C 1
ATOM 1398 O O . ARG A 1 187 ? -17.090 8.454 19.588 1.00 88.25 187 ARG A O 1
ATOM 1405 N N . SER A 1 188 ? -16.154 7.175 17.980 1.00 86.12 188 SER A N 1
ATOM 1406 C CA . SER A 1 188 ? -14.959 7.998 17.788 1.00 86.12 188 SER A CA 1
ATOM 1407 C C . SER A 1 188 ? -15.264 9.285 17.013 1.00 86.12 188 SER A C 1
ATOM 1409 O O . SER A 1 188 ? -16.390 9.494 16.548 1.00 86.12 188 SER A O 1
ATOM 1411 N N . GLU A 1 189 ? -14.250 10.125 16.794 1.00 77.06 189 GLU A N 1
ATOM 1412 C CA . GLU A 1 189 ? -14.379 11.327 15.961 1.00 77.06 189 GLU A CA 1
ATOM 1413 C C . GLU A 1 189 ? -14.761 10.995 14.511 1.00 77.06 189 GLU A C 1
ATOM 1415 O O . GLU A 1 189 ? -15.545 11.708 13.882 1.00 77.06 189 GLU A O 1
ATOM 1420 N N . THR A 1 190 ? -14.282 9.863 13.981 1.00 76.69 190 THR A N 1
ATOM 1421 C CA . THR A 1 190 ? -14.722 9.347 12.674 1.00 76.69 190 THR A CA 1
ATOM 1422 C C . THR A 1 190 ? -16.031 8.560 12.744 1.00 76.69 190 THR A C 1
ATOM 1424 O O . THR A 1 190 ? -16.438 7.944 11.762 1.00 76.69 190 THR A O 1
ATOM 1427 N N . GLY A 1 191 ? -16.732 8.583 13.877 1.00 84.25 191 GLY A N 1
ATOM 1428 C CA . GLY A 1 191 ? -18.006 7.903 14.074 1.00 84.25 191 GLY A CA 1
ATOM 1429 C C . GLY A 1 191 ? -17.906 6.379 14.153 1.00 84.25 191 GLY A C 1
ATOM 1430 O O . GLY A 1 191 ? -18.944 5.724 14.074 1.00 84.25 191 GLY A O 1
ATOM 1431 N N . ALA A 1 192 ? -16.698 5.825 14.266 1.00 91.50 192 ALA A N 1
ATOM 1432 C CA . ALA A 1 192 ? -16.471 4.391 14.350 1.00 91.50 192 ALA A CA 1
ATOM 1433 C C . ALA A 1 192 ? -16.797 3.859 15.747 1.00 91.50 192 ALA A C 1
ATOM 1435 O O . ALA A 1 192 ? -16.610 4.560 16.742 1.00 91.50 192 ALA A O 1
ATOM 1436 N N . THR A 1 193 ? -17.270 2.616 15.819 1.00 96.25 193 THR A N 1
ATOM 1437 C CA . THR A 1 193 ? -17.575 1.925 17.081 1.00 96.25 193 THR A CA 1
ATOM 1438 C C . THR A 1 193 ? -16.547 0.838 17.378 1.00 96.25 193 THR A C 1
ATOM 1440 O O . THR A 1 193 ? -15.796 0.407 16.498 1.00 96.25 193 THR A O 1
ATOM 1443 N N . ALA A 1 194 ? -16.551 0.331 18.613 1.00 97.88 194 ALA A N 1
ATOM 1444 C CA . ALA A 1 194 ? -15.723 -0.808 19.007 1.00 97.88 194 ALA A CA 1
ATOM 1445 C C . ALA A 1 194 ? -15.912 -2.024 18.075 1.00 97.88 194 ALA A C 1
ATOM 1447 O O . ALA A 1 194 ? -14.932 -2.663 17.701 1.00 97.88 194 ALA A O 1
ATOM 1448 N N . LEU A 1 195 ? -17.146 -2.304 17.632 1.00 98.69 195 LEU A N 1
ATOM 1449 C CA . LEU A 1 195 ? -17.441 -3.421 16.725 1.00 98.69 195 LEU A CA 1
ATOM 1450 C C . LEU A 1 195 ? -16.792 -3.247 15.342 1.00 98.69 195 LEU A C 1
ATOM 1452 O O . LEU A 1 195 ? -16.324 -4.220 14.761 1.00 98.69 195 LEU A O 1
ATOM 1456 N N . MET A 1 196 ? -16.702 -2.017 14.826 1.00 98.19 196 MET A N 1
ATOM 1457 C CA . MET A 1 196 ? -15.991 -1.746 13.569 1.00 98.19 196 MET A CA 1
ATOM 1458 C C . MET A 1 196 ? -14.483 -1.958 13.717 1.00 98.19 196 MET A C 1
ATOM 1460 O O . MET A 1 196 ? -13.852 -2.519 12.825 1.00 98.19 196 MET A O 1
ATOM 1464 N N . PHE A 1 197 ? -13.900 -1.554 14.848 1.00 97.38 197 PHE A N 1
ATOM 1465 C CA . PHE A 1 197 ? -12.481 -1.795 15.111 1.00 97.38 197 PHE A CA 1
ATOM 1466 C C . PHE A 1 197 ? -12.157 -3.273 15.349 1.00 97.38 197 PHE A C 1
ATOM 1468 O O . PHE A 1 197 ? -11.006 -3.651 15.151 1.00 97.38 197 PHE A O 1
ATOM 1475 N N . ALA A 1 198 ? -13.134 -4.099 15.735 1.00 97.75 198 ALA A N 1
ATOM 1476 C CA . ALA A 1 198 ? -12.974 -5.535 15.980 1.00 97.75 198 ALA A CA 1
ATOM 1477 C C . ALA A 1 198 ? -13.140 -6.406 14.723 1.00 97.75 198 ALA A C 1
ATOM 1479 O O . ALA A 1 198 ? -13.125 -7.630 14.830 1.00 97.75 198 ALA A O 1
ATOM 1480 N N . ALA A 1 199 ? -13.308 -5.802 13.542 1.00 96.38 199 ALA A N 1
ATOM 1481 C CA . ALA A 1 199 ? -13.693 -6.497 12.313 1.00 96.38 199 ALA A CA 1
ATOM 1482 C C . ALA A 1 199 ? -12.699 -7.568 11.807 1.00 96.38 199 ALA A C 1
ATOM 1484 O O . ALA A 1 199 ? -13.037 -8.331 10.907 1.00 96.38 199 ALA A O 1
ATOM 1485 N N . ASP A 1 200 ? -11.492 -7.630 12.370 1.00 94.12 200 ASP A N 1
ATOM 1486 C CA . ASP A 1 200 ? -10.452 -8.636 12.121 1.00 94.12 200 ASP A CA 1
ATOM 1487 C C . ASP A 1 200 ? -10.364 -9.715 13.221 1.00 94.12 200 ASP A C 1
ATOM 1489 O O . ASP A 1 200 ? -9.490 -10.577 13.172 1.00 94.12 200 ASP A O 1
ATOM 1493 N N . ASN A 1 201 ? -11.229 -9.671 14.240 1.00 96.94 201 ASN A N 1
ATOM 1494 C CA . ASN A 1 201 ? -11.162 -10.554 15.400 1.00 96.94 201 ASN A CA 1
ATOM 1495 C C . ASN A 1 201 ? -12.547 -11.096 15.783 1.00 96.94 201 ASN A C 1
ATOM 1497 O O . ASN A 1 201 ? -13.412 -10.367 16.283 1.00 96.94 201 ASN A O 1
ATOM 1501 N N . LEU A 1 202 ? -12.734 -12.404 15.582 1.00 98.44 202 LEU A N 1
ATOM 1502 C CA . LEU A 1 202 ? -14.000 -13.098 15.818 1.00 98.44 202 LEU A CA 1
ATOM 1503 C C . LEU A 1 202 ? -14.464 -13.015 17.274 1.00 98.44 202 LEU A C 1
ATOM 1505 O O . LEU A 1 202 ? -15.614 -12.662 17.526 1.00 98.44 202 LEU A O 1
ATOM 1509 N N . GLU A 1 203 ? -13.579 -13.308 18.226 1.00 98.44 203 GLU A N 1
ATOM 1510 C CA . GLU A 1 203 ? -13.943 -13.386 19.644 1.00 98.44 203 GLU A CA 1
ATOM 1511 C C . GLU A 1 203 ? -14.280 -12.010 20.224 1.00 98.44 203 GLU A C 1
ATOM 1513 O O . GLU A 1 203 ? -15.279 -11.858 20.927 1.00 98.44 203 GLU A O 1
ATOM 1518 N N . LYS A 1 204 ? -13.517 -10.971 19.861 1.00 98.62 204 LYS A N 1
ATOM 1519 C CA . LYS A 1 204 ? -13.850 -9.588 20.231 1.00 98.62 204 LYS A CA 1
ATOM 1520 C C . LYS A 1 204 ? -15.168 -9.148 19.595 1.00 98.62 204 LYS A C 1
ATOM 1522 O O . LYS A 1 204 ? -15.998 -8.562 20.283 1.00 98.62 204 LYS A O 1
ATOM 1527 N N . SER A 1 205 ? -15.390 -9.452 18.313 1.00 98.69 205 SER A N 1
ATOM 1528 C CA . SER A 1 205 ? -16.649 -9.127 17.625 1.00 98.69 205 SER A CA 1
ATOM 1529 C C . SER A 1 205 ? -17.854 -9.802 18.282 1.00 98.69 205 SER A C 1
ATOM 1531 O O . SER A 1 205 ? -18.871 -9.150 18.513 1.00 98.69 205 SER A O 1
ATOM 1533 N N . ARG A 1 206 ? -17.730 -11.087 18.638 1.00 98.75 206 ARG A N 1
ATOM 1534 C CA . ARG A 1 206 ? -18.761 -11.853 19.349 1.00 98.75 206 ARG A CA 1
ATOM 1535 C C . ARG A 1 206 ? -19.086 -11.228 20.702 1.00 98.75 206 ARG A C 1
ATOM 1537 O O . ARG A 1 206 ? -20.246 -10.923 20.955 1.00 98.75 206 ARG A O 1
ATOM 1544 N N . LEU A 1 207 ? -18.066 -10.974 21.521 1.00 98.69 207 LEU A N 1
ATOM 1545 C CA . LEU A 1 207 ? -18.235 -10.372 22.844 1.00 98.69 207 LEU A CA 1
ATOM 1546 C C . LEU A 1 207 ? -18.922 -8.999 22.772 1.00 98.69 207 LEU A C 1
ATOM 1548 O O . LEU A 1 207 ? -19.777 -8.685 23.595 1.00 98.69 207 LEU A O 1
ATOM 1552 N N . LEU A 1 208 ? -18.565 -8.176 21.783 1.00 98.81 208 LEU A N 1
ATOM 1553 C CA . LEU A 1 208 ? -19.181 -6.863 21.590 1.00 98.81 208 LEU A CA 1
ATOM 1554 C C . LEU A 1 208 ? -20.656 -6.978 21.177 1.00 98.81 208 LEU A C 1
ATOM 1556 O O . LEU A 1 208 ? -21.484 -6.234 21.699 1.00 98.81 208 LEU A O 1
ATOM 1560 N N . LEU A 1 209 ? -21.006 -7.913 20.287 1.00 98.69 209 LEU A N 1
ATOM 1561 C CA . LEU A 1 209 ? -22.403 -8.176 19.913 1.00 98.69 209 LEU A CA 1
ATOM 1562 C C . LEU A 1 209 ? -23.226 -8.676 21.109 1.00 98.69 209 LEU A C 1
ATOM 1564 O O . LEU A 1 209 ? -24.326 -8.178 21.336 1.00 98.69 209 LEU A O 1
ATOM 1568 N N . GLU A 1 210 ? -22.676 -9.590 21.912 1.00 98.19 210 GLU A N 1
ATOM 1569 C CA . GLU A 1 210 ? -23.297 -10.068 23.158 1.00 98.19 210 GLU A CA 1
ATOM 1570 C C . GLU A 1 210 ? -23.511 -8.934 24.173 1.00 98.19 210 GLU A C 1
ATOM 1572 O O . GLU A 1 210 ? -24.505 -8.924 24.898 1.00 98.19 210 GLU A O 1
ATOM 1577 N N . ALA A 1 211 ? -22.615 -7.944 24.188 1.00 98.38 211 ALA A N 1
ATOM 1578 C CA . ALA A 1 211 ? -22.728 -6.742 25.010 1.00 98.38 211 ALA A CA 1
ATOM 1579 C C . ALA A 1 211 ? -23.664 -5.662 24.427 1.00 98.38 211 ALA A C 1
ATOM 1581 O O . ALA A 1 211 ? -23.800 -4.596 25.025 1.00 98.38 211 ALA A O 1
ATOM 1582 N N . GLY A 1 212 ? -24.320 -5.914 23.288 1.00 98.25 212 GLY A N 1
ATOM 1583 C CA . GLY A 1 212 ? -25.295 -4.999 22.686 1.00 98.25 212 GLY A CA 1
ATOM 1584 C C . GLY A 1 212 ? -24.709 -3.988 21.697 1.00 98.25 212 GLY A C 1
ATOM 1585 O O . GLY A 1 212 ? -25.279 -2.908 21.518 1.00 98.25 212 GLY A O 1
ATOM 1586 N N . ALA A 1 213 ? -23.580 -4.305 21.057 1.00 98.56 213 ALA A N 1
ATOM 1587 C CA . ALA A 1 213 ? -23.051 -3.489 19.968 1.00 98.56 213 ALA A CA 1
ATOM 1588 C C . ALA A 1 213 ? -24.057 -3.366 18.810 1.00 98.56 213 ALA A C 1
ATOM 1590 O O . ALA A 1 213 ? -24.597 -4.358 18.315 1.00 98.56 213 ALA A O 1
ATOM 1591 N N . ASP A 1 214 ? -24.268 -2.141 18.335 1.00 97.75 214 ASP A N 1
ATOM 1592 C CA . ASP A 1 214 ? -25.152 -1.839 17.218 1.00 97.75 214 ASP A CA 1
ATOM 1593 C C . ASP A 1 214 ? -24.511 -2.259 15.888 1.00 97.75 214 ASP A C 1
ATOM 1595 O O . ASP A 1 214 ? -23.631 -1.589 15.337 1.00 97.75 214 ASP A O 1
ATOM 1599 N N . LEU A 1 215 ? -25.006 -3.366 15.333 1.00 96.44 215 LEU A N 1
ATOM 1600 C CA . LEU A 1 215 ? -24.583 -3.886 14.032 1.00 96.44 215 LEU A CA 1
ATOM 1601 C C . LEU A 1 215 ? -24.954 -2.970 12.847 1.00 96.44 215 LEU A C 1
ATOM 1603 O O . LEU A 1 215 ? -24.435 -3.158 11.746 1.00 96.44 215 LEU A O 1
ATOM 1607 N N . LYS A 1 216 ? -25.853 -1.995 13.047 1.00 94.88 216 LYS A N 1
ATOM 1608 C CA . LYS A 1 216 ? -26.304 -1.026 12.033 1.00 94.88 216 LYS A CA 1
ATOM 1609 C C . LYS A 1 216 ? -25.612 0.328 12.162 1.00 94.88 216 LYS A C 1
ATOM 1611 O O . LYS A 1 216 ? -25.885 1.217 11.349 1.00 94.88 216 LYS A O 1
ATOM 1616 N N . ALA A 1 217 ? -24.716 0.488 13.137 1.00 93.50 217 ALA A N 1
ATOM 1617 C CA . ALA A 1 217 ? -23.938 1.704 13.293 1.00 93.50 217 ALA A CA 1
ATOM 1618 C C . ALA A 1 217 ? -23.208 2.037 11.984 1.00 93.50 217 ALA A C 1
ATOM 1620 O O . ALA A 1 217 ? -22.721 1.155 11.276 1.00 93.50 217 ALA A O 1
ATOM 1621 N N . ARG A 1 218 ? -23.123 3.329 11.664 1.00 88.00 218 ARG A N 1
ATOM 1622 C CA . ARG A 1 218 ? -22.416 3.835 10.481 1.00 88.00 218 ARG A CA 1
ATOM 1623 C C . ARG A 1 218 ? -21.338 4.812 10.891 1.00 88.00 218 ARG A C 1
ATOM 1625 O O . ARG A 1 218 ? -21.657 5.747 11.622 1.00 88.00 218 ARG A O 1
ATOM 1632 N N . SER A 1 219 ? -20.117 4.641 10.392 1.00 85.62 219 SER A N 1
ATOM 1633 C CA . SER A 1 219 ? -19.053 5.633 10.565 1.00 85.62 219 SER A CA 1
ATOM 1634 C C . SER A 1 219 ? -19.368 6.934 9.817 1.00 85.62 219 SER A C 1
ATOM 1636 O O . SER A 1 219 ? -20.364 7.035 9.097 1.00 85.62 219 SER A O 1
ATOM 1638 N N . ALA A 1 220 ? -18.526 7.953 9.972 1.00 77.75 220 ALA A N 1
ATOM 1639 C CA . ALA A 1 220 ? -18.646 9.224 9.259 1.00 77.75 220 ALA A CA 1
ATOM 1640 C C . ALA A 1 220 ? -18.552 9.058 7.732 1.00 77.75 220 ALA A C 1
ATOM 1642 O O . ALA A 1 220 ? -19.066 9.898 7.000 1.00 77.75 220 ALA A O 1
ATOM 1643 N N . ASP A 1 221 ? -17.938 7.968 7.264 1.00 76.25 221 ASP A N 1
ATOM 1644 C CA . ASP A 1 221 ? -17.856 7.587 5.849 1.00 76.25 221 ASP A CA 1
ATOM 1645 C C . ASP A 1 221 ? -19.001 6.626 5.445 1.00 76.25 221 ASP A C 1
ATOM 1647 O O . ASP A 1 221 ? -18.992 6.013 4.379 1.00 76.25 221 ASP A O 1
ATOM 1651 N N . GLY A 1 222 ? -20.004 6.469 6.318 1.00 82.88 222 GLY A N 1
ATOM 1652 C CA . GLY A 1 222 ? -21.210 5.671 6.104 1.00 82.88 222 GLY A CA 1
ATOM 1653 C C . GLY A 1 222 ? -21.039 4.166 6.321 1.00 82.88 222 GLY A C 1
ATOM 1654 O O . GLY A 1 222 ? -22.025 3.436 6.217 1.00 82.88 222 GLY A O 1
ATOM 1655 N N . ARG A 1 223 ? -19.827 3.686 6.622 1.00 89.38 223 ARG A N 1
ATOM 1656 C CA . ARG A 1 223 ? -19.495 2.253 6.655 1.00 89.38 223 ARG A CA 1
ATOM 1657 C C . ARG A 1 223 ? -20.116 1.555 7.861 1.00 89.38 223 ARG A C 1
ATOM 1659 O O . ARG A 1 223 ? -20.014 2.054 8.978 1.00 89.38 223 ARG A O 1
ATOM 1666 N N . THR A 1 224 ? -20.716 0.393 7.628 1.00 95.69 224 THR A N 1
ATOM 1667 C CA . THR A 1 224 ? -21.204 -0.535 8.659 1.00 95.69 224 THR A CA 1
ATOM 1668 C C . THR A 1 224 ? -20.104 -1.509 9.094 1.00 95.69 224 THR A C 1
ATOM 1670 O O . THR A 1 224 ? -19.123 -1.676 8.361 1.00 95.69 224 THR A O 1
ATOM 1673 N N . PRO A 1 225 ? -20.248 -2.208 10.240 1.00 98.19 225 PRO A N 1
ATOM 1674 C CA . PRO A 1 225 ? -19.315 -3.262 10.642 1.00 98.19 225 PRO A CA 1
ATOM 1675 C C . PRO A 1 225 ? -19.073 -4.315 9.552 1.00 98.19 225 PRO A C 1
ATOM 1677 O O . PRO A 1 225 ? -17.932 -4.715 9.335 1.00 98.19 225 PRO A O 1
ATOM 1680 N N . LEU A 1 226 ? -20.115 -4.700 8.801 1.00 98.25 226 LEU A N 1
ATOM 1681 C CA . LEU A 1 226 ? -19.991 -5.654 7.693 1.00 98.25 226 LEU A CA 1
ATOM 1682 C C . LEU A 1 226 ? -19.108 -5.117 6.562 1.00 98.25 226 LEU A C 1
ATOM 1684 O O . LEU A 1 226 ? -18.241 -5.837 6.071 1.00 98.25 226 LEU A O 1
ATOM 1688 N N . LEU A 1 227 ? -19.292 -3.852 6.166 1.00 95.81 227 LEU A N 1
ATOM 1689 C CA . LEU A 1 227 ? -18.440 -3.220 5.157 1.00 95.81 227 LEU A CA 1
ATOM 1690 C C . LEU A 1 227 ? -16.984 -3.143 5.629 1.00 95.81 227 LEU A C 1
ATOM 1692 O O . LEU A 1 227 ? -16.077 -3.351 4.833 1.00 95.81 227 LEU A O 1
ATOM 1696 N N . VAL A 1 228 ? -16.731 -2.848 6.908 1.00 96.44 228 VAL A N 1
ATOM 1697 C CA . VAL A 1 228 ? -15.364 -2.854 7.459 1.00 96.44 228 VAL A CA 1
ATOM 1698 C C . VAL A 1 228 ? -14.758 -4.260 7.406 1.00 96.44 228 VAL A C 1
ATOM 1700 O O . VAL A 1 228 ? -13.655 -4.407 6.890 1.00 96.44 228 VAL A O 1
ATOM 1703 N N . ALA A 1 229 ? -15.493 -5.292 7.832 1.00 97.75 229 ALA A N 1
ATOM 1704 C CA . ALA A 1 229 ? -15.024 -6.679 7.790 1.00 97.75 229 ALA A CA 1
ATOM 1705 C C . ALA A 1 229 ? -14.705 -7.153 6.362 1.00 97.75 229 ALA A C 1
ATOM 1707 O O . ALA A 1 229 ? -13.639 -7.721 6.144 1.00 97.75 229 ALA A O 1
ATOM 1708 N N . CYS A 1 230 ? -15.558 -6.843 5.377 1.00 96.31 230 CYS A N 1
ATOM 1709 C CA . CYS A 1 230 ? -15.328 -7.205 3.969 1.00 96.31 230 CYS A CA 1
ATOM 1710 C C 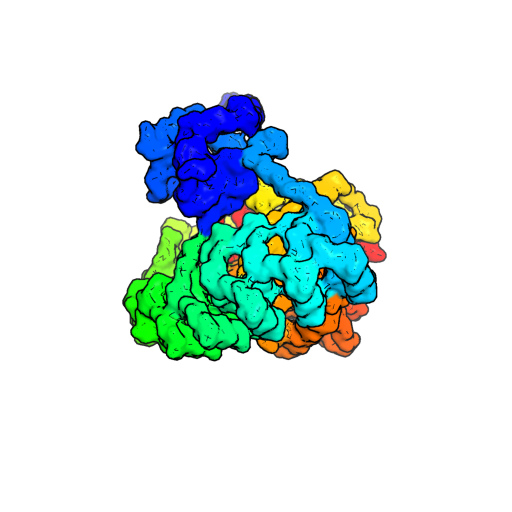. CYS A 1 230 ? -14.120 -6.494 3.336 1.00 96.31 230 CYS A C 1
ATOM 1712 O O . CYS A 1 230 ? -13.661 -6.900 2.273 1.00 96.31 230 CYS A O 1
ATOM 1714 N N . SER A 1 231 ? -13.618 -5.412 3.942 1.00 93.44 231 SER A N 1
ATOM 1715 C CA . SER A 1 231 ? -12.432 -4.693 3.460 1.00 93.44 231 SER A CA 1
ATOM 1716 C C . SER A 1 231 ? -11.114 -5.213 4.020 1.00 93.44 231 SER A C 1
ATOM 1718 O O . SER A 1 231 ? -10.064 -4.739 3.587 1.00 93.44 231 SER A O 1
ATOM 1720 N N . TRP A 1 232 ? -11.145 -6.174 4.937 1.00 94.44 232 TRP A N 1
ATOM 1721 C CA . TRP A 1 232 ? -9.956 -6.878 5.400 1.00 94.44 232 TRP A CA 1
ATOM 1722 C C . TRP A 1 232 ? -9.814 -8.229 4.708 1.00 94.44 232 TRP A C 1
ATOM 1724 O O . TRP A 1 232 ? -10.788 -8.808 4.232 1.00 94.44 232 TRP A O 1
ATOM 1734 N N . SER A 1 233 ? -8.582 -8.725 4.651 1.00 92.56 233 SER A N 1
ATOM 1735 C CA . SER A 1 233 ? -8.306 -10.098 4.242 1.00 92.56 233 SER A CA 1
ATOM 1736 C C . SER A 1 233 ? -8.547 -11.037 5.430 1.00 92.56 233 SER A C 1
ATOM 1738 O O . SER A 1 233 ? -8.362 -10.645 6.579 1.00 92.56 233 SER A O 1
ATOM 1740 N N . GLN A 1 234 ? -8.913 -12.295 5.163 1.00 93.00 234 GLN A N 1
ATOM 1741 C CA . GLN A 1 234 ? -8.996 -13.353 6.187 1.00 93.00 234 GLN A CA 1
ATOM 1742 C C . GLN A 1 234 ? -10.056 -13.115 7.288 1.00 93.00 234 GLN A C 1
ATOM 1744 O O . GLN A 1 234 ? -9.880 -13.532 8.429 1.00 93.00 234 GLN A O 1
ATOM 1749 N N . THR A 1 235 ? -11.188 -12.484 6.954 1.00 96.94 235 THR A N 1
ATOM 1750 C CA . THR A 1 235 ? -12.267 -12.136 7.906 1.00 96.94 235 THR A CA 1
ATOM 1751 C C . THR A 1 235 ? -13.574 -12.905 7.696 1.00 96.94 235 THR A C 1
ATOM 1753 O O . THR A 1 235 ? -14.610 -12.517 8.242 1.00 96.94 235 THR A O 1
ATOM 1756 N N . TYR A 1 236 ? -13.539 -14.018 6.952 1.00 97.75 236 TYR A N 1
ATOM 1757 C CA . TYR A 1 236 ? -14.714 -14.840 6.629 1.00 97.75 236 TYR A CA 1
ATOM 1758 C C . TYR A 1 236 ? -15.597 -15.131 7.854 1.00 97.75 236 TYR A C 1
ATOM 1760 O O . TYR A 1 236 ? -16.809 -14.921 7.808 1.00 97.75 236 TYR A O 1
ATOM 1768 N N . ASP A 1 237 ? -15.005 -15.547 8.978 1.00 98.44 237 ASP A N 1
ATOM 1769 C CA . ASP A 1 237 ? -15.767 -15.905 10.180 1.00 98.44 237 ASP A CA 1
ATOM 1770 C C . ASP A 1 237 ? -16.447 -14.700 10.841 1.00 98.44 237 ASP A C 1
ATOM 1772 O O . ASP A 1 237 ? -17.572 -14.819 11.330 1.00 98.44 237 ASP A O 1
ATOM 1776 N N . VAL A 1 238 ? -15.812 -13.523 10.820 1.00 98.69 238 VAL A N 1
ATOM 1777 C CA . VAL A 1 238 ? -16.420 -12.275 11.312 1.00 98.69 238 VAL A CA 1
ATOM 1778 C C . VAL A 1 238 ? -17.574 -11.864 10.402 1.00 98.69 238 VAL A C 1
ATOM 1780 O O . VAL A 1 238 ? -18.651 -11.520 10.883 1.00 98.69 238 VAL A O 1
ATOM 1783 N N . ILE A 1 239 ? -17.389 -11.953 9.083 1.00 98.75 239 ILE A N 1
ATOM 1784 C CA . ILE A 1 239 ? -18.437 -11.660 8.097 1.00 98.75 239 ILE A CA 1
ATOM 1785 C C . ILE A 1 239 ? -19.628 -12.596 8.301 1.00 98.75 239 ILE A C 1
ATOM 1787 O O . ILE A 1 239 ? -20.767 -12.135 8.397 1.00 98.75 239 ILE A O 1
ATOM 1791 N N . LYS A 1 240 ? -19.375 -13.901 8.446 1.00 98.75 240 LYS A N 1
ATOM 1792 C CA . LYS A 1 240 ? -20.405 -14.894 8.748 1.00 98.75 240 LYS A CA 1
ATOM 1793 C C . LYS A 1 240 ? -21.132 -14.565 10.051 1.00 98.75 240 LYS A C 1
ATOM 1795 O O . LYS A 1 240 ? -22.359 -14.561 10.052 1.00 98.75 240 LYS A O 1
ATOM 1800 N N . LEU A 1 241 ? -20.407 -14.247 11.126 1.00 98.75 241 LEU A N 1
ATOM 1801 C CA . LEU A 1 241 ? -20.993 -13.857 12.412 1.00 98.75 241 LEU A CA 1
ATOM 1802 C C . LEU A 1 241 ? -21.937 -12.654 12.265 1.00 98.75 241 LEU A C 1
ATOM 1804 O O . LEU A 1 241 ? -23.057 -12.693 12.773 1.00 98.75 241 LEU A O 1
ATOM 1808 N N . LEU A 1 242 ? -21.505 -11.605 11.560 1.00 98.75 242 LEU A N 1
ATOM 1809 C CA . LEU A 1 242 ? -22.302 -10.396 11.341 1.00 98.75 242 LEU A CA 1
ATOM 1810 C C . LEU A 1 242 ? -23.561 -10.683 10.510 1.00 98.75 242 LEU A C 1
ATOM 1812 O O . LEU A 1 242 ? -24.641 -10.197 10.844 1.00 98.75 242 LEU A O 1
ATOM 1816 N N . LEU A 1 243 ? -23.447 -11.496 9.456 1.00 98.62 243 LEU A N 1
ATOM 1817 C CA . LEU A 1 243 ? -24.588 -11.914 8.635 1.00 98.62 243 LEU A CA 1
ATOM 1818 C C . LEU A 1 243 ? -25.566 -12.798 9.424 1.00 98.62 243 LEU A C 1
ATOM 1820 O O . LEU A 1 243 ? -26.774 -12.634 9.283 1.00 98.62 243 LEU A O 1
ATOM 1824 N N . ASP A 1 244 ? -25.062 -13.694 10.278 1.00 98.19 244 ASP A N 1
ATOM 1825 C CA . ASP A 1 244 ? -25.880 -14.530 11.169 1.00 98.19 244 ASP A CA 1
ATOM 1826 C C . ASP A 1 244 ? -26.661 -13.667 12.195 1.00 98.19 244 ASP A C 1
ATOM 1828 O O . ASP A 1 244 ? -27.744 -14.056 12.624 1.00 98.19 244 ASP A O 1
ATOM 1832 N N . HIS A 1 245 ? -26.170 -12.461 12.520 1.00 97.88 245 HIS A N 1
ATOM 1833 C CA . HIS A 1 245 ? -26.860 -11.453 13.347 1.00 97.88 245 HIS A CA 1
ATOM 1834 C C . HIS A 1 245 ? -27.697 -10.442 12.534 1.00 97.88 245 HIS A C 1
ATOM 1836 O O . HIS A 1 245 ? -28.182 -9.450 13.081 1.00 97.88 245 HIS A O 1
ATOM 1842 N N . GLY A 1 246 ? -27.893 -10.674 11.232 1.00 96.81 246 GLY A N 1
ATOM 1843 C CA . GLY A 1 246 ? -28.780 -9.863 10.393 1.00 96.81 246 GLY A CA 1
ATOM 1844 C C . GLY A 1 246 ? -28.150 -8.601 9.799 1.00 96.81 246 GLY A C 1
ATOM 1845 O O . GLY A 1 246 ? -28.876 -7.663 9.457 1.00 96.81 246 GLY A O 1
ATOM 1846 N N . ALA A 1 247 ? -26.821 -8.541 9.659 1.00 97.94 247 ALA A N 1
ATOM 1847 C CA . ALA A 1 247 ? -26.182 -7.491 8.867 1.00 97.94 247 ALA A CA 1
ATOM 1848 C C . ALA A 1 247 ? -26.656 -7.541 7.401 1.00 97.94 247 ALA A C 1
ATOM 1850 O O . ALA A 1 247 ? -26.830 -8.617 6.834 1.00 97.94 247 ALA A O 1
ATOM 1851 N N . ASN A 1 248 ? -26.856 -6.375 6.778 1.00 95.81 248 ASN A N 1
ATOM 1852 C CA . ASN A 1 248 ? -27.371 -6.282 5.409 1.00 95.81 248 ASN A CA 1
ATOM 1853 C C . ASN A 1 248 ? -26.270 -6.595 4.369 1.00 95.81 248 ASN A C 1
ATOM 1855 O O . ASN A 1 248 ? -25.376 -5.764 4.195 1.00 95.81 248 ASN A O 1
ATOM 1859 N N . PRO A 1 249 ? -26.348 -7.711 3.617 1.00 95.75 249 PRO A N 1
ATOM 1860 C CA . PRO A 1 249 ? -25.334 -8.083 2.624 1.00 95.75 249 PRO A CA 1
ATOM 1861 C C . PRO A 1 249 ? -25.334 -7.193 1.369 1.00 95.75 249 PRO A C 1
ATOM 1863 O O . PRO A 1 249 ? -24.381 -7.232 0.593 1.00 95.75 249 PRO A O 1
ATOM 1866 N N . SER A 1 250 ? -26.368 -6.368 1.190 1.00 93.06 250 SER A N 1
ATOM 1867 C CA . SER A 1 250 ? -26.528 -5.427 0.074 1.00 93.06 250 SER A CA 1
ATOM 1868 C C . SER A 1 250 ? -26.373 -3.970 0.520 1.00 93.06 250 SER A C 1
ATOM 1870 O O . SER A 1 250 ? -26.948 -3.069 -0.088 1.00 93.06 250 SER A O 1
ATOM 1872 N N . ASP A 1 251 ? -25.651 -3.713 1.617 1.00 90.31 251 ASP A N 1
ATOM 1873 C CA . ASP A 1 251 ? -25.378 -2.341 2.046 1.00 90.31 251 ASP A CA 1
ATOM 1874 C C . ASP A 1 251 ? -24.531 -1.592 1.004 1.00 90.31 251 ASP A C 1
ATOM 1876 O O . ASP A 1 251 ? -23.625 -2.162 0.392 1.00 90.31 251 ASP A O 1
ATOM 1880 N N . VAL A 1 252 ? -24.826 -0.306 0.809 1.00 86.69 252 VAL A N 1
ATOM 1881 C CA . VAL A 1 252 ? -24.165 0.537 -0.193 1.00 86.69 252 VAL A CA 1
ATOM 1882 C C . VAL A 1 252 ? -23.743 1.848 0.447 1.00 86.69 252 VAL A C 1
ATOM 1884 O O . VAL A 1 252 ? -24.557 2.557 1.040 1.00 86.69 252 VAL A O 1
ATOM 1887 N N . VAL A 1 253 ? -22.474 2.208 0.267 1.00 82.56 253 VAL A N 1
ATOM 1888 C CA . VAL A 1 253 ? -21.953 3.528 0.642 1.00 82.56 253 VAL A CA 1
ATOM 1889 C C . VAL A 1 253 ? -21.224 4.161 -0.535 1.00 82.56 253 VAL A C 1
ATOM 1891 O O . VAL A 1 253 ? -20.527 3.486 -1.291 1.00 82.56 253 VAL A O 1
ATOM 1894 N N . ASN A 1 254 ? -21.376 5.471 -0.707 1.00 72.81 254 ASN A N 1
ATOM 1895 C CA . ASN A 1 254 ? -20.664 6.196 -1.755 1.00 72.81 254 ASN A CA 1
ATOM 1896 C C . ASN A 1 254 ? -19.226 6.477 -1.315 1.00 72.81 254 ASN A C 1
ATOM 1898 O O . ASN A 1 254 ? -19.003 7.009 -0.231 1.00 72.81 254 ASN A O 1
ATOM 1902 N N . SER A 1 255 ? -18.258 6.182 -2.181 1.00 72.06 255 SER A N 1
ATOM 1903 C CA . SER A 1 255 ? -16.853 6.546 -1.983 1.00 72.06 255 SER A CA 1
ATOM 1904 C C . SER A 1 255 ? -16.286 7.235 -3.222 1.00 72.06 255 SER A C 1
ATOM 1906 O O . SER A 1 255 ? -16.880 7.190 -4.302 1.00 72.06 255 SER A O 1
ATOM 1908 N N . TYR A 1 256 ? -15.097 7.825 -3.098 1.00 61.53 256 TYR A N 1
ATOM 1909 C CA . TYR A 1 256 ? -14.374 8.398 -4.234 1.00 61.53 256 TYR A CA 1
ATOM 1910 C C . TYR A 1 256 ? -14.050 7.363 -5.325 1.00 61.53 256 TYR A C 1
ATOM 1912 O O . TYR A 1 256 ? -13.910 7.733 -6.488 1.00 61.53 256 TYR A O 1
ATOM 1920 N N . ARG A 1 257 ? -13.975 6.068 -4.972 1.00 64.56 257 ARG A N 1
ATOM 1921 C CA . ARG A 1 257 ? -13.760 4.943 -5.904 1.00 64.56 257 ARG A CA 1
ATOM 1922 C C . ARG A 1 257 ? -15.070 4.396 -6.485 1.00 64.56 257 ARG A C 1
ATOM 1924 O O . ARG A 1 257 ? -15.080 3.311 -7.069 1.00 64.56 257 ARG A O 1
ATOM 1931 N N . GLY A 1 258 ? -16.176 5.119 -6.312 1.00 72.06 258 GLY A N 1
ATOM 1932 C CA . GLY A 1 258 ? -17.532 4.676 -6.630 1.00 72.06 258 GLY A CA 1
ATOM 1933 C C . GLY A 1 258 ? -18.225 3.991 -5.444 1.00 72.06 258 GLY A C 1
ATOM 1934 O O . GLY A 1 258 ? -17.684 3.975 -4.333 1.00 72.06 258 GLY A O 1
ATOM 1935 N N . PRO A 1 259 ? -19.429 3.434 -5.649 1.00 79.06 259 PRO A N 1
ATOM 1936 C CA . PRO A 1 259 ? -20.159 2.723 -4.604 1.00 79.06 259 PRO A CA 1
ATOM 1937 C C . PRO A 1 259 ? -19.355 1.533 -4.062 1.00 79.06 259 PRO A C 1
ATOM 1939 O O . PRO A 1 259 ? -18.778 0.761 -4.838 1.00 79.06 259 PRO A O 1
ATOM 1942 N N . LEU A 1 260 ? -19.315 1.399 -2.737 1.00 85.81 260 LEU A N 1
ATOM 1943 C CA . LEU A 1 260 ? -18.768 0.248 -2.024 1.00 85.81 260 LEU A CA 1
ATOM 1944 C C . LEU A 1 260 ? -19.915 -0.613 -1.507 1.00 85.81 260 LEU A C 1
ATOM 1946 O O . LEU A 1 260 ? -20.837 -0.099 -0.873 1.00 85.81 260 LEU A O 1
ATOM 1950 N N . THR A 1 261 ? -19.813 -1.914 -1.757 1.00 92.31 261 THR A N 1
ATOM 1951 C CA . THR A 1 261 ? -20.730 -2.948 -1.270 1.00 92.31 261 THR A CA 1
ATOM 1952 C C . THR A 1 261 ? -19.932 -4.116 -0.705 1.00 92.31 261 THR A C 1
ATOM 1954 O O . THR A 1 261 ? -18.763 -4.272 -1.079 1.00 92.31 261 THR A O 1
ATOM 1957 N N . PRO A 1 262 ? -20.528 -4.974 0.143 1.00 95.12 262 PRO A N 1
ATOM 1958 C CA . PRO A 1 262 ? -19.862 -6.185 0.612 1.00 95.12 262 PRO A CA 1
ATOM 1959 C C . PRO A 1 262 ? -19.308 -7.042 -0.538 1.00 95.12 262 PRO A C 1
ATOM 1961 O O . PRO A 1 262 ? -18.151 -7.450 -0.481 1.00 95.12 262 PRO A O 1
ATOM 1964 N N . LEU A 1 263 ? -20.078 -7.228 -1.624 1.00 94.00 263 LEU A N 1
ATOM 1965 C CA . LEU A 1 263 ? -19.637 -7.989 -2.806 1.00 94.00 263 LEU A CA 1
ATOM 1966 C C . LEU A 1 263 ? -18.398 -7.389 -3.465 1.00 94.00 263 LEU A C 1
ATOM 1968 O O . LEU A 1 263 ? -17.450 -8.111 -3.764 1.00 94.00 263 LEU A O 1
ATOM 1972 N N . ARG A 1 264 ? -18.388 -6.070 -3.684 1.00 91.44 264 ARG A N 1
ATOM 1973 C CA . ARG A 1 264 ? -17.235 -5.397 -4.285 1.00 91.44 264 ARG A CA 1
ATOM 1974 C C . ARG A 1 264 ? -15.990 -5.565 -3.422 1.00 91.44 264 ARG A C 1
ATOM 1976 O O . ARG A 1 264 ? -14.932 -5.879 -3.951 1.00 91.44 264 ARG A O 1
ATOM 1983 N N . LEU A 1 265 ? -16.117 -5.357 -2.115 1.00 92.00 265 LEU A N 1
ATOM 1984 C CA . LEU A 1 265 ? -14.989 -5.427 -1.190 1.00 92.00 265 LEU A CA 1
ATOM 1985 C C . LEU A 1 265 ? -14.418 -6.853 -1.102 1.00 92.00 265 LEU A C 1
ATOM 1987 O O . LEU A 1 265 ? -13.205 -7.025 -1.192 1.00 92.00 265 LEU A O 1
ATOM 1991 N N . ALA A 1 266 ? -15.279 -7.876 -1.048 1.00 92.94 266 ALA A N 1
ATOM 1992 C CA . ALA A 1 266 ? -14.855 -9.276 -1.107 1.00 92.94 266 ALA A CA 1
ATOM 1993 C C . ALA A 1 266 ? -14.145 -9.615 -2.435 1.00 92.94 266 ALA A C 1
ATOM 1995 O O . ALA A 1 266 ? -13.108 -10.284 -2.437 1.00 92.94 266 ALA A O 1
ATOM 1996 N N . ALA A 1 267 ? -14.653 -9.096 -3.560 1.00 91.50 267 ALA A N 1
ATOM 1997 C CA . ALA A 1 267 ? -14.019 -9.247 -4.868 1.00 91.50 267 ALA A CA 1
ATOM 1998 C C . ALA A 1 267 ? -12.648 -8.549 -4.951 1.00 91.50 267 ALA A C 1
ATOM 2000 O O . ALA A 1 267 ? -11.724 -9.115 -5.521 1.00 91.50 267 ALA A O 1
ATOM 2001 N N . GLU A 1 268 ? -12.475 -7.366 -4.347 1.00 88.00 268 GLU A N 1
ATOM 2002 C CA . GLU A 1 268 ? -11.179 -6.663 -4.278 1.00 88.00 268 GLU A CA 1
ATOM 2003 C C . GLU A 1 268 ? -10.116 -7.478 -3.511 1.00 88.00 268 GLU A C 1
ATOM 2005 O O . GLU A 1 268 ? -8.929 -7.428 -3.849 1.00 88.00 268 GLU A O 1
ATOM 2010 N N . LYS A 1 269 ? -10.528 -8.284 -2.521 1.00 88.44 269 LYS A N 1
ATOM 2011 C CA . LYS A 1 269 ? -9.632 -9.216 -1.811 1.00 88.44 269 LYS A CA 1
ATOM 2012 C C . LYS A 1 269 ? -9.376 -10.515 -2.570 1.00 88.44 269 LYS A C 1
ATOM 2014 O O . LYS A 1 269 ? -8.338 -11.146 -2.368 1.00 88.44 269 LYS A O 1
ATOM 2019 N N . GLY A 1 270 ? -10.245 -10.871 -3.511 1.00 87.81 270 GLY A N 1
ATOM 2020 C CA . GLY A 1 270 ? -10.212 -12.167 -4.190 1.00 87.81 270 GLY A CA 1
ATOM 2021 C C . GLY A 1 270 ? -10.629 -13.310 -3.269 1.00 87.81 270 GLY A C 1
ATOM 2022 O O . GLY A 1 270 ? -10.075 -14.405 -3.346 1.00 87.81 270 GLY A O 1
ATOM 2023 N N . ASP A 1 271 ? -11.546 -13.026 -2.341 1.00 88.00 271 ASP A N 1
ATOM 2024 C CA . ASP A 1 271 ? -12.103 -14.012 -1.423 1.00 88.00 271 ASP A CA 1
ATOM 2025 C C . ASP A 1 271 ? -13.409 -14.572 -1.998 1.00 88.00 271 ASP A C 1
ATOM 2027 O O . ASP A 1 271 ? -14.516 -14.129 -1.677 1.00 88.00 271 ASP A O 1
ATOM 2031 N N . GLY A 1 272 ? -13.265 -15.565 -2.876 1.00 91.38 272 GLY A N 1
ATOM 2032 C CA . GLY A 1 272 ? -14.393 -16.244 -3.507 1.00 91.38 272 GLY A CA 1
ATOM 2033 C C . GLY A 1 272 ? -15.345 -16.929 -2.522 1.00 91.38 272 GLY A C 1
ATOM 2034 O O . GLY A 1 272 ? -16.543 -17.015 -2.790 1.00 91.38 272 GLY A O 1
ATOM 2035 N N . ALA A 1 273 ? -14.847 -17.373 -1.361 1.00 94.31 273 ALA A N 1
ATOM 2036 C CA . ALA A 1 273 ? -15.675 -17.999 -0.333 1.00 94.31 273 ALA A CA 1
ATOM 2037 C C . ALA A 1 273 ? -16.576 -16.964 0.352 1.00 94.31 273 ALA A C 1
ATOM 2039 O O . ALA A 1 273 ? -17.785 -17.180 0.463 1.00 94.31 273 ALA A O 1
ATOM 2040 N N . THR A 1 274 ? -16.016 -15.816 0.739 1.00 95.75 274 THR A N 1
ATOM 2041 C CA . THR A 1 274 ? -16.789 -14.680 1.259 1.00 95.75 274 THR A CA 1
ATOM 2042 C C . THR A 1 274 ? -17.760 -14.146 0.209 1.00 95.75 274 THR A C 1
ATOM 2044 O O . THR A 1 274 ? -18.921 -13.888 0.526 1.00 95.75 274 THR A O 1
ATOM 2047 N N . LEU A 1 275 ? -17.333 -14.022 -1.052 1.00 95.25 275 LEU A N 1
ATOM 2048 C CA . LEU A 1 275 ? -18.211 -13.585 -2.136 1.00 95.25 275 LEU A CA 1
ATOM 2049 C C . LEU A 1 275 ? -19.415 -14.524 -2.288 1.00 95.25 275 LEU A C 1
ATOM 2051 O O . LEU A 1 275 ? -20.556 -14.065 -2.335 1.00 95.25 275 LEU A O 1
ATOM 2055 N N . LYS A 1 276 ? -19.177 -15.841 -2.303 1.00 95.94 276 LYS A N 1
ATOM 2056 C CA . LYS A 1 276 ? -20.246 -16.841 -2.359 1.00 95.94 276 LYS A CA 1
ATOM 2057 C C . LYS A 1 276 ? -21.165 -16.750 -1.138 1.00 95.94 276 LYS A C 1
ATOM 2059 O O . LYS A 1 276 ? -22.379 -16.755 -1.309 1.00 95.94 276 LYS A O 1
ATOM 2064 N N . LEU A 1 277 ? -20.609 -16.629 0.069 1.00 97.94 277 LEU A N 1
ATOM 2065 C CA . LEU A 1 277 ? -21.390 -16.457 1.296 1.00 97.94 277 LEU A CA 1
ATOM 2066 C C . LEU A 1 277 ? -22.320 -15.243 1.192 1.00 97.94 277 LEU A C 1
ATOM 2068 O O . LEU A 1 277 ? -23.498 -15.348 1.512 1.00 97.94 277 LEU A O 1
ATOM 2072 N N . LEU A 1 278 ? -21.821 -14.102 0.717 1.00 97.25 278 LEU A N 1
ATOM 2073 C CA . LEU A 1 278 ? -22.630 -12.897 0.541 1.00 97.25 278 LEU A CA 1
ATOM 2074 C C . LEU A 1 278 ? -23.788 -13.126 -0.440 1.00 97.25 278 LEU A C 1
ATOM 2076 O O . LEU A 1 278 ? -24.923 -12.764 -0.127 1.00 97.25 278 LEU A O 1
ATOM 2080 N N . LEU A 1 279 ? -23.530 -13.772 -1.583 1.00 95.50 279 LEU A N 1
ATOM 2081 C CA . LEU A 1 279 ? -24.569 -14.135 -2.557 1.00 95.50 279 LEU A CA 1
ATOM 2082 C C . LEU A 1 279 ? -25.611 -15.087 -1.949 1.00 95.50 279 LEU A C 1
ATOM 2084 O O . LEU A 1 279 ? -26.809 -14.839 -2.075 1.00 95.50 279 LEU A O 1
ATOM 2088 N N . ASP A 1 280 ? -25.173 -16.119 -1.220 1.00 96.56 280 ASP A N 1
ATOM 2089 C CA . ASP A 1 280 ? -26.054 -17.078 -0.536 1.00 96.56 280 ASP A CA 1
ATOM 2090 C C . ASP A 1 280 ? -26.939 -16.399 0.530 1.00 96.56 280 ASP A C 1
ATOM 2092 O O . ASP A 1 280 ? -28.027 -16.884 0.843 1.00 96.56 280 ASP A O 1
ATOM 2096 N N . ARG A 1 281 ? -26.490 -15.269 1.094 1.00 97.38 281 ARG A N 1
ATOM 2097 C CA . ARG A 1 281 ? -27.250 -14.460 2.062 1.00 97.38 281 ARG A CA 1
ATOM 2098 C C . ARG A 1 281 ? -28.092 -13.357 1.415 1.00 97.38 281 ARG A C 1
ATOM 2100 O O . ARG A 1 281 ? -28.715 -12.588 2.139 1.00 97.38 281 ARG A O 1
ATOM 2107 N N . GLY A 1 282 ? -28.162 -13.296 0.085 1.00 93.88 282 GLY A N 1
ATOM 2108 C CA . GLY A 1 282 ? -29.025 -12.363 -0.644 1.00 93.88 282 GLY A CA 1
ATOM 2109 C C . GLY A 1 282 ? -28.355 -11.049 -1.046 1.00 93.88 282 GLY A C 1
ATOM 2110 O O . GLY A 1 282 ? -29.054 -10.055 -1.254 1.00 93.88 282 GLY A O 1
ATOM 2111 N N . ALA A 1 283 ? -27.022 -11.013 -1.153 1.00 93.81 283 ALA A N 1
ATOM 2112 C CA . ALA A 1 283 ? -26.346 -9.896 -1.805 1.00 93.81 283 ALA A CA 1
ATOM 2113 C C . ALA A 1 283 ? -26.772 -9.797 -3.279 1.00 93.81 283 ALA A C 1
ATOM 2115 O O . ALA A 1 283 ? -26.695 -10.775 -4.024 1.00 93.81 283 ALA A O 1
ATOM 2116 N N . ASP A 1 284 ? -27.198 -8.613 -3.713 1.00 88.38 284 ASP A N 1
ATOM 2117 C CA . ASP A 1 284 ? -27.664 -8.405 -5.084 1.00 88.38 284 ASP A CA 1
ATOM 2118 C C . ASP A 1 284 ? -26.489 -8.111 -6.036 1.00 88.38 284 ASP A C 1
ATOM 2120 O O . ASP A 1 284 ? -25.913 -7.022 -6.039 1.00 88.38 284 ASP A O 1
ATOM 2124 N N . ALA A 1 285 ? -26.145 -9.091 -6.875 1.00 88.94 285 ALA A N 1
ATOM 2125 C CA . ALA A 1 285 ? -25.103 -8.971 -7.897 1.00 88.94 285 ALA A CA 1
ATOM 2126 C C . ALA A 1 285 ? -25.515 -8.132 -9.123 1.00 88.94 285 ALA A C 1
ATOM 2128 O O . ALA A 1 285 ? -24.662 -7.816 -9.952 1.00 88.94 285 ALA A O 1
ATOM 2129 N N . ARG A 1 286 ? -26.798 -7.773 -9.260 1.00 85.12 286 ARG A N 1
ATOM 2130 C CA . ARG A 1 286 ? -27.318 -6.868 -10.302 1.00 85.12 286 ARG A CA 1
ATOM 2131 C C . ARG A 1 286 ? -27.498 -5.441 -9.791 1.00 85.12 286 ARG A C 1
ATOM 2133 O O . ARG A 1 286 ? -27.569 -4.512 -10.595 1.00 85.12 286 ARG A O 1
ATOM 2140 N N . ALA A 1 287 ? -27.568 -5.256 -8.474 1.00 78.00 287 ALA A N 1
ATOM 2141 C CA . ALA A 1 287 ? -27.612 -3.940 -7.857 1.00 78.00 287 ALA A CA 1
ATOM 2142 C C . ALA A 1 287 ? -26.309 -3.154 -8.068 1.00 78.00 287 ALA A C 1
ATOM 2144 O O . ALA A 1 287 ? -25.276 -3.653 -8.531 1.00 78.00 287 ALA A O 1
ATOM 2145 N N . PHE A 1 288 ? -26.357 -1.881 -7.670 1.00 69.19 288 PHE A N 1
ATOM 2146 C CA . PHE A 1 288 ? -25.187 -1.016 -7.596 1.00 69.19 288 PHE A CA 1
ATOM 2147 C C . PHE A 1 288 ? -24.047 -1.723 -6.847 1.00 69.19 288 PHE A C 1
ATOM 2149 O O . PHE A 1 288 ? -24.194 -2.067 -5.682 1.00 69.19 288 PHE A O 1
ATOM 2156 N N . GLY A 1 289 ? -22.911 -1.939 -7.519 1.00 71.31 289 GLY A N 1
ATOM 2157 C CA . GLY A 1 289 ? -21.743 -2.626 -6.951 1.00 71.31 289 GLY A CA 1
ATOM 2158 C C . GLY A 1 289 ? -21.413 -3.979 -7.585 1.00 71.31 289 GLY A C 1
ATOM 2159 O O . GLY A 1 289 ? -20.254 -4.374 -7.518 1.00 71.31 289 GLY A O 1
ATOM 2160 N N . GLY A 1 290 ? -22.356 -4.635 -8.272 1.00 84.88 290 GLY A N 1
ATOM 2161 C CA . GLY A 1 290 ? -22.103 -5.897 -8.984 1.00 84.88 290 GLY A CA 1
ATOM 2162 C C . GLY A 1 290 ? -21.081 -5.770 -10.119 1.00 84.88 290 GLY A C 1
ATOM 2163 O O . GLY A 1 290 ? -20.094 -6.503 -10.158 1.00 84.88 290 GLY A O 1
ATOM 2164 N N . ILE A 1 291 ? -21.249 -4.769 -10.993 1.00 88.50 291 ILE A N 1
ATOM 2165 C CA . ILE A 1 291 ? -20.270 -4.461 -12.051 1.00 88.50 291 ILE A CA 1
ATOM 2166 C C . ILE A 1 291 ? -18.902 -4.066 -11.464 1.00 88.50 291 ILE A C 1
ATOM 2168 O O . ILE A 1 291 ? -17.910 -4.676 -11.858 1.00 88.50 291 ILE A O 1
ATOM 2172 N N . PRO A 1 292 ? -18.802 -3.137 -10.489 1.00 88.31 292 PRO A N 1
ATOM 2173 C CA . PRO A 1 292 ? -17.545 -2.893 -9.779 1.00 88.31 292 PRO A CA 1
ATOM 2174 C C . PRO A 1 292 ? -16.908 -4.141 -9.152 1.00 88.31 292 PRO A C 1
ATOM 2176 O O . PRO A 1 292 ? -15.686 -4.259 -9.173 1.00 88.31 292 PRO A O 1
ATOM 2179 N N . ALA A 1 293 ? -17.700 -5.077 -8.618 1.00 90.81 293 ALA A N 1
ATOM 2180 C CA . ALA A 1 293 ? -17.188 -6.338 -8.089 1.00 90.81 293 ALA A CA 1
ATOM 2181 C C . ALA A 1 293 ? -16.601 -7.217 -9.205 1.00 90.81 293 ALA A C 1
ATOM 2183 O O . ALA A 1 293 ? -15.514 -7.763 -9.040 1.00 90.81 293 ALA A O 1
ATOM 2184 N N . LEU A 1 294 ? -17.264 -7.307 -10.364 1.00 91.56 294 LEU A N 1
ATOM 2185 C CA . LEU A 1 294 ? -16.737 -8.033 -11.523 1.00 91.56 294 LEU A CA 1
ATOM 2186 C C . LEU A 1 294 ? -15.447 -7.384 -12.047 1.00 91.56 294 LEU A C 1
ATOM 2188 O O . LEU A 1 294 ? -14.482 -8.087 -12.344 1.00 91.56 294 LEU A O 1
ATOM 2192 N N . MET A 1 295 ? -15.405 -6.050 -12.119 1.00 87.88 295 MET A N 1
ATOM 2193 C CA . MET A 1 295 ? -14.203 -5.286 -12.476 1.00 87.88 295 MET A CA 1
ATOM 2194 C C . MET A 1 295 ? -13.048 -5.586 -11.511 1.00 87.88 295 MET A C 1
ATOM 2196 O O . MET A 1 295 ? -11.933 -5.824 -11.960 1.00 87.88 295 MET A O 1
ATOM 2200 N N . ALA A 1 296 ? -13.313 -5.620 -10.203 1.00 87.62 296 ALA A N 1
ATOM 2201 C CA . ALA A 1 296 ? -12.305 -5.936 -9.195 1.00 87.62 296 ALA A CA 1
ATOM 2202 C C . ALA A 1 296 ? -11.819 -7.391 -9.294 1.00 87.62 296 ALA A C 1
ATOM 2204 O O . ALA A 1 296 ? -10.615 -7.627 -9.338 1.00 87.62 296 ALA A O 1
ATOM 2205 N N . ALA A 1 297 ? -12.736 -8.362 -9.388 1.00 89.62 297 ALA A N 1
ATOM 2206 C CA . ALA A 1 297 ? -12.399 -9.783 -9.492 1.00 89.62 297 ALA A CA 1
ATOM 2207 C C . ALA A 1 297 ? -11.556 -10.075 -10.740 1.00 89.62 297 ALA A C 1
ATOM 2209 O O . ALA A 1 297 ? -10.533 -10.758 -10.668 1.00 89.62 297 ALA A O 1
ATOM 2210 N N . THR A 1 298 ? -11.952 -9.512 -11.884 1.00 86.62 298 THR A N 1
ATOM 2211 C CA . THR A 1 298 ? -11.183 -9.642 -13.124 1.00 86.62 298 THR A CA 1
ATOM 2212 C C . THR A 1 298 ? -9.813 -8.991 -12.977 1.00 86.62 298 THR A C 1
ATOM 2214 O O . THR A 1 298 ? -8.817 -9.667 -13.234 1.00 86.62 298 THR A O 1
ATOM 2217 N N . SER A 1 299 ? -9.720 -7.738 -12.507 1.00 80.88 299 SER A N 1
ATOM 2218 C CA . SER A 1 299 ? -8.455 -6.984 -12.437 1.00 80.88 299 SER A CA 1
ATOM 2219 C C . SER A 1 299 ? -7.375 -7.657 -11.590 1.00 80.88 299 SER A C 1
ATOM 2221 O O . SER A 1 299 ? -6.189 -7.495 -11.878 1.00 80.88 299 SER A O 1
ATOM 2223 N N . ILE A 1 300 ? -7.760 -8.453 -10.588 1.00 81.31 300 ILE A N 1
ATOM 2224 C CA . ILE A 1 300 ? -6.833 -9.220 -9.741 1.00 81.31 300 ILE A CA 1
ATOM 2225 C C . ILE A 1 300 ? -6.577 -10.661 -10.218 1.00 81.31 300 ILE A C 1
ATOM 2227 O O . ILE A 1 300 ? -5.799 -11.379 -9.578 1.00 81.31 300 ILE A O 1
ATOM 2231 N N . GLY A 1 301 ? -7.227 -11.087 -11.305 1.00 83.38 301 GLY A N 1
ATOM 2232 C CA . GLY A 1 301 ? -7.160 -12.443 -11.851 1.00 83.38 301 GLY A CA 1
ATOM 2233 C C . GLY A 1 301 ? -7.963 -13.493 -11.071 1.00 83.38 301 GLY A C 1
ATOM 2234 O O . GLY A 1 301 ? -7.664 -14.679 -11.179 1.00 83.38 301 GLY A O 1
ATOM 2235 N N . ASP A 1 302 ? -8.957 -13.099 -10.269 1.00 87.12 302 ASP A N 1
ATOM 2236 C CA . ASP A 1 302 ? -9.834 -14.037 -9.557 1.00 87.12 302 ASP A CA 1
ATOM 2237 C C . ASP A 1 302 ? -10.961 -14.531 -10.477 1.00 87.12 302 ASP A C 1
ATOM 2239 O O . ASP A 1 302 ? -12.090 -14.029 -10.484 1.00 87.12 302 ASP A O 1
ATOM 2243 N N . VAL A 1 303 ? -10.631 -15.552 -11.270 1.00 88.69 303 VAL A N 1
ATOM 2244 C CA . VAL A 1 303 ? -11.554 -16.201 -12.211 1.00 88.69 303 VAL A CA 1
ATOM 2245 C C . VAL A 1 303 ? -12.767 -16.807 -11.500 1.00 88.69 303 VAL A C 1
ATOM 2247 O O . VAL A 1 303 ? -13.850 -16.848 -12.082 1.00 88.69 303 VAL A O 1
ATOM 2250 N N . HIS A 1 304 ? -12.621 -17.278 -10.257 1.00 91.06 304 HIS A N 1
ATOM 2251 C CA . HIS A 1 304 ? -13.732 -17.886 -9.528 1.00 91.06 304 HIS A CA 1
ATOM 2252 C C . HIS A 1 304 ? -14.789 -16.836 -9.181 1.00 91.06 304 HIS A C 1
ATOM 2254 O O . HIS A 1 304 ? -15.949 -16.989 -9.569 1.00 91.06 304 HIS A O 1
ATOM 2260 N N . SER A 1 305 ? -14.383 -15.733 -8.546 1.00 92.31 305 SER A N 1
ATOM 2261 C CA . SER A 1 305 ? -15.294 -14.624 -8.247 1.00 92.31 305 SER A CA 1
ATOM 2262 C C . SER A 1 305 ? -15.853 -13.985 -9.517 1.00 92.31 305 SER A C 1
ATOM 2264 O O . SER A 1 305 ? -17.043 -13.679 -9.582 1.00 92.31 305 SER A O 1
ATOM 2266 N N . ALA A 1 306 ? -15.036 -13.845 -10.567 1.00 92.31 306 ALA A N 1
ATOM 2267 C CA . ALA A 1 306 ? -15.501 -13.315 -11.845 1.00 92.31 306 ALA A CA 1
ATOM 2268 C C . ALA A 1 306 ? -16.605 -14.192 -12.465 1.00 92.31 306 ALA A C 1
ATOM 2270 O O . ALA A 1 306 ? -17.614 -13.656 -12.916 1.00 92.31 306 ALA A O 1
ATOM 2271 N N . LYS A 1 307 ? -16.480 -15.527 -12.420 1.00 92.69 307 LYS A N 1
ATOM 2272 C CA . LYS A 1 307 ? -17.523 -16.461 -12.890 1.00 92.69 307 LYS A CA 1
ATOM 2273 C C . LYS A 1 307 ? -18.811 -16.393 -12.070 1.00 92.69 307 LYS A C 1
ATOM 2275 O O . LYS A 1 307 ? -19.886 -16.569 -12.632 1.00 92.69 307 LYS A O 1
ATOM 2280 N N . LEU A 1 308 ? -18.723 -16.133 -10.765 1.00 93.19 308 LEU A N 1
ATOM 2281 C CA . LEU A 1 308 ? -19.908 -15.947 -9.918 1.00 93.19 308 LEU A CA 1
ATOM 2282 C C . LEU A 1 308 ? -20.673 -14.659 -10.267 1.00 93.19 308 LEU A C 1
ATOM 2284 O O . LEU A 1 308 ? -21.897 -14.623 -10.166 1.00 93.19 308 LEU A O 1
ATOM 2288 N N . LEU A 1 309 ? -19.964 -13.611 -10.696 1.00 93.00 309 LEU A N 1
ATOM 2289 C CA . LEU A 1 309 ? -20.535 -12.284 -10.958 1.00 93.00 309 LEU A CA 1
ATOM 2290 C C . LEU A 1 309 ? -20.955 -12.077 -12.421 1.00 93.00 309 LEU A C 1
ATOM 2292 O O . LEU A 1 309 ? -21.937 -11.384 -12.682 1.00 93.00 309 LEU A O 1
ATOM 2296 N N . GLN A 1 310 ? -20.243 -12.687 -13.372 1.00 91.19 310 GLN A N 1
ATOM 2297 C CA . GLN A 1 310 ? -20.446 -12.508 -14.815 1.00 91.19 310 GLN A CA 1
ATOM 2298 C C . GLN A 1 310 ? -21.899 -12.741 -15.282 1.00 91.19 310 GLN A C 1
ATOM 2300 O O . GLN A 1 310 ? -22.385 -11.907 -16.045 1.00 91.19 310 GLN A O 1
ATOM 2305 N N . PRO A 1 311 ? -22.654 -13.755 -14.805 1.00 90.75 311 PRO A N 1
ATOM 2306 C CA . PRO A 1 311 ? -24.053 -13.953 -15.213 1.00 90.75 311 PRO A CA 1
ATOM 2307 C C . PRO A 1 311 ? -25.007 -12.805 -14.841 1.00 90.75 311 PRO A C 1
ATOM 2309 O O . PRO A 1 311 ? -26.133 -12.752 -15.336 1.00 90.75 311 PRO A O 1
ATOM 2312 N N . SER A 1 312 ? -24.590 -11.912 -13.939 1.00 89.56 312 SER A N 1
ATOM 2313 C CA . SER A 1 312 ? -25.380 -10.758 -13.495 1.00 89.56 312 SER A CA 1
ATOM 2314 C C . SER A 1 312 ? -25.019 -9.459 -14.222 1.00 89.56 312 SER A C 1
ATOM 2316 O O . SER A 1 312 ? -25.700 -8.456 -14.018 1.00 89.56 312 SER A O 1
ATOM 2318 N N . ALA A 1 313 ? -23.975 -9.460 -15.056 1.00 90.25 313 ALA A N 1
ATOM 2319 C CA . ALA A 1 313 ? -23.502 -8.272 -15.751 1.00 90.25 313 ALA A CA 1
ATOM 2320 C C . ALA A 1 313 ? -24.205 -8.068 -17.101 1.00 90.25 313 ALA A C 1
ATOM 2322 O O . ALA A 1 313 ? -24.346 -8.996 -17.894 1.00 90.25 313 ALA A O 1
ATOM 2323 N N . ASP A 1 314 ? -24.613 -6.828 -17.376 1.00 89.62 314 ASP A N 1
ATOM 2324 C CA . ASP A 1 314 ? -25.091 -6.422 -18.698 1.00 89.62 314 ASP A CA 1
ATOM 2325 C C . ASP A 1 314 ? -23.909 -6.197 -19.678 1.00 89.62 314 ASP A C 1
ATOM 2327 O O . ASP A 1 314 ? -22.748 -6.146 -19.250 1.00 89.62 314 ASP A O 1
ATOM 2331 N N . PRO A 1 315 ? -24.155 -6.042 -20.997 1.00 88.06 315 PRO A N 1
ATOM 2332 C CA . PRO A 1 315 ? -23.080 -5.853 -21.976 1.00 88.06 315 PRO A CA 1
ATOM 2333 C C . PRO A 1 315 ? -22.167 -4.652 -21.685 1.00 88.06 315 PRO A C 1
ATOM 2335 O O . PRO A 1 315 ? -20.966 -4.692 -21.959 1.00 88.06 315 PRO A O 1
ATOM 2338 N N . GLN A 1 316 ? -22.712 -3.581 -21.103 1.00 86.75 316 GLN A N 1
ATOM 2339 C CA . GLN A 1 316 ? -21.937 -2.393 -20.761 1.00 86.75 316 GLN A CA 1
ATOM 2340 C C . GLN A 1 316 ? -21.033 -2.655 -19.546 1.00 86.75 316 GLN A C 1
ATOM 2342 O O . GLN A 1 316 ? -19.893 -2.193 -19.508 1.00 86.75 316 GLN A O 1
ATOM 2347 N N . GLY A 1 317 ? -21.509 -3.431 -18.577 1.00 87.38 317 GLY A N 1
ATOM 2348 C CA . GLY A 1 317 ? -20.752 -3.908 -17.434 1.00 87.38 317 GLY A CA 1
ATOM 2349 C C . GLY A 1 317 ? -19.620 -4.853 -17.824 1.00 87.38 317 GLY A C 1
ATOM 2350 O O . GLY A 1 317 ? -18.507 -4.693 -17.326 1.00 87.38 317 GLY A O 1
ATOM 2351 N N . ILE A 1 318 ? -19.863 -5.762 -18.775 1.00 89.88 318 ILE A N 1
ATOM 2352 C CA . ILE A 1 318 ? -18.815 -6.604 -19.374 1.00 89.88 318 ILE A CA 1
ATOM 2353 C C . ILE A 1 318 ? -17.756 -5.741 -20.068 1.00 89.88 318 ILE A C 1
ATOM 2355 O O . ILE A 1 318 ? -16.560 -5.919 -19.828 1.00 89.88 318 ILE A O 1
ATOM 2359 N N . LYS A 1 319 ? -18.176 -4.751 -20.868 1.00 86.00 319 LYS A N 1
ATOM 2360 C CA . LYS A 1 319 ? -17.258 -3.790 -21.497 1.00 86.00 319 LYS A CA 1
ATOM 2361 C C . LYS A 1 319 ? -16.398 -3.067 -20.455 1.00 86.00 319 LYS A C 1
ATOM 2363 O O . LYS A 1 319 ? -15.179 -3.004 -20.613 1.00 86.00 319 LYS A O 1
ATOM 2368 N N . PHE A 1 320 ? -17.003 -2.554 -19.382 1.00 84.25 320 PHE A N 1
ATOM 2369 C CA . PHE A 1 320 ? -16.263 -1.878 -18.314 1.00 84.25 320 PHE A CA 1
ATOM 2370 C C . PHE A 1 320 ? -15.293 -2.812 -17.585 1.00 84.25 320 PHE A C 1
ATOM 2372 O O . PHE A 1 320 ? -14.155 -2.407 -17.354 1.00 84.25 320 PHE A O 1
ATOM 2379 N N . ALA A 1 321 ? -15.696 -4.048 -17.270 1.00 86.00 321 ALA A N 1
ATOM 2380 C CA . ALA A 1 321 ? -14.821 -5.057 -16.670 1.00 86.00 321 ALA A CA 1
ATOM 2381 C C . ALA A 1 321 ? -13.599 -5.350 -17.548 1.00 86.00 321 ALA A C 1
ATOM 2383 O O . ALA A 1 321 ? -12.472 -5.266 -17.063 1.00 86.00 321 ALA A O 1
ATOM 2384 N N . ALA A 1 322 ? -13.797 -5.566 -18.850 1.00 85.31 322 ALA A N 1
ATOM 2385 C CA . ALA A 1 322 ? -12.703 -5.783 -19.793 1.00 85.31 322 ALA A CA 1
ATOM 2386 C C . ALA A 1 322 ? -11.741 -4.582 -19.884 1.00 85.31 322 ALA A C 1
ATOM 2388 O O . ALA A 1 322 ? -10.525 -4.766 -19.918 1.00 85.31 322 ALA A O 1
ATOM 2389 N N . THR A 1 323 ? -12.258 -3.345 -19.882 1.00 81.44 323 THR A N 1
ATOM 2390 C CA . THR A 1 323 ? -11.412 -2.137 -19.867 1.00 81.44 323 THR A CA 1
ATOM 2391 C C . THR A 1 323 ? -10.625 -1.998 -18.567 1.00 81.44 323 THR A C 1
ATOM 2393 O O . THR A 1 323 ? -9.419 -1.761 -18.601 1.00 81.44 323 THR A O 1
ATOM 2396 N N . PHE A 1 324 ? -11.281 -2.153 -17.416 1.00 78.56 324 PHE A N 1
ATOM 2397 C CA . PHE A 1 324 ? -10.644 -1.951 -16.111 1.00 78.56 324 PHE A CA 1
ATOM 2398 C C . PHE A 1 324 ? -9.609 -3.026 -15.786 1.00 78.56 324 PHE A C 1
ATOM 2400 O O . PHE A 1 324 ? -8.598 -2.728 -15.156 1.00 78.56 324 PHE A O 1
ATOM 2407 N N . PHE A 1 325 ? -9.835 -4.247 -16.270 1.00 75.94 325 PHE A N 1
ATOM 2408 C CA . PHE A 1 325 ? -8.887 -5.351 -16.190 1.00 75.94 325 PHE A CA 1
ATOM 2409 C C . PHE A 1 325 ? -7.511 -5.006 -16.782 1.00 75.94 325 PHE A C 1
ATOM 2411 O O . PHE A 1 325 ? -6.493 -5.434 -16.244 1.00 75.94 325 PHE A O 1
ATOM 2418 N N . LEU A 1 326 ? -7.473 -4.222 -17.867 1.00 75.06 326 LEU A N 1
ATOM 2419 C CA . LEU A 1 326 ? -6.242 -3.899 -18.600 1.00 75.06 326 LEU A CA 1
ATOM 2420 C C . LEU A 1 326 ? -5.663 -2.525 -18.268 1.00 75.06 326 LEU A C 1
ATOM 2422 O O . LEU A 1 326 ? -4.511 -2.266 -18.599 1.00 75.06 326 LEU A O 1
ATOM 2426 N N . LEU A 1 327 ? -6.439 -1.639 -17.642 1.00 70.50 327 LEU A N 1
ATOM 2427 C CA . LEU A 1 327 ? -6.034 -0.264 -17.375 1.00 70.50 327 LEU A CA 1
ATOM 2428 C C . LEU A 1 327 ? -5.041 -0.190 -16.198 1.00 70.50 327 LEU A C 1
ATOM 2430 O O . LEU A 1 327 ? -5.424 -0.461 -15.058 1.00 70.50 327 LEU A O 1
ATOM 2434 N N . PRO A 1 328 ? -3.792 0.270 -16.397 1.00 64.06 328 PRO A N 1
ATOM 2435 C CA . PRO A 1 328 ? -2.929 0.650 -15.290 1.00 64.06 328 PRO A CA 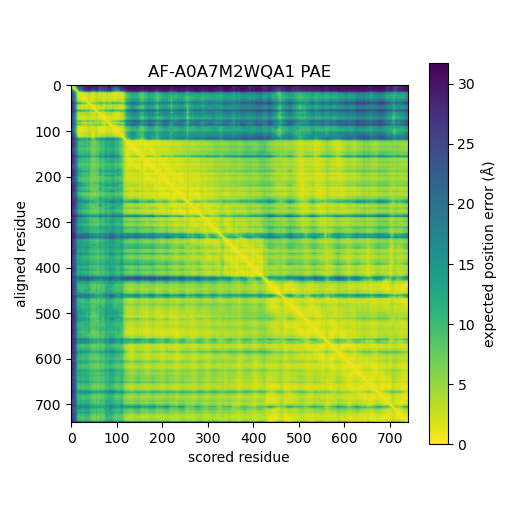1
ATOM 2436 C C . PRO A 1 328 ? -3.509 1.889 -14.584 1.00 64.06 328 PRO A C 1
ATOM 2438 O O . PRO A 1 328 ? -4.011 2.805 -15.238 1.00 64.06 328 PRO A O 1
ATOM 2441 N N . PRO A 1 329 ? -3.440 1.969 -13.251 1.00 61.09 329 PRO A N 1
ATOM 2442 C CA . PRO A 1 329 ? -2.638 1.125 -12.382 1.00 61.09 329 PRO A CA 1
ATOM 2443 C C . PRO A 1 329 ? -3.412 -0.104 -11.855 1.00 61.09 329 PRO A C 1
ATOM 2445 O O . PRO A 1 329 ? -2.844 -0.870 -11.089 1.00 61.09 329 PRO A O 1
ATOM 2448 N N . PHE A 1 330 ? -4.672 -0.294 -12.264 1.00 64.06 330 PHE A N 1
ATOM 2449 C CA . PHE A 1 330 ? -5.606 -1.292 -11.726 1.00 64.06 330 PHE A CA 1
ATOM 2450 C C . PHE A 1 330 ? -5.383 -2.719 -12.247 1.00 64.06 330 PHE A C 1
ATOM 2452 O O . PHE A 1 330 ? -5.812 -3.677 -11.605 1.00 64.06 330 PHE A O 1
ATOM 2459 N N . ALA A 1 331 ? -4.708 -2.867 -13.388 1.00 64.12 331 ALA A N 1
ATOM 2460 C CA . ALA A 1 331 ? -4.332 -4.161 -13.944 1.00 64.12 331 ALA A CA 1
ATOM 2461 C C . ALA A 1 331 ? -3.306 -4.876 -13.046 1.00 64.12 331 ALA A C 1
ATOM 2463 O O . ALA A 1 331 ? -2.167 -4.420 -12.900 1.00 64.12 331 ALA A O 1
ATOM 2464 N N . SER A 1 332 ? -3.678 -6.022 -12.464 1.00 62.59 332 SER A N 1
ATOM 2465 C CA . SER A 1 332 ? -2.724 -6.861 -11.737 1.00 62.59 332 SER A CA 1
ATOM 2466 C C . SER A 1 332 ? -1.804 -7.599 -12.717 1.00 62.59 332 SER A C 1
ATOM 2468 O O . SER A 1 332 ? -2.298 -8.228 -13.657 1.00 62.59 332 SER A O 1
ATOM 2470 N N . PRO A 1 333 ? -0.482 -7.654 -12.459 1.00 60.53 333 PRO A N 1
ATOM 2471 C CA . PRO A 1 333 ? 0.444 -8.432 -13.279 1.00 60.53 333 PRO A CA 1
ATOM 2472 C C . PRO A 1 333 ? 0.121 -9.938 -13.349 1.00 60.53 333 PRO A C 1
ATOM 2474 O O . PRO A 1 333 ? 0.581 -10.623 -14.257 1.00 60.53 333 PRO A O 1
ATOM 2477 N N . ARG A 1 334 ? -0.648 -10.491 -12.394 1.00 58.69 334 ARG A N 1
ATOM 2478 C CA . ARG A 1 334 ? -1.153 -11.875 -12.497 1.00 58.69 334 ARG A CA 1
ATOM 2479 C C . ARG A 1 334 ? -2.299 -11.999 -13.491 1.00 58.69 334 ARG A C 1
ATOM 2481 O O . ARG A 1 334 ? -2.306 -12.952 -14.261 1.00 58.69 334 ARG A O 1
ATOM 2488 N N . GLY A 1 335 ? -3.229 -11.043 -13.469 1.00 59.16 335 GLY A N 1
ATOM 2489 C CA . GLY A 1 335 ? -4.357 -11.010 -14.393 1.00 59.16 335 GLY A CA 1
ATOM 2490 C C . GLY A 1 335 ? -3.880 -10.988 -15.842 1.00 59.16 335 GLY A C 1
ATOM 2491 O O . GLY A 1 335 ? -4.413 -11.711 -16.664 1.00 59.16 335 GLY A O 1
ATOM 2492 N N . THR A 1 336 ? -2.811 -10.254 -16.150 1.00 67.75 336 THR A N 1
ATOM 2493 C CA . THR A 1 336 ? -2.294 -10.175 -17.525 1.00 67.75 336 THR A CA 1
ATOM 2494 C C . THR A 1 336 ? -1.566 -11.444 -17.994 1.00 67.75 336 THR A C 1
ATOM 2496 O O . THR A 1 336 ? -1.597 -11.759 -19.186 1.00 67.75 336 THR A O 1
ATOM 2499 N N . ASN A 1 337 ? -0.949 -12.211 -17.091 1.00 77.88 337 ASN A N 1
ATOM 2500 C CA . ASN A 1 337 ? -0.266 -13.458 -17.457 1.00 77.88 337 ASN A CA 1
ATOM 2501 C C . ASN A 1 337 ? -1.227 -14.640 -17.652 1.00 77.88 337 ASN A C 1
ATOM 2503 O O . ASN A 1 337 ? -0.972 -15.512 -18.480 1.00 77.88 337 ASN A O 1
ATOM 2507 N N . ASP A 1 338 ? -2.326 -14.679 -16.900 1.00 84.38 338 ASP A N 1
ATOM 2508 C CA . ASP A 1 338 ? -3.363 -15.695 -17.062 1.00 84.38 338 ASP A CA 1
ATOM 2509 C C . ASP A 1 338 ? -4.334 -15.282 -18.186 1.00 84.38 338 ASP A C 1
ATOM 2511 O O . ASP A 1 338 ? -4.966 -14.231 -18.089 1.00 84.38 338 ASP A O 1
ATOM 2515 N N . PRO A 1 339 ? -4.490 -16.062 -19.270 1.00 87.81 339 PRO A N 1
ATOM 2516 C CA . PRO A 1 339 ? -5.469 -15.739 -20.301 1.00 87.81 339 PRO A CA 1
ATOM 2517 C C . PRO A 1 339 ? -6.921 -15.917 -19.831 1.00 87.81 339 PRO A C 1
ATOM 2519 O O . PRO A 1 339 ? -7.815 -15.349 -20.458 1.00 87.81 339 PRO A O 1
ATOM 2522 N N . ALA A 1 340 ? -7.187 -16.665 -18.753 1.00 90.25 340 ALA A N 1
ATOM 2523 C CA . ALA A 1 340 ? -8.542 -17.050 -18.357 1.00 90.25 340 ALA A CA 1
ATOM 2524 C C . ALA A 1 340 ? -9.481 -15.868 -18.029 1.00 90.25 340 ALA A C 1
ATOM 2526 O O . ALA A 1 340 ? -10.617 -15.887 -18.508 1.00 90.25 340 ALA A O 1
ATOM 2527 N N . PRO A 1 341 ? -9.077 -14.812 -17.289 1.00 87.88 341 PRO A N 1
ATOM 2528 C CA . PRO A 1 341 ? -9.936 -13.646 -17.082 1.00 87.88 341 PRO A CA 1
ATOM 2529 C C . PRO A 1 341 ? -10.301 -12.928 -18.388 1.00 87.88 341 PRO A C 1
ATOM 2531 O O . PRO A 1 341 ? -11.448 -12.523 -18.561 1.00 87.88 341 PRO A O 1
ATOM 2534 N N . MET A 1 342 ? -9.359 -12.796 -19.330 1.00 88.75 342 MET A N 1
ATOM 2535 C CA . MET A 1 342 ? -9.637 -12.177 -20.632 1.00 88.75 342 MET A CA 1
ATOM 2536 C C . MET A 1 342 ? -10.523 -13.072 -21.504 1.00 88.75 342 MET A C 1
ATOM 2538 O O . MET A 1 342 ? -11.451 -12.574 -22.132 1.00 88.75 342 MET A O 1
ATOM 2542 N N . GLN A 1 343 ? -10.289 -14.387 -21.505 1.00 90.69 343 GLN A N 1
ATOM 2543 C CA . GLN A 1 343 ? -11.156 -15.356 -22.183 1.00 90.69 343 GLN A CA 1
ATOM 2544 C C . GLN A 1 343 ? -12.589 -15.271 -21.661 1.00 90.69 343 GLN A C 1
ATOM 2546 O O . GLN A 1 343 ? -13.507 -15.154 -22.462 1.00 90.69 343 GLN A O 1
ATOM 2551 N N . LEU A 1 344 ? -12.773 -15.208 -20.339 1.00 90.44 344 LEU A N 1
ATOM 2552 C CA . LEU A 1 344 ? -14.086 -15.022 -19.725 1.00 90.44 344 LEU A CA 1
ATOM 2553 C C . LEU A 1 344 ? -14.778 -13.744 -20.226 1.00 90.44 344 LEU A C 1
ATOM 2555 O O . LEU A 1 344 ? -15.977 -13.756 -20.486 1.00 90.44 344 LEU A O 1
ATOM 2559 N N . MET A 1 345 ? -14.040 -12.638 -20.377 1.00 91.12 345 MET A N 1
ATOM 2560 C CA . MET A 1 345 ? -14.602 -11.390 -20.910 1.00 91.12 345 MET A CA 1
ATOM 2561 C C . MET A 1 345 ? -14.953 -11.501 -22.399 1.00 91.12 345 MET A C 1
ATOM 2563 O O . MET A 1 345 ? -16.015 -11.030 -22.801 1.00 91.12 345 MET A O 1
ATOM 2567 N N . ILE A 1 346 ? -14.109 -12.147 -23.209 1.00 91.38 346 ILE A N 1
ATOM 2568 C CA . ILE A 1 346 ? -14.378 -12.409 -24.633 1.00 91.38 346 ILE A CA 1
ATOM 2569 C C . ILE A 1 346 ? -15.627 -13.291 -24.791 1.00 91.38 346 ILE A C 1
ATOM 2571 O O . ILE A 1 346 ? -16.523 -12.949 -25.558 1.00 91.38 346 ILE A O 1
ATOM 2575 N N . GLU A 1 347 ? -15.724 -14.383 -24.030 1.00 91.19 347 GLU A N 1
ATOM 2576 C CA . GLU A 1 347 ? -16.881 -15.291 -24.004 1.00 91.19 347 GLU A CA 1
ATOM 2577 C C . GLU A 1 347 ? -18.160 -14.581 -23.545 1.00 91.19 347 GLU A C 1
ATOM 2579 O O . GLU A 1 347 ? -19.248 -14.868 -24.042 1.00 91.19 347 GLU A O 1
ATOM 2584 N N . ALA A 1 348 ? -18.030 -13.609 -22.639 1.00 90.06 348 ALA A N 1
ATOM 2585 C CA . ALA A 1 348 ? -19.126 -12.756 -22.196 1.00 90.06 348 ALA A CA 1
ATOM 2586 C C . ALA A 1 348 ? -19.502 -11.645 -23.202 1.00 90.06 348 ALA A C 1
ATOM 2588 O O . ALA A 1 348 ? -20.411 -10.863 -22.925 1.00 90.06 348 ALA A O 1
ATOM 2589 N N . GLY A 1 349 ? -18.834 -11.563 -24.359 1.00 91.00 349 GLY A N 1
ATOM 2590 C CA . GLY A 1 349 ? -19.143 -10.604 -25.421 1.00 91.00 349 GLY A CA 1
ATOM 2591 C C . GLY A 1 349 ? -18.470 -9.237 -25.269 1.00 91.00 349 GLY A C 1
ATOM 2592 O O . GLY A 1 349 ? -18.996 -8.242 -25.769 1.00 91.00 349 GLY A O 1
ATOM 2593 N N . ALA A 1 350 ? -17.329 -9.153 -24.579 1.00 90.56 350 ALA A N 1
ATOM 2594 C CA . ALA A 1 350 ? -16.562 -7.914 -24.492 1.00 90.56 350 ALA A CA 1
ATOM 2595 C C . ALA A 1 350 ? -16.100 -7.430 -25.879 1.00 90.56 350 ALA A C 1
ATOM 2597 O O . ALA A 1 350 ? -15.476 -8.164 -26.644 1.00 90.56 350 ALA A O 1
ATOM 2598 N N . ASP A 1 351 ? -16.359 -6.156 -26.173 1.00 90.25 351 ASP A N 1
ATOM 2599 C CA . ASP A 1 351 ? -15.921 -5.505 -27.408 1.00 90.25 351 ASP A CA 1
ATOM 2600 C C . ASP A 1 351 ? -14.407 -5.236 -27.384 1.00 90.25 351 ASP A C 1
ATOM 2602 O O . ASP A 1 351 ? -13.931 -4.315 -26.716 1.00 90.25 351 ASP A O 1
ATOM 2606 N N . MET A 1 352 ? -13.642 -6.021 -28.148 1.00 91.75 352 MET A N 1
ATOM 2607 C CA . MET A 1 352 ? -12.185 -5.877 -28.257 1.00 91.75 352 MET A CA 1
ATOM 2608 C C . MET A 1 352 ? -11.725 -4.615 -29.002 1.00 91.75 352 MET A C 1
ATOM 2610 O O . MET A 1 352 ? -10.536 -4.289 -28.974 1.00 91.75 352 MET A O 1
ATOM 2614 N N . LYS A 1 353 ? -12.645 -3.876 -29.633 1.00 90.94 353 LYS A N 1
ATOM 2615 C CA . LYS A 1 353 ? -12.378 -2.572 -30.259 1.00 90.94 353 LYS A CA 1
ATOM 2616 C C . LYS A 1 353 ? -12.669 -1.401 -29.324 1.00 90.94 353 LYS A C 1
ATOM 2618 O O . LYS A 1 353 ? -12.441 -0.251 -29.699 1.00 90.94 353 LYS A O 1
ATOM 2623 N N . ALA A 1 354 ? -13.144 -1.674 -28.107 1.00 88.06 354 ALA A N 1
ATOM 2624 C CA . ALA A 1 354 ? -13.367 -0.645 -27.109 1.00 88.06 354 ALA A CA 1
ATOM 2625 C C . ALA A 1 354 ? -12.071 0.120 -26.797 1.00 88.06 354 ALA A C 1
ATOM 2627 O O . ALA A 1 354 ? -10.969 -0.439 -26.757 1.00 88.06 354 ALA A O 1
ATOM 2628 N N . HIS A 1 355 ? -12.236 1.411 -26.528 1.00 86.44 355 HIS A N 1
ATOM 2629 C CA . HIS A 1 355 ? -11.168 2.301 -26.111 1.00 86.44 355 HIS A CA 1
ATOM 2630 C C . HIS A 1 355 ? -11.591 3.122 -24.893 1.00 86.44 355 HIS A C 1
ATOM 2632 O O . HIS A 1 355 ? -12.781 3.319 -24.629 1.00 86.44 355 HIS A O 1
ATOM 2638 N N . ASP A 1 356 ? -10.604 3.614 -24.154 1.00 82.38 356 ASP A N 1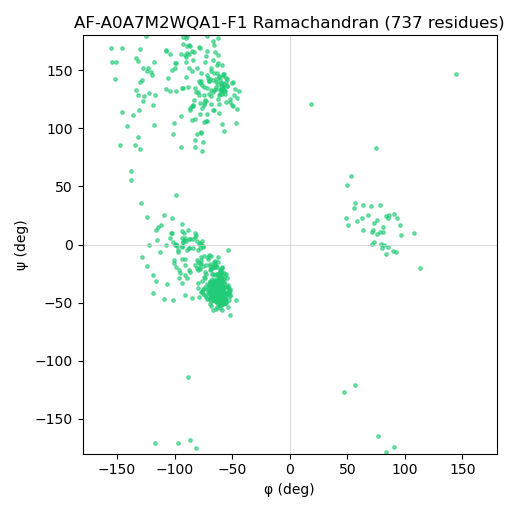
ATOM 2639 C CA . ASP A 1 356 ? -10.834 4.533 -23.047 1.00 82.38 356 ASP A CA 1
ATOM 2640 C C . ASP A 1 356 ? -11.024 5.990 -23.517 1.00 82.38 356 ASP A C 1
ATOM 2642 O O . ASP A 1 356 ? -11.074 6.289 -24.715 1.00 82.38 356 ASP A O 1
ATOM 2646 N N . LEU A 1 357 ? -11.139 6.914 -22.556 1.00 79.06 357 LEU A N 1
ATOM 2647 C CA . LEU A 1 357 ? -11.323 8.348 -22.815 1.00 79.06 357 LEU A CA 1
ATOM 2648 C C . LEU A 1 357 ? -10.122 9.012 -23.511 1.00 79.06 357 LEU A C 1
ATOM 2650 O O . LEU A 1 357 ? -10.278 10.086 -24.082 1.00 79.06 357 LEU A O 1
ATOM 2654 N N . ALA A 1 358 ? -8.939 8.392 -23.472 1.00 80.75 358 ALA A N 1
ATOM 2655 C CA . ALA A 1 358 ? -7.738 8.863 -24.160 1.00 80.75 358 ALA A CA 1
ATOM 2656 C C . ALA A 1 358 ? -7.568 8.216 -25.551 1.00 80.75 358 ALA A C 1
ATOM 2658 O O . ALA A 1 358 ? -6.548 8.426 -26.209 1.00 80.75 358 ALA A O 1
ATOM 2659 N N . GLY A 1 359 ? -8.545 7.420 -26.001 1.00 87.44 359 GLY A N 1
ATOM 2660 C CA . GLY A 1 359 ? -8.499 6.708 -27.277 1.00 87.44 359 GLY A CA 1
ATOM 2661 C C . GLY A 1 359 ? -7.544 5.511 -27.283 1.00 87.44 359 GLY A C 1
ATOM 2662 O O . GLY A 1 359 ? -7.153 5.058 -28.355 1.00 87.44 359 GLY A O 1
ATOM 2663 N N . ARG A 1 360 ? -7.143 4.996 -26.112 1.00 89.38 360 ARG A N 1
ATOM 2664 C CA . ARG A 1 360 ? -6.307 3.790 -26.008 1.00 89.38 360 ARG A CA 1
ATOM 2665 C C . ARG A 1 360 ? -7.199 2.559 -26.095 1.00 89.38 360 ARG A C 1
ATOM 2667 O O . ARG A 1 360 ? -8.132 2.433 -25.302 1.00 89.38 360 ARG A O 1
ATOM 2674 N N . THR A 1 361 ? -6.925 1.658 -27.036 1.00 92.06 361 THR A N 1
ATOM 2675 C CA . THR A 1 361 ? -7.675 0.398 -27.165 1.00 92.06 361 THR A CA 1
ATOM 2676 C C . THR A 1 361 ? -7.320 -0.579 -26.048 1.00 92.06 361 THR A C 1
ATOM 2678 O O . THR A 1 361 ? -6.260 -0.469 -25.427 1.00 92.06 361 THR A O 1
ATOM 2681 N N . LEU A 1 362 ? -8.167 -1.589 -25.827 1.00 90.31 362 LEU A N 1
ATOM 2682 C CA . LEU A 1 362 ? -7.853 -2.688 -24.906 1.00 90.31 362 LEU A CA 1
ATOM 2683 C C . LEU A 1 362 ? -6.485 -3.315 -25.211 1.00 90.31 362 LEU A C 1
ATOM 2685 O O . LEU A 1 362 ? -5.683 -3.520 -24.304 1.00 90.31 362 LEU A O 1
ATOM 2689 N N . LEU A 1 363 ? -6.176 -3.554 -26.488 1.00 93.00 363 LEU A N 1
ATOM 2690 C CA . LEU A 1 363 ? -4.895 -4.136 -26.885 1.00 93.00 363 LEU A CA 1
ATOM 2691 C C . LEU A 1 363 ? -3.707 -3.218 -26.565 1.00 93.00 363 LEU A C 1
ATOM 2693 O O . LEU A 1 363 ? -2.703 -3.713 -26.061 1.00 93.00 363 LEU A O 1
ATOM 2697 N N . MET A 1 364 ? -3.826 -1.899 -26.776 1.00 92.25 364 MET A N 1
ATOM 2698 C CA . MET A 1 364 ? -2.785 -0.942 -26.365 1.00 92.25 364 MET A CA 1
ATOM 2699 C C . MET A 1 364 ? -2.515 -1.009 -24.863 1.00 92.25 364 MET A C 1
ATOM 2701 O O . MET A 1 364 ? -1.360 -0.994 -24.453 1.00 92.25 364 MET A O 1
ATOM 2705 N N . LEU A 1 365 ? -3.567 -1.097 -24.043 1.00 88.50 365 LEU A N 1
ATOM 2706 C CA . LEU A 1 365 ? -3.430 -1.188 -22.589 1.00 88.50 365 LEU A CA 1
ATOM 2707 C C . LEU A 1 365 ? -2.772 -2.515 -22.173 1.00 88.50 365 LEU A C 1
ATOM 2709 O O . LEU A 1 365 ? -1.820 -2.510 -21.392 1.00 88.50 365 LEU A O 1
ATOM 2713 N N . ALA A 1 366 ? -3.214 -3.639 -22.746 1.00 88.44 366 ALA A N 1
ATOM 2714 C CA . ALA A 1 366 ? -2.698 -4.974 -22.435 1.00 88.44 366 ALA A CA 1
ATOM 2715 C C . ALA A 1 366 ? -1.183 -5.103 -22.647 1.00 88.44 366 ALA A C 1
ATOM 2717 O O . ALA A 1 366 ? -0.476 -5.635 -21.789 1.00 88.44 366 ALA A O 1
ATOM 2718 N N . VAL A 1 367 ? -0.674 -4.586 -23.768 1.00 90.00 367 VAL A N 1
ATOM 2719 C CA . VAL A 1 367 ? 0.736 -4.746 -24.162 1.00 90.00 367 VAL A CA 1
ATOM 2720 C C . VAL A 1 367 ? 1.694 -3.854 -23.365 1.00 90.00 367 VAL A C 1
ATOM 2722 O O . VAL A 1 367 ? 2.906 -3.959 -23.534 1.00 90.00 367 VAL A O 1
ATOM 2725 N N . THR A 1 368 ? 1.176 -3.016 -22.457 1.00 85.75 368 THR A N 1
ATOM 2726 C CA . THR A 1 368 ? 2.008 -2.271 -21.496 1.00 85.75 368 THR A CA 1
ATOM 2727 C C . THR A 1 368 ? 2.430 -3.094 -20.283 1.00 85.75 368 THR A C 1
ATOM 2729 O O . THR A 1 368 ? 3.319 -2.680 -19.540 1.00 85.75 368 THR A O 1
ATOM 2732 N N . SER A 1 369 ? 1.816 -4.258 -20.062 1.00 83.00 369 SER A N 1
ATOM 2733 C CA . SER A 1 369 ? 2.184 -5.138 -18.959 1.00 83.00 369 SER A CA 1
ATOM 2734 C C . SER A 1 369 ? 3.402 -5.992 -19.304 1.00 83.00 369 SER A C 1
ATOM 2736 O O . SER A 1 369 ? 3.418 -6.704 -20.302 1.00 83.00 369 SER A O 1
ATOM 2738 N N . GLU A 1 370 ? 4.380 -6.021 -18.401 1.00 81.25 370 GLU A N 1
ATOM 2739 C CA . GLU A 1 370 ? 5.576 -6.876 -18.483 1.00 81.25 370 GLU A CA 1
ATOM 2740 C C . GLU A 1 370 ? 5.254 -8.376 -18.403 1.00 81.25 370 GLU A C 1
ATOM 2742 O O . GLU A 1 370 ? 6.113 -9.213 -18.674 1.00 81.25 370 GLU A O 1
ATOM 2747 N N . LYS A 1 371 ? 4.031 -8.717 -17.978 1.00 82.06 371 LYS A N 1
ATOM 2748 C CA . LYS A 1 371 ? 3.591 -10.091 -17.719 1.00 82.06 371 LYS A CA 1
ATOM 2749 C C . LYS A 1 371 ? 2.477 -10.554 -18.658 1.00 82.06 371 LYS A C 1
ATOM 2751 O O . LYS A 1 371 ? 1.984 -11.656 -18.470 1.00 82.06 371 LYS A O 1
ATOM 2756 N N . ILE A 1 372 ? 2.067 -9.750 -19.647 1.00 87.50 372 ILE A N 1
ATOM 2757 C CA . ILE A 1 372 ? 1.036 -10.165 -20.611 1.00 87.50 372 ILE A CA 1
ATOM 2758 C C . ILE A 1 372 ? 1.493 -11.406 -21.393 1.00 87.50 372 ILE A C 1
ATOM 2760 O O . ILE A 1 372 ? 2.619 -11.453 -21.892 1.00 87.50 372 ILE A O 1
ATOM 2764 N N . SER A 1 373 ? 0.627 -12.415 -21.515 1.00 89.06 373 SER A N 1
ATOM 2765 C CA . SER A 1 373 ? 0.959 -13.629 -22.271 1.00 89.06 373 SER A CA 1
ATOM 2766 C C . SER A 1 373 ? 0.676 -13.484 -23.774 1.00 89.06 373 SER A C 1
ATOM 2768 O O . SER A 1 373 ? -0.278 -12.819 -24.189 1.00 89.06 373 SER A O 1
ATOM 2770 N N . GLU A 1 374 ? 1.453 -14.181 -24.615 1.00 93.31 374 GLU A N 1
ATOM 2771 C CA . GLU A 1 374 ? 1.152 -14.298 -26.051 1.00 93.31 374 GLU A CA 1
ATOM 2772 C C . GLU A 1 374 ? -0.238 -14.893 -26.302 1.00 93.31 374 GLU A C 1
ATOM 2774 O O . GLU A 1 374 ? -0.885 -14.545 -27.288 1.00 93.31 374 GLU A O 1
ATOM 2779 N N . ALA A 1 375 ? -0.696 -15.802 -25.434 1.00 93.50 375 ALA A N 1
ATOM 2780 C CA . ALA A 1 375 ? -2.010 -16.424 -25.547 1.00 93.50 375 ALA A CA 1
ATOM 2781 C C . ALA A 1 375 ? -3.130 -15.393 -25.356 1.00 93.50 375 ALA A C 1
ATOM 2783 O O . ALA A 1 375 ? -4.069 -15.368 -26.149 1.00 93.50 375 ALA A O 1
ATOM 2784 N N . THR A 1 376 ? -2.993 -14.502 -24.369 1.00 91.06 376 THR A N 1
ATOM 2785 C CA . THR A 1 376 ? -3.929 -13.395 -24.138 1.00 91.06 376 THR A CA 1
ATOM 2786 C C . THR A 1 376 ? -3.977 -12.470 -25.355 1.00 91.06 376 THR A C 1
ATOM 2788 O O . THR A 1 376 ? -5.059 -12.188 -25.864 1.00 91.06 376 THR A O 1
ATOM 2791 N N . VAL A 1 377 ? -2.819 -12.059 -25.888 1.00 94.75 377 VAL A N 1
ATOM 2792 C CA . VAL A 1 377 ? -2.757 -11.186 -27.076 1.00 94.75 377 VAL A CA 1
ATOM 2793 C C . VAL A 1 377 ? -3.355 -11.866 -28.314 1.00 94.75 377 VAL A C 1
ATOM 2795 O O . VAL A 1 377 ? -4.150 -11.250 -29.023 1.00 94.75 377 VAL A O 1
ATOM 2798 N N . LYS A 1 378 ? -3.046 -13.148 -28.557 1.00 95.88 378 LYS A N 1
ATOM 2799 C CA . LYS A 1 378 ? -3.641 -13.932 -29.657 1.00 95.88 378 LYS A CA 1
ATOM 2800 C C . LYS A 1 378 ? -5.160 -14.015 -29.526 1.00 95.88 378 LYS A C 1
ATOM 2802 O O . LYS A 1 378 ? -5.848 -13.787 -30.517 1.00 95.88 378 LYS A O 1
ATOM 2807 N N . ALA A 1 379 ? -5.675 -14.284 -28.325 1.00 94.25 379 ALA A N 1
ATOM 2808 C CA . ALA A 1 379 ? -7.112 -14.345 -28.069 1.00 94.25 379 ALA A CA 1
ATOM 2809 C C . ALA A 1 379 ? -7.797 -12.998 -28.349 1.00 94.25 379 ALA A C 1
ATOM 2811 O O . ALA A 1 379 ? -8.827 -12.966 -29.016 1.00 94.25 379 ALA A O 1
ATOM 2812 N N . MET A 1 380 ? -7.197 -11.880 -27.925 1.00 94.81 380 MET A N 1
ATOM 2813 C CA . MET A 1 380 ? -7.725 -10.539 -28.206 1.00 94.81 380 MET A CA 1
ATOM 2814 C C . MET A 1 380 ? -7.766 -10.237 -29.712 1.00 94.81 380 MET A C 1
ATOM 2816 O O . MET A 1 380 ? -8.778 -9.745 -30.208 1.00 94.81 380 MET A O 1
ATOM 2820 N N . ILE A 1 381 ? -6.699 -10.561 -30.454 1.00 96.88 381 ILE A N 1
ATOM 2821 C CA . ILE A 1 381 ? -6.641 -10.370 -31.916 1.00 96.88 381 ILE A CA 1
ATOM 2822 C C . ILE A 1 381 ? -7.694 -11.239 -32.618 1.00 96.88 381 ILE A C 1
ATOM 2824 O O . ILE A 1 381 ? -8.428 -10.746 -33.471 1.00 96.88 381 ILE A O 1
ATOM 2828 N N . GLN A 1 382 ? -7.819 -12.513 -32.231 1.00 96.25 382 GLN A N 1
ATOM 2829 C CA . GLN A 1 382 ? -8.835 -13.430 -32.766 1.00 96.25 382 GLN A CA 1
ATOM 2830 C C . GLN A 1 382 ? -10.264 -12.951 -32.477 1.00 96.25 382 GLN A C 1
ATOM 2832 O O . GLN A 1 382 ? -11.145 -13.111 -33.317 1.00 96.25 382 GLN A O 1
ATOM 2837 N N . ALA A 1 383 ? -10.477 -12.315 -31.325 1.00 95.81 383 ALA A N 1
ATOM 2838 C CA . ALA A 1 383 ? -11.737 -11.690 -30.937 1.00 95.81 383 ALA A CA 1
ATOM 2839 C C . ALA A 1 383 ? -11.947 -10.282 -31.543 1.00 95.81 383 ALA A C 1
ATOM 2841 O O . ALA A 1 383 ? -12.913 -9.600 -31.204 1.00 95.81 383 ALA A O 1
ATOM 2842 N N . GLY A 1 384 ? -11.082 -9.844 -32.466 1.00 96.06 384 GLY A N 1
ATOM 2843 C CA . GLY A 1 384 ? -11.290 -8.642 -33.275 1.00 96.06 384 GLY A CA 1
ATOM 2844 C C . GLY A 1 384 ? -10.625 -7.364 -32.760 1.00 96.06 384 GLY A C 1
ATOM 2845 O O . GLY A 1 384 ? -11.013 -6.281 -33.207 1.00 96.06 384 GLY A O 1
ATOM 2846 N N . ALA A 1 385 ? -9.644 -7.459 -31.853 1.00 96.06 385 ALA A N 1
ATOM 2847 C CA . ALA A 1 385 ? -8.824 -6.314 -31.458 1.00 96.06 385 ALA A CA 1
ATOM 2848 C C . ALA A 1 385 ? -8.069 -5.722 -32.662 1.00 96.06 385 ALA A C 1
ATOM 2850 O O . ALA A 1 385 ? -7.433 -6.445 -33.431 1.00 96.06 385 ALA A O 1
ATOM 2851 N N . ASP A 1 386 ? -8.110 -4.397 -32.804 1.00 95.56 386 ASP A N 1
ATOM 2852 C CA . ASP A 1 386 ? -7.439 -3.695 -33.899 1.00 95.56 386 ASP A CA 1
ATOM 2853 C C . ASP A 1 386 ? -5.947 -3.478 -33.596 1.00 95.56 386 ASP A C 1
ATOM 2855 O O . ASP A 1 386 ? -5.571 -2.651 -32.763 1.00 95.56 386 ASP A O 1
ATOM 2859 N N . VAL A 1 387 ? -5.095 -4.221 -34.305 1.00 96.94 387 VAL A N 1
ATOM 2860 C CA . VAL A 1 387 ? -3.625 -4.133 -34.230 1.00 96.94 387 VAL A CA 1
ATOM 2861 C C . VAL A 1 387 ? -3.056 -2.867 -34.878 1.00 96.94 387 VAL A C 1
ATOM 2863 O O . VAL A 1 387 ? -1.907 -2.511 -34.623 1.00 96.94 387 VAL A O 1
ATOM 2866 N N . SER A 1 388 ? -3.844 -2.195 -35.718 1.00 95.38 388 SER A N 1
ATOM 2867 C CA . SER A 1 388 ? -3.464 -0.982 -36.450 1.00 95.38 388 SER A CA 1
ATOM 2868 C C . SER A 1 388 ? -3.964 0.306 -35.796 1.00 95.38 388 SER A C 1
ATOM 2870 O O . SER A 1 388 ? -3.687 1.394 -36.300 1.00 95.38 388 SER A O 1
ATOM 2872 N N . ALA A 1 389 ? -4.665 0.191 -34.664 1.00 94.50 389 ALA A N 1
ATOM 2873 C CA . ALA A 1 389 ? -5.244 1.325 -33.964 1.00 94.50 389 ALA A CA 1
ATOM 2874 C C . ALA A 1 389 ? -4.188 2.369 -33.573 1.00 94.50 389 ALA A C 1
ATOM 2876 O O . ALA A 1 389 ? -3.055 2.038 -33.204 1.00 94.50 389 ALA A O 1
ATOM 2877 N N . THR A 1 390 ? -4.606 3.636 -33.584 1.00 93.00 390 THR A N 1
ATOM 2878 C CA . THR A 1 390 ? -3.799 4.792 -33.181 1.00 93.00 390 THR A CA 1
ATOM 2879 C C . THR A 1 390 ? -4.550 5.667 -32.188 1.00 93.00 390 THR A C 1
ATOM 2881 O O . THR A 1 390 ? -5.738 5.932 -32.373 1.00 93.00 390 THR A O 1
ATOM 2884 N N . THR A 1 391 ? -3.857 6.177 -31.173 1.00 90.44 391 THR A N 1
ATOM 2885 C CA . THR A 1 391 ? -4.408 7.214 -30.287 1.00 90.44 391 THR A CA 1
ATOM 2886 C C . THR A 1 391 ? -4.495 8.566 -31.014 1.00 90.44 391 THR A C 1
ATOM 2888 O O . THR A 1 391 ? -3.828 8.754 -32.035 1.00 90.44 391 THR A O 1
ATOM 2891 N N . PRO A 1 392 ? -5.223 9.566 -30.475 1.00 88.38 392 PRO A N 1
ATOM 2892 C CA . PRO A 1 392 ? -5.201 10.934 -31.009 1.00 88.38 392 PRO A CA 1
ATOM 2893 C C . PRO A 1 392 ? -3.799 11.563 -31.063 1.00 88.38 392 PRO A C 1
ATOM 2895 O O . PRO A 1 392 ? -3.553 12.450 -31.872 1.00 88.38 392 PRO A O 1
ATOM 2898 N N . ALA A 1 393 ? -2.871 11.090 -30.223 1.00 83.56 393 ALA A N 1
ATOM 2899 C CA . ALA A 1 393 ? -1.468 11.506 -30.220 1.00 83.56 393 ALA A CA 1
ATOM 2900 C C . ALA A 1 393 ? -0.599 10.745 -31.247 1.00 83.56 393 ALA A C 1
ATOM 2902 O O . ALA A 1 393 ? 0.616 10.919 -31.267 1.00 83.56 393 ALA A O 1
ATOM 2903 N N . GLY A 1 394 ? -1.195 9.880 -32.075 1.00 88.75 394 GLY A N 1
ATOM 2904 C CA . GLY A 1 394 ? -0.499 9.122 -33.117 1.00 88.75 394 GLY A CA 1
ATOM 2905 C C . GLY A 1 394 ? 0.278 7.899 -32.621 1.00 88.75 394 GLY A C 1
ATOM 2906 O O . GLY A 1 394 ? 1.045 7.329 -33.394 1.00 88.75 394 GLY A O 1
ATOM 2907 N N . MET A 1 395 ? 0.091 7.481 -31.363 1.00 89.44 395 MET A N 1
ATOM 2908 C CA . MET A 1 395 ? 0.719 6.262 -30.842 1.00 89.44 395 MET A CA 1
ATOM 2909 C C . MET A 1 395 ? -0.031 5.017 -31.308 1.00 89.44 395 MET A C 1
ATOM 2911 O O . MET A 1 395 ? -1.243 4.916 -31.115 1.00 89.44 395 MET A O 1
ATOM 2915 N N . THR A 1 396 ? 0.702 4.062 -31.866 1.00 94.56 396 THR A N 1
ATOM 2916 C CA . THR A 1 396 ? 0.202 2.762 -32.332 1.00 94.56 396 THR A CA 1
ATOM 2917 C C . THR A 1 396 ? 0.249 1.707 -31.229 1.00 94.56 396 THR A C 1
ATOM 2919 O O . THR A 1 396 ? 0.969 1.855 -30.242 1.00 94.56 396 THR A O 1
ATOM 2922 N N . VAL A 1 397 ? -0.453 0.585 -31.423 1.00 95.25 397 VAL A N 1
ATOM 2923 C CA . VAL A 1 397 ? -0.309 -0.613 -30.570 1.00 95.25 397 VAL A CA 1
ATOM 2924 C C . VAL A 1 397 ? 1.158 -1.042 -30.438 1.00 95.25 397 VAL A C 1
ATOM 2926 O O . VAL A 1 397 ? 1.602 -1.397 -29.344 1.00 95.25 397 VAL A O 1
ATOM 2929 N N . LEU A 1 398 ? 1.927 -0.972 -31.532 1.00 95.50 398 LEU A N 1
ATOM 2930 C CA . LEU A 1 398 ? 3.334 -1.360 -31.524 1.00 95.50 398 LEU A CA 1
ATOM 2931 C C . LEU A 1 398 ? 4.189 -0.409 -30.677 1.00 95.50 398 LEU A C 1
ATOM 2933 O O . LEU A 1 398 ? 5.070 -0.875 -29.959 1.00 95.50 398 LEU A O 1
ATOM 2937 N N . ASP A 1 399 ? 3.899 0.896 -30.688 1.00 92.44 399 ASP A N 1
ATOM 2938 C CA . ASP A 1 399 ? 4.626 1.871 -29.864 1.00 92.44 399 ASP A CA 1
ATOM 2939 C C . ASP A 1 399 ? 4.446 1.596 -28.365 1.00 92.44 399 ASP A C 1
ATOM 2941 O O . ASP A 1 399 ? 5.405 1.712 -27.605 1.00 92.44 399 ASP A O 1
ATOM 2945 N N . PHE A 1 400 ? 3.245 1.189 -27.931 1.00 91.06 400 PHE A N 1
ATOM 2946 C CA . PHE A 1 400 ? 3.002 0.781 -26.541 1.00 91.06 400 PHE A CA 1
ATOM 2947 C C . PHE A 1 400 ? 3.782 -0.488 -26.171 1.00 91.06 400 PHE A C 1
ATOM 2949 O O . PHE A 1 400 ? 4.398 -0.534 -25.107 1.00 91.06 400 PHE A O 1
ATOM 2956 N N . ALA A 1 401 ? 3.809 -1.494 -27.051 1.00 92.44 401 ALA A N 1
ATOM 2957 C CA . ALA A 1 401 ? 4.555 -2.730 -26.812 1.00 92.44 401 ALA A CA 1
ATOM 2958 C C . ALA A 1 401 ? 6.077 -2.492 -26.759 1.00 92.44 401 ALA A C 1
ATOM 2960 O O . ALA A 1 401 ? 6.768 -3.040 -25.899 1.00 92.44 401 ALA A O 1
ATOM 2961 N N . LEU A 1 402 ? 6.602 -1.624 -27.630 1.00 91.38 402 LEU A N 1
ATOM 2962 C CA . LEU A 1 402 ? 8.029 -1.290 -27.706 1.00 91.38 402 LEU A CA 1
ATOM 2963 C C . LEU A 1 402 ? 8.559 -0.573 -26.456 1.00 91.38 402 LEU A C 1
ATOM 2965 O O . LEU A 1 402 ? 9.764 -0.617 -26.204 1.00 91.38 402 LEU A O 1
ATOM 2969 N N . GLN A 1 403 ? 7.693 0.022 -25.627 1.00 88.38 403 GLN A N 1
ATOM 2970 C CA . GLN A 1 403 ? 8.101 0.566 -24.323 1.00 88.38 403 GLN A CA 1
ATOM 2971 C C . GLN A 1 403 ? 8.675 -0.508 -23.389 1.00 88.38 403 GLN A C 1
ATOM 2973 O O . GLN A 1 403 ? 9.436 -0.175 -22.483 1.00 88.38 403 GLN A O 1
ATOM 2978 N N . GLN A 1 404 ? 8.356 -1.784 -23.623 1.00 88.00 404 GLN A N 1
ATOM 2979 C CA . GLN A 1 404 ? 8.870 -2.933 -22.869 1.00 88.00 404 GLN A CA 1
ATOM 2980 C C . GLN A 1 404 ? 10.148 -3.539 -23.491 1.00 88.00 404 GLN A C 1
ATOM 2982 O O . GLN A 1 404 ? 10.654 -4.558 -23.019 1.00 88.00 404 GLN A O 1
ATOM 2987 N N . GLY A 1 405 ? 10.681 -2.926 -24.555 1.00 90.50 405 GLY A N 1
ATOM 2988 C CA . GLY A 1 405 ? 11.746 -3.484 -25.391 1.00 90.50 405 GLY A CA 1
ATOM 2989 C C . GLY A 1 405 ? 11.219 -4.438 -26.470 1.00 90.50 405 GLY A C 1
ATOM 2990 O O . GLY A 1 405 ? 10.015 -4.657 -26.602 1.00 90.50 405 GLY A O 1
ATOM 2991 N N . ARG A 1 406 ? 12.125 -5.020 -27.268 1.00 91.62 406 ARG A N 1
ATOM 2992 C CA . ARG A 1 406 ? 11.761 -6.031 -28.278 1.00 91.62 406 ARG A CA 1
ATOM 2993 C C . ARG A 1 406 ? 11.498 -7.378 -27.605 1.00 91.62 406 ARG A C 1
ATOM 2995 O O . ARG A 1 406 ? 12.425 -8.121 -27.297 1.00 91.62 406 ARG A O 1
ATOM 3002 N N . THR A 1 407 ? 10.226 -7.651 -27.340 1.00 92.06 407 THR A N 1
ATOM 3003 C CA . THR A 1 407 ? 9.736 -8.875 -26.692 1.00 92.06 407 THR A CA 1
ATOM 3004 C C . THR A 1 407 ? 9.016 -9.781 -27.702 1.00 92.06 407 THR A C 1
ATOM 3006 O O . THR A 1 407 ? 8.637 -9.308 -28.773 1.00 92.06 407 THR A O 1
ATOM 3009 N N . PRO A 1 408 ? 8.716 -11.050 -27.363 1.00 94.19 408 PRO A N 1
ATOM 3010 C CA . PRO A 1 408 ? 7.878 -11.906 -28.212 1.00 94.19 408 PRO A CA 1
ATOM 3011 C C . PRO A 1 408 ? 6.499 -11.308 -28.541 1.00 94.19 408 PRO A C 1
ATOM 3013 O O . PRO A 1 408 ? 5.918 -11.626 -29.575 1.00 94.19 408 PRO A O 1
ATOM 3016 N N . ILE A 1 409 ? 5.979 -10.410 -27.692 1.00 95.00 409 ILE A N 1
ATOM 3017 C CA . ILE A 1 409 ? 4.739 -9.668 -27.958 1.00 95.00 409 ILE A CA 1
ATOM 3018 C C . ILE A 1 409 ? 4.925 -8.675 -29.112 1.00 95.00 409 ILE A C 1
ATOM 3020 O O . ILE A 1 409 ? 4.042 -8.567 -29.957 1.00 95.00 409 ILE A O 1
ATOM 3024 N N . VAL A 1 410 ? 6.073 -7.993 -29.193 1.00 96.00 410 VAL A N 1
ATOM 3025 C CA . VAL A 1 410 ? 6.415 -7.118 -30.329 1.00 96.00 410 VAL A CA 1
ATOM 3026 C C . VAL A 1 410 ? 6.466 -7.936 -31.620 1.00 96.00 410 VAL A C 1
ATOM 3028 O O . VAL A 1 410 ? 5.786 -7.583 -32.580 1.00 96.00 410 VAL A O 1
ATOM 3031 N N . ASP A 1 411 ? 7.170 -9.072 -31.615 1.00 96.06 411 ASP A N 1
ATOM 3032 C CA . ASP A 1 411 ? 7.268 -9.952 -32.788 1.00 96.06 411 ASP A CA 1
ATOM 3033 C C . ASP A 1 411 ? 5.892 -10.488 -33.223 1.00 96.06 411 ASP A C 1
ATOM 3035 O O . ASP A 1 411 ? 5.598 -10.613 -34.414 1.00 96.06 411 ASP A O 1
ATOM 3039 N N . LEU A 1 412 ? 5.033 -10.826 -32.256 1.00 97.69 412 LEU A N 1
ATOM 3040 C CA . LEU A 1 412 ? 3.664 -11.274 -32.498 1.00 97.69 412 LEU A CA 1
ATOM 3041 C C . LEU A 1 412 ? 2.820 -10.178 -33.163 1.00 97.69 412 LEU A C 1
ATOM 3043 O O . LEU A 1 412 ? 2.095 -10.464 -34.115 1.00 97.69 412 LEU A O 1
ATOM 3047 N N . LEU A 1 413 ? 2.918 -8.940 -32.677 1.00 97.81 413 LEU A N 1
ATOM 3048 C CA . LEU A 1 413 ? 2.188 -7.796 -33.221 1.00 97.81 413 LEU A CA 1
ATOM 3049 C C . LEU A 1 413 ? 2.674 -7.428 -34.627 1.00 97.81 413 LEU A C 1
ATOM 3051 O O . LEU A 1 413 ? 1.846 -7.209 -35.508 1.00 97.81 413 LEU A O 1
ATOM 3055 N N . GLU A 1 414 ? 3.989 -7.418 -34.866 1.00 97.31 414 GLU A N 1
ATOM 3056 C CA . GLU A 1 414 ? 4.569 -7.189 -36.198 1.00 97.31 414 GLU A CA 1
ATOM 3057 C C . GLU A 1 414 ? 4.075 -8.253 -37.197 1.00 97.31 414 GLU A C 1
ATOM 3059 O O . GLU A 1 414 ? 3.614 -7.915 -38.289 1.00 97.31 414 GLU A O 1
ATOM 3064 N N . LYS A 1 415 ? 4.065 -9.538 -36.805 1.00 97.38 415 LYS A N 1
ATOM 3065 C CA . LYS A 1 415 ? 3.494 -10.632 -37.619 1.00 97.38 415 LYS A CA 1
ATOM 3066 C C . LYS A 1 415 ? 1.996 -10.472 -37.869 1.00 97.38 415 LYS A C 1
ATOM 3068 O O . LYS A 1 415 ? 1.514 -10.876 -38.924 1.00 97.38 415 LYS A O 1
ATOM 3073 N N . ALA A 1 416 ? 1.269 -9.891 -36.919 1.00 97.38 416 ALA A N 1
ATOM 3074 C CA . ALA A 1 416 ? -0.146 -9.565 -37.066 1.00 97.38 416 ALA A CA 1
ATOM 3075 C C . ALA A 1 416 ? -0.393 -8.298 -37.913 1.00 97.38 416 ALA A C 1
ATOM 3077 O O . ALA A 1 416 ? -1.545 -7.969 -38.182 1.00 97.38 416 ALA A O 1
ATOM 3078 N N . GLY A 1 417 ? 0.659 -7.603 -38.363 1.00 96.75 417 GLY A N 1
ATOM 3079 C CA . GLY A 1 417 ? 0.569 -6.432 -39.236 1.00 96.75 417 GLY A CA 1
ATOM 3080 C C . GLY A 1 417 ? 0.618 -5.081 -38.516 1.00 96.75 417 GLY A C 1
ATOM 3081 O O . GLY A 1 417 ? 0.407 -4.054 -39.166 1.00 96.75 417 GLY A O 1
ATOM 3082 N N . ALA A 1 418 ? 0.909 -5.050 -37.210 1.00 96.44 418 ALA A N 1
ATOM 3083 C CA . ALA A 1 418 ? 1.152 -3.803 -36.490 1.00 96.44 418 ALA A CA 1
ATOM 3084 C C . ALA A 1 418 ? 2.414 -3.110 -37.029 1.00 96.44 418 ALA A C 1
ATOM 3086 O O . ALA A 1 418 ? 3.422 -3.754 -37.326 1.00 96.44 418 ALA A O 1
ATOM 3087 N N . LYS A 1 419 ? 2.365 -1.783 -37.147 1.00 94.00 419 LYS A N 1
ATOM 3088 C CA . LYS A 1 419 ? 3.471 -0.951 -37.640 1.00 94.00 419 LYS A CA 1
ATOM 3089 C C . LYS A 1 419 ? 3.823 0.109 -36.599 1.00 94.00 419 LYS A C 1
ATOM 3091 O O . LYS A 1 419 ? 2.918 0.533 -35.881 1.00 94.00 419 LYS A O 1
ATOM 3096 N N . PRO A 1 420 ? 5.094 0.538 -36.513 1.00 87.75 420 PRO A N 1
ATOM 3097 C CA . PRO A 1 420 ? 5.481 1.606 -35.601 1.00 87.75 420 PRO A CA 1
ATOM 3098 C C . PRO A 1 420 ? 4.828 2.921 -36.028 1.00 87.75 420 PRO A C 1
ATOM 3100 O O . PRO A 1 420 ? 4.606 3.158 -37.220 1.00 87.75 420 PRO A O 1
ATOM 3103 N N . GLY A 1 421 ? 4.510 3.763 -35.049 1.00 83.75 421 GLY A N 1
ATOM 3104 C CA . GLY A 1 421 ? 3.970 5.094 -35.289 1.00 83.75 421 GLY A CA 1
ATOM 3105 C C . GLY A 1 421 ? 5.064 6.137 -35.500 1.00 83.75 421 GLY A C 1
ATOM 3106 O O . GLY A 1 421 ? 6.247 5.832 -35.641 1.00 83.75 421 GLY A O 1
ATOM 3107 N N . HIS A 1 422 ? 4.656 7.406 -35.477 1.00 71.44 422 HIS A N 1
ATOM 3108 C CA . HIS A 1 422 ? 5.558 8.563 -35.529 1.00 71.44 422 HIS A CA 1
ATOM 3109 C C . HIS A 1 422 ? 5.807 9.126 -34.123 1.00 71.44 422 HIS A C 1
ATOM 3111 O O . HIS A 1 422 ? 5.755 10.339 -33.916 1.00 71.44 422 HIS A O 1
ATOM 3117 N N . ALA A 1 423 ? 6.012 8.254 -33.130 1.00 64.38 423 ALA A N 1
ATOM 3118 C CA . ALA A 1 423 ? 6.298 8.700 -31.772 1.00 64.38 423 ALA A CA 1
ATOM 3119 C C . ALA A 1 423 ? 7.539 9.610 -31.774 1.00 64.38 423 ALA A C 1
ATOM 3121 O O . ALA A 1 423 ? 8.552 9.294 -32.402 1.00 64.38 423 ALA A O 1
ATOM 3122 N N . ALA A 1 424 ? 7.450 10.754 -31.091 1.00 62.00 424 ALA A N 1
ATOM 3123 C CA . ALA A 1 424 ? 8.549 11.708 -31.031 1.00 62.00 424 ALA A CA 1
ATOM 3124 C C . ALA A 1 424 ? 9.819 11.026 -30.497 1.00 62.00 424 ALA A C 1
ATOM 3126 O O . ALA A 1 424 ? 9.793 10.371 -29.450 1.00 62.00 424 ALA A O 1
ATOM 3127 N N . ALA A 1 425 ? 10.933 11.188 -31.216 1.00 66.00 425 ALA A N 1
ATOM 3128 C CA . ALA A 1 425 ? 12.227 10.714 -30.749 1.00 66.00 425 ALA A CA 1
ATOM 3129 C C . ALA A 1 425 ? 12.569 11.401 -29.422 1.00 66.00 425 ALA A C 1
ATOM 3131 O O . ALA A 1 425 ? 12.395 12.614 -29.269 1.00 66.00 425 ALA A O 1
ATOM 3132 N N . ARG A 1 426 ? 13.049 10.622 -28.450 1.00 67.88 426 ARG A N 1
ATOM 3133 C CA . ARG A 1 426 ? 13.493 11.185 -27.175 1.00 67.88 426 ARG A CA 1
ATOM 3134 C C . ARG A 1 426 ? 14.774 11.997 -27.393 1.00 67.88 426 ARG A C 1
ATOM 3136 O O . ARG A 1 426 ? 15.614 11.571 -28.187 1.00 67.88 426 ARG A O 1
ATOM 3143 N N . PRO A 1 427 ? 14.942 13.134 -26.698 1.00 70.81 427 PRO A N 1
ATOM 3144 C CA . PRO A 1 427 ? 16.193 13.876 -26.733 1.00 70.81 427 PRO A CA 1
ATOM 3145 C C . PRO A 1 427 ? 17.366 12.983 -26.324 1.00 70.81 427 PRO A C 1
ATOM 3147 O O . PRO A 1 427 ? 17.249 12.183 -25.396 1.00 70.81 427 PRO A O 1
ATOM 3150 N N . GLU A 1 428 ? 18.498 13.131 -27.006 1.00 77.44 428 GLU A N 1
ATOM 3151 C CA . GLU A 1 428 ? 19.722 12.419 -26.647 1.00 77.44 428 GLU A CA 1
ATOM 3152 C C . GLU A 1 428 ? 20.250 12.914 -25.291 1.00 77.44 428 GLU A C 1
ATOM 3154 O O . GLU A 1 428 ? 20.354 14.122 -25.046 1.00 77.44 428 GLU A O 1
ATOM 3159 N N . ALA A 1 429 ? 20.576 11.973 -24.402 1.00 83.00 429 ALA A N 1
ATOM 3160 C CA . ALA A 1 429 ? 21.102 12.282 -23.081 1.00 83.00 429 ALA A CA 1
ATOM 3161 C C . ALA A 1 429 ? 22.525 12.850 -23.184 1.00 83.00 429 ALA A C 1
ATOM 3163 O O . ALA A 1 429 ? 23.409 12.255 -23.798 1.00 83.00 429 ALA A O 1
ATOM 3164 N N . LYS A 1 430 ? 22.765 13.992 -22.535 1.00 88.69 430 LYS A N 1
ATOM 3165 C CA . LYS A 1 430 ? 24.099 14.597 -22.427 1.00 88.69 430 LYS A CA 1
ATOM 3166 C C . LYS A 1 430 ? 24.688 14.290 -21.056 1.00 88.69 430 LYS A C 1
ATOM 3168 O O . LYS A 1 430 ? 24.404 14.987 -20.082 1.00 88.69 430 LYS A O 1
ATOM 3173 N N . PHE A 1 431 ? 25.488 13.231 -20.990 1.00 94.69 431 PHE A N 1
ATOM 3174 C CA . PHE A 1 431 ? 26.134 12.805 -19.751 1.00 94.69 431 PHE A CA 1
ATOM 3175 C C . PHE A 1 431 ? 27.253 13.760 -19.323 1.00 94.69 431 PHE A C 1
ATOM 3177 O O . PHE A 1 431 ? 27.977 14.319 -20.147 1.00 94.69 431 PHE A O 1
ATOM 3184 N N . ALA A 1 432 ? 27.409 13.910 -18.010 1.00 95.56 432 ALA A N 1
ATOM 3185 C CA . ALA A 1 432 ? 28.469 14.663 -17.355 1.00 95.56 432 ALA A CA 1
ATOM 3186 C C . ALA A 1 432 ? 29.115 13.780 -16.267 1.00 95.56 432 ALA A C 1
ATOM 3188 O O . ALA A 1 432 ? 28.761 13.894 -15.084 1.00 95.56 432 ALA A O 1
ATOM 3189 N N . PRO A 1 433 ? 30.054 12.889 -16.648 1.00 95.81 433 PRO A N 1
ATOM 3190 C CA . PRO A 1 433 ? 30.621 11.897 -15.741 1.00 95.81 433 PRO A CA 1
ATOM 3191 C C . PRO A 1 433 ? 31.126 12.484 -14.417 1.00 95.81 433 PRO A C 1
ATOM 3193 O O . PRO A 1 433 ? 31.724 13.563 -14.368 1.00 95.81 433 PRO A O 1
ATOM 3196 N N . ALA A 1 434 ? 30.868 11.786 -13.313 1.00 96.12 434 ALA A N 1
ATOM 3197 C CA . ALA A 1 434 ? 31.315 12.210 -11.989 1.00 96.12 434 ALA A CA 1
ATOM 3198 C C . ALA A 1 434 ? 32.773 11.817 -11.720 1.00 96.12 434 ALA A C 1
ATOM 3200 O O . ALA A 1 434 ? 33.160 10.658 -11.890 1.00 96.12 434 ALA A O 1
ATOM 3201 N N . ALA A 1 435 ? 33.566 12.748 -11.182 1.00 95.38 435 ALA A N 1
ATOM 3202 C CA . ALA A 1 435 ? 34.965 12.492 -10.821 1.00 95.38 435 ALA A CA 1
ATOM 3203 C C . ALA A 1 435 ? 35.128 11.385 -9.759 1.00 95.38 435 ALA A C 1
ATOM 3205 O O . ALA A 1 435 ? 36.134 10.685 -9.747 1.00 95.38 435 ALA A O 1
ATOM 3206 N N . SER A 1 436 ? 34.132 11.193 -8.890 1.00 96.56 436 SER A N 1
ATOM 3207 C CA . SER A 1 436 ? 34.098 10.141 -7.868 1.00 96.56 436 SER A CA 1
ATOM 3208 C C . SER A 1 436 ? 32.654 9.801 -7.486 1.00 96.56 436 SER A C 1
ATOM 3210 O O . SER A 1 436 ? 31.727 10.534 -7.841 1.00 96.56 436 SER A O 1
ATOM 3212 N N . ALA A 1 437 ? 32.451 8.710 -6.738 1.00 96.88 437 ALA A N 1
ATOM 3213 C CA . ALA A 1 437 ? 31.134 8.370 -6.194 1.00 96.88 437 ALA A CA 1
ATOM 3214 C C . ALA A 1 437 ? 30.608 9.467 -5.251 1.00 96.88 437 ALA A C 1
ATOM 3216 O O . ALA A 1 437 ? 29.462 9.890 -5.378 1.00 96.88 437 ALA A O 1
ATOM 3217 N N . ARG A 1 438 ? 31.470 10.016 -4.383 1.00 97.25 438 ARG A N 1
ATOM 3218 C CA . ARG A 1 438 ? 31.120 11.136 -3.497 1.00 97.25 438 ARG A CA 1
ATOM 3219 C C . ARG A 1 438 ? 30.686 12.380 -4.279 1.00 97.25 438 ARG A C 1
ATOM 3221 O O . ARG A 1 438 ? 29.652 12.951 -3.956 1.00 97.25 438 ARG A O 1
ATOM 3228 N N . ALA A 1 439 ? 31.409 12.746 -5.341 1.00 97.56 439 ALA A N 1
ATOM 3229 C CA . ALA A 1 439 ? 31.037 13.885 -6.183 1.00 97.56 439 ALA A CA 1
ATOM 3230 C C . ALA A 1 439 ? 29.675 13.677 -6.870 1.00 97.56 439 ALA A C 1
ATOM 3232 O O . ALA A 1 439 ? 28.892 14.616 -6.991 1.00 97.56 439 ALA A O 1
ATOM 3233 N N . ALA A 1 440 ? 29.361 12.447 -7.295 1.00 98.06 440 ALA A N 1
ATOM 3234 C CA . ALA A 1 440 ? 28.047 12.127 -7.848 1.00 98.06 440 ALA A CA 1
ATOM 3235 C C . ALA A 1 440 ? 26.926 12.303 -6.807 1.00 98.06 440 ALA A C 1
ATOM 3237 O O . ALA A 1 440 ? 25.890 12.897 -7.119 1.00 98.06 440 ALA A O 1
ATOM 3238 N N . VAL A 1 441 ? 27.150 11.837 -5.570 1.00 98.44 441 VAL A N 1
ATOM 3239 C CA . VAL A 1 441 ? 26.203 11.998 -4.453 1.00 98.44 441 VAL A CA 1
ATOM 3240 C C . VAL A 1 441 ? 25.968 13.478 -4.153 1.00 98.44 441 VAL A C 1
ATOM 3242 O O . VAL A 1 441 ? 24.817 13.910 -4.145 1.00 98.44 441 VAL A O 1
ATOM 3245 N N . GLU A 1 442 ? 27.037 14.264 -3.998 1.00 96.94 442 GLU A N 1
ATOM 3246 C CA . GLU A 1 442 ? 26.979 15.702 -3.686 1.00 96.94 442 GLU A CA 1
ATOM 3247 C C . GLU A 1 442 ? 26.230 16.520 -4.759 1.00 96.94 442 GLU A C 1
ATOM 3249 O O . GLU A 1 442 ? 25.586 17.512 -4.423 1.00 96.94 442 GLU A O 1
ATOM 3254 N N . ARG A 1 443 ? 26.231 16.084 -6.032 1.00 96.94 443 ARG A N 1
ATOM 3255 C CA . ARG A 1 443 ? 25.411 16.698 -7.099 1.00 96.94 443 ARG A CA 1
ATOM 3256 C C . ARG A 1 443 ? 23.931 16.323 -7.027 1.00 96.94 443 ARG A C 1
ATOM 3258 O O . ARG A 1 443 ? 23.075 17.162 -7.279 1.00 96.94 443 ARG A O 1
ATOM 3265 N N . SER A 1 444 ? 23.627 15.067 -6.709 1.00 98.19 444 SER A N 1
ATOM 3266 C CA . SER A 1 444 ? 22.253 14.538 -6.737 1.00 98.19 444 SER A CA 1
ATOM 3267 C C . SER A 1 444 ? 21.418 14.903 -5.503 1.00 98.19 444 SER A C 1
ATOM 3269 O O . SER A 1 444 ? 20.221 15.171 -5.616 1.00 98.19 444 SER A O 1
ATOM 3271 N N . LEU A 1 445 ? 22.031 14.932 -4.315 1.00 97.81 445 LEU A N 1
ATOM 3272 C CA . LEU A 1 445 ? 21.306 15.001 -3.045 1.00 97.81 445 LEU A CA 1
ATOM 3273 C C . LEU A 1 445 ? 20.506 16.307 -2.851 1.00 97.81 445 LEU A C 1
ATOM 3275 O O . LEU A 1 445 ? 19.335 16.215 -2.472 1.00 97.81 445 LEU A O 1
ATOM 3279 N N . PRO A 1 446 ? 21.036 17.507 -3.174 1.00 97.69 446 PRO A N 1
ATOM 3280 C CA . PRO A 1 446 ? 20.261 18.745 -3.062 1.00 97.69 446 PRO A CA 1
ATOM 3281 C C . PRO A 1 446 ? 19.031 18.771 -3.981 1.00 97.69 446 PRO A C 1
ATOM 3283 O O . PRO A 1 446 ? 17.970 19.261 -3.586 1.00 97.69 446 PRO A O 1
ATOM 3286 N N . LEU A 1 447 ? 19.152 18.217 -5.195 1.00 97.44 447 LEU A N 1
ATOM 3287 C CA . LEU A 1 447 ? 18.043 18.107 -6.145 1.00 97.44 447 LEU A CA 1
ATOM 3288 C C . LEU A 1 447 ? 16.932 17.201 -5.595 1.00 97.44 447 LEU A C 1
ATOM 3290 O O . LEU A 1 447 ? 15.756 17.570 -5.660 1.00 97.44 447 LEU A O 1
ATOM 3294 N N . LEU A 1 448 ? 17.304 16.051 -5.022 1.00 97.38 448 LEU A N 1
ATOM 3295 C CA . LEU A 1 448 ? 16.368 15.114 -4.398 1.00 97.38 448 LEU A CA 1
ATOM 3296 C C . LEU A 1 448 ? 15.620 15.760 -3.225 1.00 97.38 448 LEU A C 1
ATOM 3298 O O . LEU A 1 448 ? 14.391 15.761 -3.222 1.00 97.38 448 LEU A O 1
ATOM 3302 N N . GLN A 1 449 ? 16.338 16.374 -2.276 1.00 96.38 449 GLN A N 1
ATOM 3303 C CA . GLN A 1 449 ? 15.725 17.016 -1.106 1.00 96.38 449 GLN A CA 1
ATOM 3304 C C . GLN A 1 449 ? 14.762 18.144 -1.502 1.00 96.38 449 GLN A C 1
ATOM 3306 O O . GLN A 1 449 ? 13.650 18.227 -0.980 1.00 96.38 449 GLN A O 1
ATOM 3311 N N . LYS A 1 450 ? 15.157 18.995 -2.457 1.00 94.69 450 LYS A N 1
ATOM 3312 C CA . LYS A 1 450 ? 14.306 20.087 -2.948 1.00 94.69 450 LYS A CA 1
ATOM 3313 C C . LYS A 1 450 ? 13.029 19.567 -3.615 1.00 94.69 450 LYS A C 1
ATOM 3315 O O . LYS A 1 450 ? 11.951 20.110 -3.373 1.00 94.69 450 LYS A O 1
ATOM 3320 N N . SER A 1 451 ? 13.155 18.544 -4.458 1.00 92.88 451 SER A N 1
ATOM 3321 C CA . SER A 1 451 ? 12.025 18.008 -5.227 1.00 92.88 451 SER A CA 1
ATOM 3322 C C . SER A 1 451 ? 11.037 17.255 -4.336 1.00 92.88 451 SER A C 1
ATOM 3324 O O . SER A 1 451 ? 9.831 17.420 -4.494 1.00 92.88 451 SER A O 1
ATOM 3326 N N . ASP A 1 452 ? 11.534 16.495 -3.355 1.00 91.06 452 ASP A N 1
ATOM 3327 C CA . ASP A 1 452 ? 10.716 15.794 -2.356 1.00 91.06 452 ASP A CA 1
ATOM 3328 C C . ASP A 1 452 ? 9.897 16.776 -1.506 1.00 91.06 452 ASP A C 1
ATOM 3330 O O . ASP A 1 452 ? 8.679 16.637 -1.382 1.00 91.06 452 ASP A O 1
ATOM 3334 N N . ALA A 1 453 ? 10.536 17.844 -1.016 1.00 88.81 453 ALA A N 1
ATOM 3335 C CA . ALA A 1 453 ? 9.854 18.893 -0.263 1.00 88.81 453 ALA A CA 1
ATOM 3336 C C . ALA A 1 453 ? 8.745 19.567 -1.087 1.00 88.81 453 ALA A C 1
ATOM 3338 O O . ALA A 1 453 ? 7.626 19.751 -0.600 1.00 88.81 453 ALA A O 1
ATOM 3339 N N . MET A 1 454 ? 9.031 19.907 -2.351 1.00 86.19 454 MET A N 1
ATOM 3340 C CA . MET A 1 454 ? 8.036 20.535 -3.220 1.00 86.19 454 MET A CA 1
ATOM 3341 C C . MET A 1 454 ? 6.920 19.558 -3.611 1.00 86.19 454 MET A C 1
ATOM 3343 O O . MET A 1 454 ? 5.761 19.964 -3.701 1.00 86.19 454 MET A O 1
ATOM 3347 N N . PHE A 1 455 ? 7.231 18.272 -3.792 1.00 85.31 455 PHE A N 1
ATOM 3348 C CA . PHE A 1 455 ? 6.232 17.234 -4.019 1.00 85.31 455 PHE A CA 1
ATOM 3349 C C . PHE A 1 455 ? 5.259 17.127 -2.845 1.00 85.31 455 PHE A C 1
ATOM 3351 O O . PHE A 1 455 ? 4.049 17.205 -3.058 1.00 85.31 455 PHE A O 1
ATOM 3358 N N . LEU A 1 456 ? 5.761 16.986 -1.614 1.00 80.81 456 LEU A N 1
ATOM 3359 C CA . LEU A 1 456 ? 4.920 16.874 -0.416 1.00 80.81 456 LEU A CA 1
ATOM 3360 C C . LEU A 1 456 ? 4.041 18.118 -0.236 1.00 80.81 456 LEU A C 1
ATOM 3362 O O . LEU A 1 456 ? 2.853 18.000 0.061 1.00 80.81 456 LEU A O 1
ATOM 3366 N N . GLN A 1 457 ? 4.593 19.306 -0.502 1.00 76.12 457 GLN A N 1
ATOM 3367 C CA . GLN A 1 457 ? 3.847 20.563 -0.446 1.00 76.12 457 GLN A CA 1
ATOM 3368 C C . GLN A 1 457 ? 2.731 20.643 -1.501 1.00 76.12 457 GLN A C 1
ATOM 3370 O O . GLN A 1 457 ? 1.631 21.097 -1.187 1.00 76.12 457 GLN A O 1
ATOM 3375 N N . LYS A 1 458 ? 3.005 20.226 -2.746 1.00 75.12 458 LYS A N 1
ATOM 3376 C CA . LYS A 1 458 ? 2.073 20.370 -3.880 1.00 75.12 458 LYS A CA 1
ATOM 3377 C C . LYS A 1 458 ? 1.069 19.240 -4.047 1.00 75.12 458 LYS A C 1
ATOM 3379 O O . LYS A 1 458 ? 0.066 19.421 -4.723 1.00 75.12 458 LYS A O 1
ATOM 3384 N N . SER A 1 459 ? 1.377 18.058 -3.533 1.00 70.62 459 SER A N 1
ATOM 3385 C CA . SER A 1 459 ? 0.481 16.903 -3.621 1.00 70.62 459 SER A CA 1
ATOM 3386 C C . SER A 1 459 ? -0.379 16.751 -2.371 1.00 70.62 459 SER A C 1
ATOM 3388 O O . SER A 1 459 ? -1.443 16.140 -2.445 1.00 70.62 459 SER A O 1
ATOM 3390 N N . GLY A 1 460 ? 0.082 17.274 -1.225 1.00 61.78 460 GLY A N 1
ATOM 3391 C CA . GLY A 1 460 ? -0.569 17.082 0.069 1.00 61.78 460 GLY A CA 1
ATOM 3392 C C . GLY A 1 460 ? -0.695 15.609 0.473 1.00 61.78 460 GLY A C 1
ATOM 3393 O O . GLY A 1 460 ? -1.576 15.285 1.260 1.00 61.78 460 GLY A O 1
ATOM 3394 N N . CYS A 1 461 ? 0.118 14.724 -0.110 1.00 64.50 461 CYS A N 1
ATOM 3395 C CA . CYS A 1 461 ? 0.047 13.280 0.072 1.00 64.50 461 CYS A CA 1
ATOM 3396 C C . CYS A 1 461 ? 1.436 12.671 -0.116 1.00 64.50 461 CYS A C 1
ATOM 3398 O O . CYS A 1 461 ? 2.179 13.046 -1.024 1.00 64.50 461 CYS A O 1
ATOM 3400 N N . VAL A 1 462 ? 1.777 11.659 0.673 1.00 67.88 462 VAL A N 1
ATOM 3401 C CA . VAL A 1 462 ? 2.882 10.768 0.310 1.00 67.88 462 VAL A CA 1
ATOM 3402 C C . VAL A 1 462 ? 2.340 9.768 -0.698 1.00 67.88 462 VAL A C 1
ATOM 3404 O O . VAL A 1 462 ? 1.714 8.795 -0.316 1.00 67.88 462 VAL A O 1
ATOM 3407 N N . SER A 1 463 ? 2.493 10.022 -1.999 1.00 69.00 463 SER A N 1
ATOM 3408 C CA . SER A 1 463 ? 1.924 9.129 -3.017 1.00 69.00 463 SER A CA 1
ATOM 3409 C C . SER A 1 463 ? 2.900 8.035 -3.461 1.00 69.00 463 SER A C 1
ATOM 3411 O O . SER A 1 463 ? 4.121 8.184 -3.367 1.00 69.00 463 SER A O 1
ATOM 3413 N N . CYS A 1 464 ? 2.351 7.000 -4.098 1.00 61.94 464 CYS A N 1
ATOM 3414 C CA . CYS A 1 464 ? 3.076 5.970 -4.851 1.00 61.94 464 CYS A CA 1
ATOM 3415 C C . CYS A 1 464 ? 4.050 6.483 -5.947 1.00 61.94 464 CYS A C 1
ATOM 3417 O O . CYS A 1 464 ? 4.733 5.680 -6.575 1.00 61.94 464 CYS A O 1
ATOM 3419 N N . HIS A 1 465 ? 4.113 7.792 -6.216 1.00 71.06 465 HIS A N 1
ATOM 3420 C CA . HIS A 1 465 ? 5.086 8.412 -7.128 1.00 71.06 465 HIS A CA 1
ATOM 3421 C C . HIS A 1 465 ? 6.352 8.924 -6.420 1.00 71.06 465 HIS A C 1
ATOM 3423 O O . HIS A 1 465 ? 7.316 9.257 -7.099 1.00 71.06 465 HIS A O 1
ATOM 3429 N N . ASN A 1 466 ? 6.349 8.993 -5.082 1.00 76.25 466 ASN A N 1
ATOM 3430 C CA . ASN A 1 466 ? 7.453 9.531 -4.280 1.00 76.25 466 ASN A CA 1
ATOM 3431 C C . ASN A 1 466 ? 8.100 8.471 -3.365 1.00 76.25 466 ASN A C 1
ATOM 3433 O O . ASN A 1 466 ? 9.305 8.510 -3.130 1.00 76.25 466 ASN A O 1
ATOM 3437 N N . ASN A 1 467 ? 7.320 7.486 -2.887 1.00 83.31 467 ASN A N 1
ATOM 3438 C CA . ASN A 1 467 ? 7.780 6.298 -2.141 1.00 83.31 467 ASN A CA 1
ATOM 3439 C C . ASN A 1 467 ? 8.706 6.572 -0.934 1.00 83.31 467 ASN A C 1
ATOM 3441 O O . ASN A 1 467 ? 9.396 5.671 -0.466 1.00 83.31 467 ASN A O 1
ATOM 3445 N N . SER A 1 468 ? 8.763 7.810 -0.438 1.00 89.94 468 SER A N 1
ATOM 3446 C CA . SER A 1 468 ? 9.676 8.233 0.632 1.00 89.94 468 SER A CA 1
ATOM 3447 C C . SER A 1 468 ? 11.146 7.823 0.414 1.00 89.94 468 SER A C 1
ATOM 3449 O O . SER A 1 468 ? 11.918 7.773 1.373 1.00 89.94 468 SER A O 1
ATOM 3451 N N . LEU A 1 469 ? 11.561 7.563 -0.836 1.00 94.06 469 LEU A N 1
ATOM 3452 C CA . LEU A 1 469 ? 12.923 7.122 -1.157 1.00 94.06 469 LEU A CA 1
ATOM 3453 C C . LEU A 1 469 ? 13.948 8.186 -0.759 1.00 94.06 469 LEU A C 1
ATOM 3455 O O . LEU A 1 469 ? 15.021 7.851 -0.270 1.00 94.06 469 LEU A O 1
ATOM 3459 N N . THR A 1 470 ? 13.592 9.465 -0.881 1.00 95.75 470 THR A N 1
ATOM 3460 C CA . THR A 1 470 ? 14.449 10.580 -0.464 1.00 95.75 470 THR A CA 1
ATOM 3461 C C . THR A 1 470 ? 14.753 10.547 1.034 1.00 95.75 470 THR A C 1
ATOM 3463 O O . THR A 1 470 ? 15.896 10.785 1.416 1.00 95.75 470 THR A O 1
ATOM 3466 N N . ALA A 1 471 ? 13.790 10.177 1.887 1.00 95.00 471 ALA A N 1
ATOM 3467 C CA . ALA A 1 471 ? 14.032 10.020 3.324 1.00 95.00 471 ALA A CA 1
ATOM 3468 C C . ALA A 1 471 ? 15.038 8.890 3.608 1.00 95.00 471 ALA A C 1
ATOM 3470 O O . ALA A 1 471 ? 15.922 9.035 4.451 1.00 95.00 471 ALA A O 1
ATOM 3471 N N . MET A 1 472 ? 14.962 7.789 2.854 1.00 95.56 472 MET A N 1
ATOM 3472 C CA . MET A 1 472 ? 15.934 6.694 2.946 1.00 95.56 472 MET A CA 1
ATOM 3473 C C . MET A 1 472 ? 17.325 7.140 2.479 1.00 95.56 472 MET A C 1
ATOM 3475 O O . MET A 1 472 ? 18.305 6.936 3.192 1.00 95.56 472 MET A O 1
ATOM 3479 N N . THR A 1 473 ? 17.414 7.816 1.331 1.00 97.75 473 THR A N 1
ATOM 3480 C CA . THR A 1 473 ? 18.673 8.340 0.783 1.00 97.75 473 THR A CA 1
ATOM 3481 C C . THR A 1 473 ? 19.343 9.330 1.737 1.00 97.75 473 THR A C 1
ATOM 3483 O O . THR A 1 473 ? 20.549 9.241 1.961 1.00 97.75 473 THR A O 1
ATOM 3486 N N . VAL A 1 474 ? 18.574 10.243 2.341 1.00 97.75 474 VAL A N 1
ATOM 3487 C CA . VAL A 1 474 ? 19.065 11.192 3.354 1.00 97.75 474 VAL A CA 1
ATOM 3488 C C . VAL A 1 474 ? 19.585 10.454 4.589 1.00 97.75 474 VAL A C 1
ATOM 3490 O O . VAL A 1 474 ? 20.684 10.759 5.056 1.00 97.75 474 VAL A O 1
ATOM 3493 N N . SER A 1 475 ? 18.858 9.445 5.080 1.00 96.75 475 SER A N 1
ATOM 3494 C CA . SER A 1 475 ? 19.312 8.604 6.195 1.00 96.75 475 SER A CA 1
ATOM 3495 C C . SER A 1 475 ? 20.646 7.918 5.890 1.00 96.75 475 SER A C 1
ATOM 3497 O O . SER A 1 475 ? 21.575 7.961 6.703 1.00 96.75 475 SER A O 1
ATOM 3499 N N . GLU A 1 476 ? 20.787 7.332 4.698 1.00 96.88 476 GLU A N 1
ATOM 3500 C CA . GLU A 1 476 ? 22.027 6.676 4.284 1.00 96.88 476 GLU A CA 1
ATOM 3501 C C . GLU A 1 476 ? 23.182 7.679 4.103 1.00 96.88 476 GLU A C 1
ATOM 3503 O O . GLU A 1 476 ? 24.306 7.398 4.537 1.00 96.88 476 GLU A O 1
ATOM 3508 N N . ALA A 1 477 ? 22.924 8.863 3.539 1.00 97.81 477 ALA A N 1
ATOM 3509 C CA . ALA A 1 477 ? 23.919 9.928 3.397 1.00 97.81 477 ALA A CA 1
ATOM 3510 C C . ALA A 1 477 ? 24.428 10.403 4.767 1.00 97.81 477 ALA A C 1
ATOM 3512 O O . ALA A 1 477 ? 25.641 10.471 4.990 1.00 97.81 477 ALA A O 1
ATOM 3513 N N . ARG A 1 478 ? 23.509 10.623 5.717 1.00 96.69 478 ARG A N 1
ATOM 3514 C CA . ARG A 1 478 ? 23.823 11.018 7.096 1.00 96.69 478 ARG A CA 1
ATOM 3515 C C . ARG A 1 478 ? 24.724 9.988 7.782 1.00 96.69 478 ARG A C 1
ATOM 3517 O O . ARG A 1 478 ? 25.753 10.352 8.346 1.00 96.69 478 ARG A O 1
ATOM 3524 N N . LYS A 1 479 ?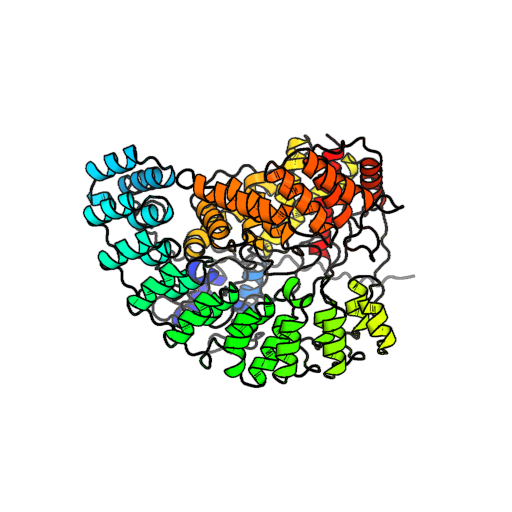 24.394 8.694 7.676 1.00 95.56 479 LYS A N 1
ATOM 3525 C CA . LYS A 1 479 ? 25.215 7.589 8.217 1.00 95.56 479 LYS A CA 1
ATOM 3526 C C . LYS A 1 479 ? 26.612 7.513 7.588 1.00 95.56 479 LYS A C 1
ATOM 3528 O O . LYS A 1 479 ? 27.535 7.033 8.235 1.00 95.56 479 LYS A O 1
ATOM 3533 N N . ALA A 1 480 ? 26.773 7.968 6.345 1.00 95.69 480 ALA A N 1
ATOM 3534 C CA . ALA A 1 480 ? 28.057 8.014 5.643 1.00 95.69 480 ALA A CA 1
ATOM 3535 C C . ALA A 1 480 ? 28.857 9.312 5.892 1.00 95.69 480 ALA A C 1
ATOM 3537 O O . ALA A 1 480 ? 29.897 9.517 5.267 1.00 95.69 480 ALA A O 1
ATOM 3538 N N . GLY A 1 481 ? 28.384 10.213 6.764 1.00 95.69 481 GLY A N 1
ATOM 3539 C CA . GLY A 1 481 ? 29.046 11.497 7.024 1.00 95.69 481 GLY A CA 1
ATOM 3540 C C . GLY A 1 481 ? 29.000 12.467 5.836 1.00 95.69 481 GLY A C 1
ATOM 3541 O O . GLY A 1 481 ? 29.885 13.312 5.686 1.00 95.69 481 GLY A O 1
ATOM 3542 N N . ILE A 1 482 ? 28.002 12.329 4.960 1.00 96.62 482 ILE A N 1
ATOM 3543 C CA . ILE A 1 482 ? 27.741 13.252 3.851 1.00 96.62 482 ILE A CA 1
ATOM 3544 C C . ILE A 1 482 ? 26.739 14.302 4.335 1.00 96.62 482 ILE A C 1
ATOM 3546 O O . ILE A 1 482 ? 25.759 13.970 4.999 1.00 96.62 482 ILE A O 1
ATOM 3550 N N . ALA A 1 483 ? 27.003 15.574 4.029 1.00 95.94 483 ALA A N 1
ATOM 3551 C CA . ALA A 1 483 ? 26.156 16.679 4.464 1.00 95.94 483 ALA A CA 1
ATOM 3552 C C . ALA A 1 483 ? 24.752 16.581 3.846 1.00 95.94 483 ALA A C 1
ATOM 3554 O O . ALA A 1 483 ? 24.612 16.344 2.646 1.00 95.94 483 ALA A O 1
ATOM 3555 N N . VAL A 1 484 ? 23.730 16.803 4.672 1.00 97.56 484 VAL A N 1
ATOM 3556 C CA . VAL A 1 484 ? 22.315 16.817 4.279 1.00 97.56 484 VAL A CA 1
ATOM 3557 C C . VAL A 1 484 ? 21.667 18.115 4.761 1.00 97.56 484 VAL A C 1
ATOM 3559 O O . VAL A 1 484 ? 22.082 18.677 5.777 1.00 97.56 484 VAL A O 1
ATOM 3562 N N . ASP A 1 485 ? 20.633 18.594 4.069 1.00 97.69 485 ASP A N 1
ATOM 3563 C CA . ASP A 1 485 ? 19.804 19.683 4.596 1.00 97.69 485 ASP A CA 1
ATOM 3564 C C . ASP A 1 485 ? 18.851 19.130 5.671 1.00 97.69 485 ASP A C 1
ATOM 3566 O O . ASP A 1 485 ? 17.789 18.577 5.368 1.00 97.69 485 ASP A O 1
ATOM 3570 N N . GLU A 1 486 ? 19.246 19.256 6.939 1.00 96.56 486 GLU A N 1
ATOM 3571 C CA . GLU A 1 486 ? 18.475 18.733 8.075 1.00 96.56 486 GLU A CA 1
ATOM 3572 C C . GLU A 1 486 ? 17.136 19.453 8.277 1.00 96.56 486 GLU A C 1
ATOM 3574 O O . GLU A 1 486 ? 16.189 18.866 8.803 1.00 96.56 486 GLU A O 1
ATOM 3579 N N . LYS A 1 487 ? 17.010 20.708 7.829 1.00 96.62 487 LYS A N 1
ATOM 3580 C CA . LYS A 1 487 ? 15.744 21.441 7.925 1.00 96.62 487 LYS A CA 1
ATOM 3581 C C . LYS A 1 487 ? 14.720 20.837 6.969 1.00 96.62 487 LYS A C 1
ATOM 3583 O O . LYS A 1 487 ? 13.583 20.592 7.371 1.00 96.62 487 LYS A O 1
ATOM 3588 N N . ILE A 1 488 ? 15.118 20.558 5.727 1.00 95.12 488 ILE A N 1
ATOM 3589 C CA . ILE A 1 488 ? 14.253 19.878 4.756 1.00 95.12 488 ILE A CA 1
ATOM 3590 C C . ILE A 1 488 ? 13.909 18.462 5.236 1.00 95.12 488 ILE A C 1
ATOM 3592 O O . ILE A 1 488 ? 12.741 18.069 5.173 1.00 95.12 488 ILE A O 1
ATOM 3596 N N . ALA A 1 489 ? 14.889 17.713 5.750 1.00 95.00 489 ALA A N 1
ATOM 3597 C CA . ALA A 1 489 ? 14.672 16.353 6.245 1.00 95.00 489 ALA A CA 1
ATOM 3598 C C . ALA A 1 489 ? 13.665 16.318 7.410 1.00 95.00 489 ALA A C 1
ATOM 3600 O O . ALA A 1 489 ? 12.681 15.574 7.370 1.00 95.00 489 ALA A O 1
ATOM 3601 N N . GLN A 1 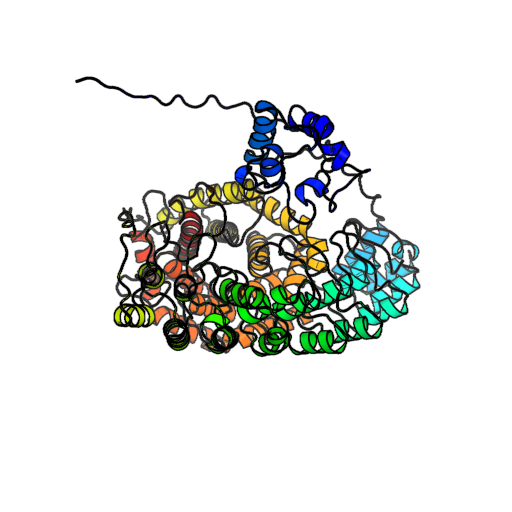490 ? 13.849 17.184 8.413 1.00 94.12 490 GLN A N 1
ATOM 3602 C CA . GLN A 1 490 ? 12.956 17.269 9.568 1.00 94.12 490 GLN A CA 1
ATOM 3603 C C . GLN A 1 490 ? 11.541 17.720 9.176 1.00 94.12 490 GLN A C 1
ATOM 3605 O O . GLN A 1 490 ? 10.562 17.173 9.693 1.00 94.12 490 GLN A O 1
ATOM 3610 N N . ASN A 1 491 ? 11.417 18.671 8.246 1.00 89.81 491 ASN A N 1
ATOM 3611 C CA . ASN A 1 491 ? 10.119 19.112 7.735 1.00 89.81 491 ASN A CA 1
ATOM 3612 C C . ASN A 1 491 ? 9.392 17.983 6.995 1.00 89.81 491 ASN A C 1
ATOM 3614 O O . ASN A 1 491 ? 8.219 17.735 7.266 1.00 89.81 491 ASN A O 1
ATOM 3618 N N . SER A 1 492 ? 10.090 17.263 6.115 1.00 90.31 492 SER A N 1
ATOM 3619 C CA . SER A 1 492 ? 9.513 16.159 5.337 1.00 90.31 492 SER A CA 1
ATOM 3620 C C . SER A 1 492 ? 9.042 15.029 6.253 1.00 90.31 492 SER A C 1
ATOM 3622 O O . SER A 1 492 ? 7.897 14.596 6.153 1.00 90.31 492 SER A O 1
ATOM 3624 N N . LYS A 1 493 ? 9.862 14.633 7.240 1.00 92.44 493 LYS A N 1
ATOM 3625 C CA . LYS A 1 493 ? 9.468 13.668 8.282 1.00 92.44 493 LYS A CA 1
ATOM 3626 C C . LYS A 1 493 ? 8.208 14.106 9.032 1.00 92.44 493 LYS A C 1
ATOM 3628 O O . LYS A 1 493 ? 7.312 13.294 9.240 1.00 92.44 493 LYS A O 1
ATOM 3633 N N . SER A 1 494 ? 8.132 15.379 9.421 1.00 89.31 494 SER A N 1
ATOM 3634 C CA . SER A 1 494 ? 6.988 15.915 10.171 1.00 89.31 494 SER A CA 1
ATOM 3635 C C . SER A 1 494 ? 5.705 15.925 9.332 1.00 89.31 494 SER A C 1
ATOM 3637 O O . SER A 1 494 ? 4.642 15.593 9.846 1.00 89.31 494 SER A O 1
ATOM 3639 N N . LEU A 1 495 ? 5.800 16.243 8.035 1.00 84.75 495 LEU A N 1
ATOM 3640 C CA . LEU A 1 495 ? 4.665 16.188 7.108 1.00 84.75 495 LEU A CA 1
ATOM 3641 C C . LEU A 1 495 ? 4.172 14.755 6.884 1.00 84.75 495 LEU A C 1
ATOM 3643 O O . LEU A 1 495 ? 2.968 14.524 6.919 1.00 84.75 495 LEU A O 1
ATOM 3647 N N . ILE A 1 496 ? 5.087 13.796 6.700 1.00 88.50 496 ILE A N 1
ATOM 3648 C CA . ILE A 1 496 ? 4.733 12.376 6.560 1.00 88.50 496 ILE A CA 1
ATOM 3649 C C . ILE A 1 496 ? 4.030 11.889 7.833 1.00 88.50 496 ILE A C 1
ATOM 3651 O O . ILE A 1 496 ? 2.961 11.295 7.741 1.00 88.50 496 ILE A O 1
ATOM 3655 N N . ALA A 1 497 ? 4.586 12.171 9.016 1.00 90.31 497 ALA A N 1
ATOM 3656 C CA . ALA A 1 497 ? 3.991 11.776 10.293 1.00 90.31 497 ALA A CA 1
ATOM 3657 C C . ALA A 1 497 ? 2.594 12.387 10.505 1.00 90.31 497 ALA A C 1
ATOM 3659 O O . ALA A 1 497 ? 1.673 11.689 10.927 1.00 90.31 497 ALA A O 1
ATOM 3660 N N . ALA A 1 498 ? 2.412 13.662 10.149 1.00 84.50 498 ALA A N 1
ATOM 3661 C CA . ALA A 1 498 ? 1.108 14.316 10.204 1.00 84.50 498 ALA A CA 1
ATOM 3662 C C . ALA A 1 498 ? 0.084 13.656 9.262 1.00 84.50 498 ALA A C 1
ATOM 3664 O O . ALA A 1 498 ? -1.074 13.495 9.642 1.00 84.50 498 ALA A O 1
ATOM 3665 N N . ASP A 1 499 ? 0.499 13.235 8.062 1.00 82.31 499 ASP A N 1
ATOM 3666 C CA . ASP A 1 499 ? -0.373 12.523 7.117 1.00 82.31 499 ASP A CA 1
ATOM 3667 C C . ASP A 1 499 ? -0.782 11.139 7.666 1.00 82.31 499 ASP A C 1
ATOM 3669 O O . ASP A 1 499 ? -1.953 10.765 7.603 1.00 82.31 499 ASP A O 1
ATOM 3673 N N . VAL A 1 500 ? 0.144 10.407 8.306 1.00 88.69 500 VAL A N 1
ATOM 3674 C CA . VAL A 1 500 ? -0.174 9.139 8.998 1.00 88.69 500 VAL A CA 1
ATOM 3675 C C . VAL A 1 500 ? -1.215 9.362 10.109 1.00 88.69 500 VAL A C 1
ATOM 3677 O O . VAL A 1 500 ? -2.182 8.602 10.194 1.00 88.69 500 VAL A O 1
ATOM 3680 N N . GLU A 1 501 ? -1.071 10.413 10.924 1.00 85.88 501 GLU A N 1
ATOM 3681 C CA . GLU A 1 501 ? -2.025 10.731 12.002 1.00 85.88 501 GLU A CA 1
ATOM 3682 C C . GLU A 1 501 ? -3.431 11.029 11.477 1.00 85.88 501 GLU A C 1
ATOM 3684 O O . GLU A 1 501 ? -4.408 10.459 11.965 1.00 85.88 501 GLU A O 1
ATOM 3689 N N . VAL A 1 502 ? -3.550 11.841 10.424 1.00 80.25 502 VAL A N 1
ATOM 3690 C CA . VAL A 1 502 ? -4.850 12.194 9.821 1.00 80.25 502 VAL A CA 1
ATOM 3691 C C . VAL A 1 502 ? -5.630 10.956 9.346 1.00 80.25 502 VAL A C 1
ATOM 3693 O O . VAL A 1 502 ? -6.868 10.947 9.344 1.00 80.25 502 VAL A O 1
ATOM 3696 N N . TRP A 1 503 ? -4.923 9.893 8.959 1.00 84.44 503 TRP A N 1
ATOM 3697 C CA . TRP A 1 503 ? -5.506 8.647 8.459 1.00 84.44 503 TRP A CA 1
ATOM 3698 C C . TRP A 1 503 ? -5.626 7.535 9.500 1.00 84.44 503 TRP A C 1
ATOM 3700 O O . TRP A 1 503 ? -6.177 6.474 9.183 1.00 84.44 503 TRP A O 1
ATOM 3710 N N . ARG A 1 504 ? -5.179 7.756 10.739 1.00 89.06 504 ARG A N 1
ATOM 3711 C CA . ARG A 1 504 ? -5.108 6.733 11.788 1.00 89.06 504 ARG A CA 1
ATOM 3712 C C . ARG A 1 504 ? -6.423 5.978 11.999 1.00 89.06 504 ARG A C 1
ATOM 3714 O O . ARG A 1 504 ? -6.475 4.763 11.812 1.00 89.06 504 ARG A O 1
ATOM 3721 N N . GLU A 1 505 ? -7.505 6.669 12.369 1.00 86.75 505 GLU A N 1
ATOM 3722 C CA . GLU A 1 505 ? -8.789 6.006 12.663 1.00 86.75 505 GLU A CA 1
ATOM 3723 C C . GLU A 1 505 ? -9.426 5.356 11.431 1.00 86.75 505 GLU A C 1
ATOM 3725 O O . GLU A 1 505 ? -10.104 4.332 11.541 1.00 86.75 505 GLU A O 1
ATOM 3730 N N . ARG A 1 506 ? -9.218 5.943 10.247 1.00 87.69 506 ARG A N 1
ATOM 3731 C CA . ARG A 1 506 ? -9.732 5.394 8.987 1.00 87.69 506 ARG A CA 1
ATOM 3732 C C . ARG A 1 506 ? -9.016 4.102 8.614 1.00 87.69 506 ARG A C 1
ATOM 3734 O O . ARG A 1 506 ? -9.666 3.134 8.223 1.00 87.69 506 ARG A O 1
ATOM 3741 N N . SER A 1 507 ? -7.709 4.053 8.838 1.00 91.81 507 SER A N 1
ATOM 3742 C CA . SER A 1 507 ? -6.895 2.859 8.609 1.00 91.81 507 SER A CA 1
ATOM 3743 C C . SER A 1 507 ? -7.333 1.705 9.511 1.00 91.81 507 SER A C 1
ATOM 3745 O O . SER A 1 507 ? -7.430 0.571 9.053 1.00 91.81 507 SER A O 1
ATOM 3747 N N . LEU A 1 508 ? -7.729 1.987 10.760 1.00 93.38 508 LEU A N 1
ATOM 3748 C CA . LEU A 1 508 ? -8.318 0.980 11.658 1.00 93.38 508 LEU A CA 1
ATOM 3749 C C . LEU A 1 508 ? -9.672 0.429 11.165 1.00 93.38 508 LEU A C 1
ATOM 3751 O O . LEU A 1 508 ? -10.084 -0.640 11.611 1.00 93.38 508 LEU A O 1
ATOM 3755 N N . GLN A 1 509 ? -10.341 1.126 10.243 1.00 92.25 509 GLN A N 1
ATOM 3756 C CA . GLN A 1 509 ? -11.598 0.729 9.592 1.00 92.25 509 GLN A CA 1
ATOM 3757 C C . GLN A 1 509 ? -11.388 0.184 8.168 1.00 92.25 509 GLN A C 1
ATOM 3759 O O . GLN A 1 509 ? -12.314 0.224 7.352 1.00 92.25 509 GLN A O 1
ATOM 3764 N N . ALA A 1 510 ? -10.184 -0.302 7.852 1.00 90.69 510 ALA A N 1
ATOM 3765 C CA . ALA A 1 510 ? -9.832 -0.840 6.537 1.00 90.69 510 ALA A CA 1
ATOM 3766 C C . ALA A 1 510 ? -9.907 0.179 5.389 1.00 90.69 510 ALA A C 1
ATOM 3768 O O . ALA A 1 510 ? -10.064 -0.192 4.225 1.00 90.69 510 ALA A O 1
ATOM 3769 N N . MET A 1 511 ? -9.818 1.475 5.696 1.00 86.62 511 MET A N 1
ATOM 3770 C CA . MET A 1 511 ? -9.698 2.517 4.680 1.00 86.62 511 MET A CA 1
ATOM 3771 C C . MET A 1 511 ? -8.243 2.944 4.569 1.00 86.62 511 MET A C 1
ATOM 3773 O O . MET A 1 511 ? -7.746 3.668 5.431 1.00 86.62 511 MET A O 1
ATOM 3777 N N . GLY A 1 512 ? -7.574 2.511 3.505 1.00 80.94 512 GLY A N 1
ATOM 3778 C CA . GLY A 1 512 ? -6.247 3.007 3.190 1.00 80.94 512 GLY A CA 1
ATOM 3779 C C . GLY A 1 512 ? -6.288 4.270 2.336 1.00 80.94 512 GLY A C 1
ATOM 3780 O O . GLY A 1 512 ? -7.327 4.732 1.848 1.00 80.94 512 GLY A O 1
ATOM 3781 N N . ILE A 1 513 ? -5.104 4.839 2.182 1.00 81.50 513 ILE A N 1
ATOM 3782 C CA . ILE A 1 513 ? -4.821 6.005 1.344 1.00 81.50 513 ILE A CA 1
ATOM 3783 C C . ILE A 1 513 ? -4.721 5.600 -0.136 1.00 81.50 513 ILE A C 1
ATOM 3785 O O . ILE A 1 513 ? -4.675 4.409 -0.447 1.00 81.50 513 ILE A O 1
ATOM 3789 N N . PRO A 1 514 ? -4.674 6.539 -1.098 1.00 78.31 514 PRO A N 1
ATOM 3790 C CA . PRO A 1 514 ? -4.418 6.194 -2.495 1.00 78.31 514 PRO A CA 1
ATOM 3791 C C . PRO A 1 514 ? -3.155 5.328 -2.668 1.00 78.31 514 PRO A C 1
ATOM 3793 O O . PRO A 1 514 ? -2.055 5.720 -2.283 1.00 78.31 514 PRO A O 1
ATOM 3796 N N . GLY A 1 515 ? -3.325 4.146 -3.269 1.00 79.56 515 GLY A N 1
ATOM 3797 C CA . GLY A 1 515 ? -2.295 3.103 -3.384 1.00 79.56 515 GLY A CA 1
ATOM 3798 C C . GLY A 1 515 ? -2.307 2.059 -2.255 1.00 79.56 515 GLY A C 1
ATOM 3799 O O . GLY A 1 515 ? -1.601 1.063 -2.370 1.00 79.56 515 GLY A O 1
ATOM 3800 N N . ASP A 1 516 ? -3.135 2.242 -1.221 1.00 86.56 516 ASP A N 1
ATOM 3801 C CA . ASP A 1 516 ? -3.336 1.336 -0.081 1.00 86.56 516 ASP A CA 1
ATOM 3802 C C . ASP A 1 516 ? -1.988 0.859 0.505 1.00 86.56 516 ASP A C 1
ATOM 3804 O O . ASP A 1 516 ? -1.112 1.682 0.803 1.00 86.56 516 ASP A O 1
ATOM 3808 N N . SER A 1 517 ? -1.792 -0.455 0.641 1.00 91.38 517 SER A N 1
ATOM 3809 C CA . SER A 1 517 ? -0.573 -1.064 1.176 1.00 91.38 517 SER A CA 1
ATOM 3810 C C . SER A 1 517 ? 0.691 -0.662 0.416 1.00 91.38 517 SER A C 1
ATOM 3812 O O . SER A 1 517 ? 1.739 -0.541 1.051 1.00 91.38 517 SER A O 1
ATOM 3814 N N . ASN A 1 518 ? 0.611 -0.377 -0.896 1.00 87.38 518 ASN A N 1
ATOM 3815 C CA . ASN A 1 518 ? 1.764 0.097 -1.672 1.00 87.38 518 ASN A CA 1
ATOM 3816 C C . ASN A 1 518 ? 2.303 1.419 -1.131 1.00 87.38 518 ASN A C 1
ATOM 3818 O O . ASN A 1 518 ? 3.498 1.653 -1.199 1.00 87.38 518 ASN A O 1
ATOM 3822 N N . THR A 1 519 ? 1.429 2.309 -0.669 1.00 88.56 519 THR A N 1
ATOM 3823 C CA . THR A 1 519 ? 1.823 3.654 -0.245 1.00 88.56 519 THR A CA 1
ATOM 3824 C C . THR A 1 519 ? 2.160 3.672 1.243 1.00 88.56 519 THR A C 1
ATOM 3826 O O . THR A 1 519 ? 3.184 4.224 1.646 1.00 88.56 519 THR A O 1
ATOM 3829 N N . ILE A 1 520 ? 1.333 3.004 2.055 1.00 93.44 520 ILE A N 1
ATOM 3830 C CA . ILE A 1 520 ? 1.517 2.897 3.508 1.00 93.44 520 ILE A CA 1
ATOM 3831 C C . ILE A 1 520 ? 2.881 2.285 3.847 1.00 93.44 520 ILE A C 1
ATOM 3833 O O . ILE A 1 520 ? 3.554 2.749 4.770 1.00 93.44 520 ILE A O 1
ATOM 3837 N N . ASN A 1 521 ? 3.319 1.271 3.092 1.00 94.12 521 ASN A N 1
ATOM 3838 C CA . ASN A 1 521 ? 4.591 0.606 3.358 1.00 94.12 521 ASN A CA 1
ATOM 3839 C C . ASN A 1 521 ? 5.798 1.558 3.214 1.00 94.12 521 ASN A C 1
ATOM 3841 O O . ASN A 1 521 ? 6.684 1.549 4.069 1.00 94.12 521 ASN A O 1
ATOM 3845 N N . TRP A 1 522 ? 5.789 2.442 2.215 1.00 93.38 522 TRP A N 1
ATOM 3846 C CA . TRP A 1 522 ? 6.854 3.400 1.952 1.00 93.38 522 TRP A CA 1
ATOM 3847 C C . TRP A 1 522 ? 6.846 4.543 2.962 1.00 93.38 522 TRP A C 1
ATOM 3849 O O . TRP A 1 522 ? 7.912 4.937 3.428 1.00 93.38 522 TRP A O 1
ATOM 3859 N N . MET A 1 523 ? 5.663 5.017 3.370 1.00 94.00 523 MET A N 1
ATOM 3860 C CA . MET A 1 523 ? 5.536 6.013 4.441 1.00 94.00 523 MET A CA 1
ATOM 3861 C C . MET A 1 523 ? 6.171 5.514 5.738 1.00 94.00 523 MET A C 1
ATOM 3863 O O . MET A 1 523 ? 7.024 6.191 6.312 1.00 94.00 523 MET A O 1
ATOM 3867 N N . LEU A 1 524 ? 5.807 4.302 6.168 1.00 96.25 524 LEU A N 1
ATOM 3868 C CA . LEU A 1 524 ? 6.391 3.688 7.358 1.00 96.25 524 LEU A CA 1
ATOM 3869 C C . LEU A 1 524 ? 7.897 3.455 7.185 1.00 96.25 524 LEU A C 1
ATOM 3871 O O . LEU A 1 524 ? 8.668 3.746 8.092 1.00 96.25 524 LEU A O 1
ATOM 3875 N N . LEU A 1 525 ? 8.357 2.979 6.026 1.00 94.75 525 LEU A N 1
ATOM 3876 C CA . LEU A 1 525 ? 9.786 2.745 5.811 1.00 94.75 525 LEU A CA 1
ATOM 3877 C C . LEU A 1 525 ? 10.613 4.044 5.806 1.00 94.75 525 LEU A C 1
ATOM 3879 O O . LEU A 1 525 ? 11.729 4.057 6.334 1.00 94.75 525 LEU A O 1
ATOM 3883 N N . GLY A 1 526 ? 10.068 5.134 5.263 1.00 94.38 526 GLY A N 1
ATOM 3884 C CA . GLY A 1 526 ? 10.673 6.465 5.310 1.00 94.38 526 GLY A CA 1
ATOM 3885 C C . GLY A 1 526 ? 10.770 7.003 6.738 1.00 94.38 526 GLY A C 1
ATOM 3886 O O . GLY A 1 526 ? 11.843 7.428 7.164 1.00 94.38 526 GLY A O 1
ATOM 3887 N N . LEU A 1 527 ? 9.681 6.905 7.509 1.00 96.38 527 LEU A N 1
ATOM 3888 C CA . LEU A 1 527 ? 9.656 7.274 8.929 1.00 96.38 527 LEU A CA 1
ATOM 3889 C C . LEU A 1 527 ? 10.658 6.452 9.752 1.00 96.38 527 LEU A C 1
ATOM 3891 O O . LEU A 1 527 ? 11.430 7.019 10.529 1.00 96.38 527 LEU A O 1
ATOM 3895 N N . ALA A 1 528 ? 10.709 5.136 9.533 1.00 96.62 528 ALA A N 1
ATOM 3896 C CA . ALA A 1 528 ? 11.639 4.246 10.221 1.00 96.62 528 ALA A CA 1
ATOM 3897 C C . ALA A 1 528 ? 13.099 4.578 9.882 1.00 96.62 528 ALA A C 1
ATOM 3899 O O . ALA A 1 528 ? 13.953 4.594 10.768 1.00 96.62 528 ALA A O 1
ATOM 3900 N N . SER A 1 529 ? 13.389 4.888 8.614 1.00 94.69 529 SER A N 1
ATOM 3901 C CA . SER A 1 529 ? 14.730 5.284 8.161 1.00 94.69 529 SER A CA 1
ATOM 3902 C C . SER A 1 529 ? 15.223 6.569 8.825 1.00 94.69 529 SER A C 1
ATOM 3904 O O . SER A 1 529 ? 16.414 6.689 9.111 1.00 94.69 529 SER A O 1
ATOM 3906 N N . GLU A 1 530 ? 14.319 7.498 9.133 1.00 94.69 530 GLU A N 1
ATOM 3907 C CA . GLU A 1 530 ? 14.619 8.748 9.842 1.00 94.69 530 GLU A CA 1
ATOM 3908 C C . GLU A 1 530 ? 14.421 8.645 11.373 1.00 94.69 530 GLU A C 1
ATOM 3910 O O . GLU A 1 530 ? 14.340 9.666 12.065 1.00 94.69 530 GLU A O 1
ATOM 3915 N N . ASN A 1 531 ? 14.372 7.419 11.914 1.00 95.12 531 ASN A N 1
ATOM 3916 C CA . ASN A 1 531 ? 14.240 7.098 13.342 1.00 95.12 531 ASN A CA 1
ATOM 3917 C C . ASN A 1 531 ? 12.998 7.708 14.021 1.00 95.12 531 ASN A C 1
ATOM 3919 O O . ASN A 1 531 ? 13.055 8.111 15.186 1.00 95.12 531 ASN A O 1
ATOM 3923 N N . TYR A 1 532 ? 11.873 7.802 13.311 1.00 96.56 532 TYR A N 1
ATOM 3924 C CA . TYR A 1 532 ? 10.616 8.252 13.906 1.00 96.56 532 TYR A CA 1
ATOM 3925 C C . TYR A 1 532 ? 10.079 7.204 14.907 1.00 96.56 532 TYR A C 1
ATOM 3927 O O . TYR A 1 532 ? 9.969 6.028 14.537 1.00 96.56 532 TYR A O 1
ATOM 3935 N N . PRO A 1 533 ? 9.755 7.587 16.159 1.00 95.62 533 PRO A N 1
ATOM 3936 C CA . PRO A 1 533 ? 9.322 6.648 17.193 1.00 95.62 533 PRO A CA 1
ATOM 3937 C C . PRO A 1 533 ? 7.943 6.051 16.891 1.00 95.62 533 PRO A C 1
ATOM 3939 O O . PRO A 1 533 ? 7.109 6.684 16.256 1.00 95.62 533 PRO A O 1
ATOM 3942 N N . ALA A 1 534 ? 7.686 4.837 17.382 1.00 94.62 534 ALA A N 1
ATOM 3943 C CA . ALA A 1 534 ? 6.375 4.213 17.238 1.00 94.62 534 ALA A CA 1
ATOM 3944 C C . ALA A 1 534 ? 5.315 4.944 18.078 1.00 94.62 534 ALA A C 1
ATOM 3946 O O . ALA A 1 534 ? 5.398 4.988 19.309 1.00 94.62 534 ALA A O 1
ATOM 3947 N N . ASP A 1 535 ? 4.280 5.442 17.415 1.00 93.38 535 ASP A N 1
ATOM 3948 C CA . ASP A 1 535 ? 3.088 6.042 18.005 1.00 93.38 535 ASP A CA 1
ATOM 3949 C C . ASP A 1 535 ? 1.815 5.337 17.503 1.00 93.38 535 ASP A C 1
ATOM 3951 O O . ASP A 1 535 ? 1.854 4.373 16.733 1.00 93.38 535 ASP A O 1
ATOM 3955 N N . ALA A 1 536 ? 0.657 5.781 17.977 1.00 91.69 536 ALA A N 1
ATOM 3956 C CA . ALA A 1 536 ? -0.601 5.111 17.673 1.00 91.69 536 ALA A CA 1
ATOM 3957 C C . ALA A 1 536 ? -1.076 5.273 16.226 1.00 91.69 536 ALA A C 1
ATOM 3959 O O . ALA A 1 536 ? -1.972 4.541 15.798 1.00 91.69 536 ALA A O 1
ATOM 3960 N N . SER A 1 537 ? -0.437 6.162 15.476 1.00 92.81 537 SER A N 1
ATOM 3961 C CA . SER A 1 537 ? -0.649 6.367 14.049 1.00 92.81 537 SER A CA 1
ATOM 3962 C C . SER A 1 537 ? 0.184 5.391 13.237 1.00 92.81 537 SER A C 1
ATOM 3964 O O . SER A 1 537 ? -0.359 4.684 12.382 1.00 92.81 537 SER A O 1
ATOM 3966 N N . THR A 1 538 ? 1.462 5.226 13.586 1.00 96.19 538 THR A N 1
ATOM 3967 C CA . THR A 1 538 ? 2.304 4.190 12.976 1.00 96.19 538 THR A CA 1
ATOM 3968 C C . THR A 1 538 ? 1.783 2.780 13.258 1.00 96.19 538 THR A C 1
ATOM 3970 O O . THR A 1 538 ? 1.785 1.943 12.357 1.00 96.19 538 THR A O 1
ATOM 3973 N N . ASP A 1 539 ? 1.242 2.529 14.456 1.00 95.44 539 ASP A N 1
ATOM 3974 C CA . ASP A 1 539 ? 0.637 1.240 14.805 1.00 95.44 539 ASP A CA 1
ATOM 3975 C C . ASP A 1 539 ? -0.617 0.948 13.969 1.00 95.44 539 ASP A C 1
ATOM 3977 O O . ASP A 1 539 ? -0.825 -0.186 13.537 1.00 95.44 539 ASP A O 1
ATOM 3981 N N . ALA A 1 540 ? -1.460 1.958 13.717 1.00 94.94 540 ALA A N 1
ATOM 3982 C CA . ALA A 1 540 ? -2.662 1.797 12.900 1.00 94.94 540 ALA A CA 1
ATOM 3983 C C . ALA A 1 540 ? -2.318 1.432 11.450 1.00 94.94 540 ALA A C 1
ATOM 3985 O O . ALA A 1 540 ? -2.962 0.562 10.863 1.00 94.94 540 ALA A O 1
ATOM 3986 N N . PHE A 1 541 ? -1.277 2.049 10.888 1.00 96.50 541 PHE A N 1
ATOM 3987 C CA . PHE A 1 541 ? -0.768 1.718 9.557 1.00 96.50 541 PHE A CA 1
ATOM 3988 C C . PHE A 1 541 ? -0.109 0.333 9.532 1.00 96.50 541 PHE A C 1
ATOM 3990 O O . PHE A 1 541 ? -0.342 -0.441 8.605 1.00 96.50 541 PHE A O 1
ATOM 3997 N N . ALA A 1 542 ? 0.655 -0.031 10.566 1.00 97.19 542 ALA A N 1
ATOM 3998 C CA . ALA A 1 542 ? 1.236 -1.368 10.683 1.00 97.19 542 ALA A CA 1
ATOM 3999 C C . ALA A 1 542 ? 0.144 -2.452 10.780 1.00 97.19 542 ALA A C 1
ATOM 4001 O O . ALA A 1 542 ? 0.247 -3.492 10.125 1.00 97.19 542 ALA A O 1
ATOM 4002 N N . ARG A 1 543 ? -0.942 -2.181 11.518 1.00 96.31 543 ARG A N 1
ATOM 4003 C CA . ARG A 1 543 ? -2.125 -3.051 11.588 1.00 96.31 543 ARG A CA 1
ATOM 4004 C C . ARG A 1 543 ? -2.845 -3.142 10.252 1.00 96.31 543 ARG A C 1
ATOM 4006 O O . ARG A 1 543 ? -3.249 -4.240 9.879 1.00 96.31 543 ARG A O 1
ATOM 4013 N N . PHE A 1 544 ? -2.973 -2.028 9.529 1.00 97.00 544 PHE A N 1
ATOM 4014 C CA . PHE A 1 544 ? -3.528 -2.033 8.178 1.00 97.00 544 PHE A CA 1
ATOM 4015 C C . PHE A 1 544 ? -2.743 -2.983 7.275 1.00 97.00 544 PHE A C 1
ATOM 4017 O O . PHE A 1 544 ? -3.344 -3.865 6.670 1.00 97.00 544 PHE A O 1
ATOM 4024 N N . LEU A 1 545 ? -1.409 -2.869 7.245 1.00 97.31 545 LEU A N 1
ATOM 4025 C CA . LEU A 1 545 ? -0.572 -3.776 6.458 1.00 97.31 545 LEU A CA 1
ATOM 4026 C C . LEU A 1 545 ? -0.801 -5.236 6.866 1.00 97.31 545 LEU A C 1
ATOM 4028 O O . LEU A 1 545 ? -1.080 -6.056 5.996 1.00 97.31 545 LEU A O 1
ATOM 4032 N N . LYS A 1 546 ? -0.755 -5.560 8.167 1.00 96.81 546 LYS A N 1
ATOM 4033 C CA . LYS A 1 546 ? -0.982 -6.931 8.660 1.00 96.81 546 LYS A CA 1
ATOM 4034 C C . LYS A 1 546 ? -2.331 -7.493 8.190 1.00 96.81 546 LYS A C 1
ATOM 4036 O O . LYS A 1 546 ? -2.388 -8.608 7.685 1.00 96.81 546 LYS A O 1
ATOM 4041 N N . ASN A 1 547 ? -3.406 -6.723 8.344 1.00 95.69 547 ASN A N 1
ATOM 4042 C CA . ASN A 1 547 ? -4.771 -7.170 8.050 1.00 95.69 547 ASN A CA 1
ATOM 4043 C C . ASN A 1 547 ? -5.110 -7.168 6.550 1.00 95.69 547 ASN A C 1
ATOM 4045 O O . ASN A 1 547 ? -6.090 -7.787 6.134 1.00 95.69 547 ASN A O 1
ATOM 4049 N N . ASP A 1 548 ? -4.324 -6.469 5.733 1.00 94.75 548 ASP A N 1
ATOM 4050 C CA . ASP A 1 548 ? -4.450 -6.497 4.276 1.00 94.75 548 ASP A CA 1
ATOM 4051 C C . ASP A 1 548 ? -3.748 -7.718 3.649 1.00 94.75 548 ASP A C 1
ATOM 4053 O O . ASP A 1 548 ? -4.072 -8.100 2.523 1.00 94.75 548 ASP A O 1
ATOM 4057 N N . GLN A 1 549 ? -2.837 -8.378 4.381 1.00 96.12 549 GLN A N 1
ATOM 4058 C CA . GLN A 1 549 ? -2.081 -9.538 3.899 1.00 96.12 549 GLN A CA 1
ATOM 4059 C C . GLN A 1 549 ? -3.001 -10.674 3.431 1.00 96.12 549 GLN A C 1
ATOM 4061 O O . GLN A 1 549 ? -3.930 -11.088 4.132 1.00 96.12 549 GLN A O 1
ATOM 4066 N N . LEU A 1 550 ? -2.708 -11.225 2.252 1.00 93.44 550 LEU A N 1
ATOM 4067 C CA . LEU A 1 550 ? -3.429 -12.375 1.717 1.00 93.44 550 LEU A CA 1
ATOM 4068 C C . LEU A 1 550 ? -3.057 -13.672 2.464 1.00 93.44 550 LEU A C 1
ATOM 4070 O O . LEU A 1 550 ? -1.959 -13.768 3.016 1.00 93.44 550 LEU A O 1
ATOM 4074 N N . PRO A 1 551 ? -3.921 -14.707 2.435 1.00 92.31 551 PRO A N 1
ATOM 4075 C CA . PRO A 1 551 ? -3.661 -15.981 3.117 1.00 92.31 551 PRO A CA 1
ATOM 4076 C C . PRO A 1 551 ? -2.353 -16.678 2.709 1.00 92.31 551 PRO A C 1
ATOM 4078 O O . PRO A 1 551 ? -1.782 -17.418 3.501 1.00 92.31 551 PRO A O 1
ATOM 4081 N N . ASP A 1 552 ? -1.866 -16.452 1.483 1.00 92.25 552 ASP A N 1
ATOM 4082 C CA . ASP A 1 552 ? -0.604 -17.016 0.986 1.00 92.25 552 ASP A CA 1
ATOM 4083 C C . ASP A 1 552 ? 0.639 -16.221 1.428 1.00 92.25 552 ASP A C 1
ATOM 4085 O O . ASP A 1 552 ? 1.741 -16.518 0.979 1.00 92.25 552 ASP A O 1
ATOM 4089 N N . GLY A 1 553 ? 0.474 -15.216 2.295 1.00 95.56 553 GLY A N 1
ATOM 4090 C CA . GLY A 1 553 ? 1.556 -14.428 2.885 1.00 95.56 553 GLY A CA 1
ATOM 4091 C C . GLY A 1 553 ? 1.957 -13.188 2.087 1.00 95.56 553 GLY A C 1
ATOM 4092 O O . GLY A 1 553 ? 2.766 -12.390 2.564 1.00 95.56 553 GLY A O 1
ATOM 4093 N N . ARG A 1 554 ? 1.398 -12.975 0.896 1.00 94.69 554 ARG A N 1
ATOM 4094 C CA . ARG A 1 554 ? 1.789 -11.849 0.043 1.00 94.69 554 ARG A CA 1
ATOM 4095 C C . ARG A 1 554 ? 0.895 -10.626 0.220 1.00 94.69 554 ARG A C 1
ATOM 4097 O O . ARG A 1 554 ? -0.247 -10.722 0.667 1.00 94.69 554 ARG A O 1
ATOM 4104 N N . TRP A 1 555 ? 1.390 -9.491 -0.259 1.00 93.38 555 TRP A N 1
ATOM 4105 C CA . TRP A 1 555 ? 0.560 -8.338 -0.600 1.00 93.38 555 TRP A CA 1
ATOM 4106 C C . TRP A 1 555 ? 0.452 -8.239 -2.117 1.00 93.38 555 TRP A C 1
ATOM 4108 O O . TRP A 1 555 ? 1.396 -8.552 -2.845 1.00 93.38 555 TRP A O 1
ATOM 4118 N N . ARG A 1 556 ? -0.723 -7.845 -2.608 1.00 85.44 556 ARG A N 1
ATOM 4119 C CA . ARG A 1 556 ? -0.968 -7.702 -4.044 1.00 85.44 556 ARG A CA 1
ATOM 4120 C C . ARG A 1 556 ? -0.701 -6.263 -4.457 1.00 85.44 556 ARG A C 1
ATOM 4122 O O . ARG A 1 556 ? -1.188 -5.334 -3.821 1.00 85.44 556 ARG A O 1
ATOM 4129 N N . LEU A 1 557 ? 0.016 -6.088 -5.559 1.00 82.44 557 LEU A N 1
ATOM 4130 C CA . LEU A 1 557 ? 0.166 -4.790 -6.193 1.00 82.44 557 LEU A CA 1
ATOM 4131 C C . LEU A 1 557 ? -1.207 -4.267 -6.649 1.00 82.44 557 LEU A C 1
ATOM 4133 O O . LEU A 1 557 ? -1.814 -4.830 -7.559 1.00 82.44 557 LEU A O 1
ATOM 4137 N N . VAL A 1 558 ? -1.679 -3.184 -6.024 1.00 71.75 558 VAL A N 1
ATOM 4138 C CA . VAL A 1 558 ? -2.954 -2.527 -6.383 1.00 71.75 558 VAL A CA 1
ATOM 4139 C C . VAL A 1 558 ? -2.758 -1.457 -7.455 1.00 71.75 558 VAL A C 1
ATOM 4141 O O . VAL A 1 558 ? -3.675 -1.177 -8.224 1.00 71.75 558 VAL A O 1
ATOM 4144 N N . ALA A 1 559 ? -1.570 -0.845 -7.494 1.00 70.38 559 ALA A N 1
ATOM 4145 C CA . ALA A 1 559 ? -1.265 0.239 -8.411 1.00 70.38 559 ALA A CA 1
ATOM 4146 C C . ALA A 1 559 ? 0.069 0.045 -9.157 1.00 70.38 559 ALA A C 1
ATOM 4148 O O . ALA A 1 559 ? 1.116 0.469 -8.665 1.00 70.38 559 ALA A O 1
ATOM 4149 N N . GLY A 1 560 ? 0.023 -0.563 -10.349 1.00 76.06 560 GLY A N 1
ATOM 4150 C CA . GLY A 1 560 ? 1.198 -0.791 -11.201 1.00 76.06 560 GLY A CA 1
ATOM 4151 C C . GLY A 1 560 ? 1.711 0.470 -11.907 1.00 76.06 560 GLY A C 1
ATOM 4152 O O . GLY A 1 560 ? 0.968 1.070 -12.688 1.00 76.06 560 GLY A O 1
ATOM 4153 N N . ARG A 1 561 ? 2.968 0.882 -11.659 1.00 80.44 561 ARG A N 1
ATOM 4154 C CA . ARG A 1 561 ? 3.582 2.091 -12.267 1.00 80.44 561 ARG A CA 1
ATOM 4155 C C . ARG A 1 561 ? 5.036 1.893 -12.729 1.00 80.44 561 ARG A C 1
ATOM 4157 O O . ARG A 1 561 ? 5.924 2.646 -12.323 1.00 80.44 561 ARG A O 1
ATOM 4164 N N . PRO A 1 562 ? 5.296 0.901 -13.592 1.00 82.62 562 PRO A N 1
ATOM 4165 C CA . PRO A 1 562 ? 6.641 0.418 -13.834 1.00 82.62 562 PRO A CA 1
ATOM 4166 C C . PRO A 1 562 ? 7.647 1.509 -14.262 1.00 82.62 562 PRO A C 1
ATOM 4168 O O . PRO A 1 562 ? 7.303 2.406 -15.040 1.00 82.62 562 PRO A O 1
ATOM 4171 N N . PRO A 1 563 ? 8.906 1.394 -13.796 1.00 80.06 563 PRO A N 1
ATOM 4172 C CA . PRO A 1 563 ? 9.397 0.329 -12.911 1.00 80.06 563 PRO A CA 1
ATOM 4173 C C . PRO A 1 563 ? 9.039 0.516 -11.428 1.00 80.06 563 PRO A C 1
ATOM 4175 O O . PRO A 1 563 ? 9.098 -0.454 -10.679 1.00 80.06 563 PRO A O 1
ATOM 4178 N N . ILE A 1 564 ? 8.603 1.704 -10.997 1.00 80.31 564 ILE A N 1
ATOM 4179 C CA . ILE A 1 564 ? 8.186 1.928 -9.607 1.00 80.31 564 ILE A CA 1
ATOM 4180 C C . ILE A 1 564 ? 6.896 1.148 -9.317 1.00 80.31 564 ILE A C 1
ATOM 4182 O O . ILE A 1 564 ? 5.930 1.239 -10.063 1.00 80.31 564 ILE A O 1
ATOM 4186 N N . ASN A 1 565 ? 6.824 0.417 -8.204 1.00 79.62 565 ASN A N 1
ATOM 4187 C CA . ASN A 1 565 ? 5.614 -0.329 -7.835 1.00 79.62 565 ASN A CA 1
ATOM 4188 C C . ASN A 1 565 ? 5.157 -1.256 -8.983 1.00 79.62 565 ASN A C 1
ATOM 4190 O O . ASN A 1 565 ? 4.063 -1.103 -9.520 1.00 79.62 565 ASN A O 1
ATOM 4194 N N . SER A 1 566 ? 6.024 -2.175 -9.410 1.00 80.69 566 SER A N 1
ATOM 4195 C CA . SER A 1 566 ? 5.765 -3.102 -10.526 1.00 80.69 566 SER A CA 1
ATOM 4196 C C . SER A 1 566 ? 5.638 -4.569 -10.094 1.00 80.69 566 SER A C 1
ATOM 4198 O O . SER A 1 566 ? 5.249 -5.426 -10.891 1.00 80.69 566 SER A O 1
ATOM 4200 N N . SER A 1 567 ? 5.902 -4.871 -8.818 1.00 86.69 567 SER A N 1
ATOM 4201 C CA . SER A 1 567 ? 6.121 -6.237 -8.346 1.00 86.69 567 SER A CA 1
ATOM 4202 C C . SER A 1 567 ? 5.352 -6.592 -7.067 1.00 86.69 567 SER A C 1
ATOM 4204 O O . SER A 1 567 ? 5.422 -5.878 -6.065 1.00 86.69 567 SER A O 1
ATOM 4206 N N . ASP A 1 568 ? 4.689 -7.759 -7.086 1.00 90.81 568 ASP A N 1
ATOM 4207 C CA . ASP A 1 568 ? 4.150 -8.434 -5.890 1.00 90.81 568 ASP A CA 1
ATOM 4208 C C . ASP A 1 568 ? 5.286 -8.850 -4.922 1.00 90.81 568 ASP A C 1
ATOM 4210 O O . ASP A 1 568 ? 5.088 -8.888 -3.709 1.00 90.81 568 ASP A O 1
ATOM 4214 N N . ILE A 1 569 ? 6.492 -9.140 -5.434 1.00 94.69 569 ILE A N 1
ATOM 4215 C CA . ILE A 1 569 ? 7.674 -9.446 -4.610 1.00 94.69 569 ILE A CA 1
ATOM 4216 C C . ILE A 1 569 ? 8.154 -8.190 -3.892 1.00 94.69 569 ILE A C 1
ATOM 4218 O O . ILE A 1 569 ? 8.350 -8.233 -2.677 1.00 94.69 569 ILE A O 1
ATOM 4222 N N . ALA A 1 570 ? 8.263 -7.069 -4.608 1.00 94.31 570 ALA A N 1
ATOM 4223 C CA . ALA A 1 570 ? 8.652 -5.793 -4.019 1.00 94.31 570 ALA A CA 1
ATOM 4224 C C . ALA A 1 570 ? 7.697 -5.361 -2.909 1.00 94.31 570 ALA A C 1
ATOM 4226 O O . ALA A 1 570 ? 8.126 -5.187 -1.768 1.00 94.31 570 ALA A O 1
ATOM 4227 N N . ILE A 1 571 ? 6.397 -5.254 -3.203 1.00 94.12 571 ILE A N 1
ATOM 4228 C CA . ILE A 1 571 ? 5.409 -4.848 -2.195 1.00 94.12 571 ILE A CA 1
ATOM 4229 C C . ILE A 1 571 ? 5.420 -5.791 -0.986 1.00 94.12 571 ILE A C 1
ATOM 4231 O O . ILE A 1 571 ? 5.393 -5.309 0.140 1.00 94.12 571 ILE A O 1
ATOM 4235 N N . THR A 1 572 ? 5.543 -7.108 -1.185 1.00 97.50 572 THR A N 1
ATOM 4236 C CA . THR A 1 572 ? 5.574 -8.073 -0.074 1.00 97.50 572 THR A CA 1
ATOM 4237 C C . THR A 1 572 ? 6.815 -7.882 0.799 1.00 97.50 572 THR A C 1
ATOM 4239 O O . THR A 1 572 ? 6.701 -7.833 2.025 1.00 97.50 572 THR A O 1
ATOM 4242 N N . ALA A 1 573 ? 7.992 -7.700 0.193 1.00 97.62 573 ALA A N 1
ATOM 4243 C CA . ALA A 1 573 ? 9.229 -7.439 0.925 1.00 97.62 573 ALA A CA 1
ATOM 4244 C C . ALA A 1 573 ? 9.157 -6.126 1.726 1.00 97.62 573 ALA A C 1
ATOM 4246 O O . ALA A 1 573 ? 9.548 -6.088 2.897 1.00 97.62 573 ALA A O 1
ATOM 4247 N N . ILE A 1 574 ? 8.624 -5.059 1.121 1.00 96.50 574 ILE A N 1
ATOM 4248 C CA . ILE A 1 574 ? 8.533 -3.735 1.748 1.00 96.50 574 ILE A CA 1
ATOM 4249 C C . ILE A 1 574 ? 7.462 -3.725 2.844 1.00 96.50 574 ILE A C 1
ATOM 4251 O O . ILE A 1 574 ? 7.748 -3.258 3.944 1.00 96.50 574 ILE A O 1
ATOM 4255 N N . CYS A 1 575 ? 6.270 -4.286 2.605 1.00 97.69 575 CYS A N 1
ATOM 4256 C CA . CYS A 1 575 ? 5.220 -4.432 3.620 1.00 97.69 575 CYS A CA 1
ATOM 4257 C C . CYS A 1 575 ? 5.732 -5.213 4.831 1.00 97.69 575 CYS A C 1
ATOM 4259 O O . CYS A 1 575 ? 5.566 -4.750 5.957 1.00 97.69 575 CYS A O 1
ATOM 4261 N N . MET A 1 576 ? 6.433 -6.332 4.615 1.00 97.94 576 MET A N 1
ATOM 4262 C CA . MET A 1 576 ? 7.053 -7.102 5.695 1.00 97.94 576 MET A CA 1
ATOM 4263 C C . MET A 1 576 ? 8.047 -6.255 6.508 1.00 97.94 576 MET A C 1
ATOM 4265 O O . MET A 1 576 ? 8.007 -6.280 7.741 1.00 97.94 576 MET A O 1
ATOM 4269 N N . ARG A 1 577 ? 8.939 -5.497 5.850 1.00 96.94 577 ARG A N 1
ATOM 4270 C CA . ARG A 1 577 ? 9.918 -4.631 6.537 1.00 96.94 577 ARG A CA 1
ATOM 4271 C C . ARG A 1 577 ? 9.231 -3.502 7.309 1.00 96.94 577 ARG A C 1
ATOM 4273 O O . ARG A 1 577 ? 9.533 -3.302 8.483 1.00 96.94 577 ARG A O 1
ATOM 4280 N N . ALA A 1 578 ? 8.309 -2.794 6.663 1.00 96.50 578 ALA A N 1
ATOM 4281 C CA . ALA A 1 578 ? 7.576 -1.658 7.214 1.00 96.50 578 ALA A CA 1
ATOM 4282 C C . ALA A 1 578 ? 6.719 -2.054 8.423 1.00 96.50 578 ALA A C 1
ATOM 4284 O O . ALA A 1 578 ? 6.804 -1.438 9.483 1.00 96.50 578 ALA A O 1
ATOM 4285 N N . MET A 1 579 ? 5.954 -3.137 8.292 1.00 95.94 579 MET A N 1
ATOM 4286 C CA . MET A 1 579 ? 5.116 -3.676 9.358 1.00 95.94 579 MET A CA 1
ATOM 4287 C C . MET A 1 579 ? 5.953 -4.092 10.577 1.00 95.94 579 MET A C 1
ATOM 4289 O O . MET A 1 579 ? 5.567 -3.820 11.711 1.00 95.94 579 MET A O 1
ATOM 4293 N N . ARG A 1 580 ? 7.124 -4.714 10.375 1.00 95.06 580 ARG A N 1
ATOM 4294 C CA . ARG A 1 580 ? 8.022 -5.094 11.481 1.00 95.06 580 ARG A CA 1
ATOM 4295 C C . ARG A 1 580 ? 8.648 -3.900 12.195 1.00 95.06 580 ARG A C 1
ATOM 4297 O O . ARG A 1 580 ? 8.941 -4.023 13.382 1.00 95.06 580 ARG A O 1
ATOM 4304 N N . ALA A 1 581 ? 8.865 -2.783 11.500 1.00 95.31 581 ALA A N 1
ATOM 4305 C CA . ALA A 1 581 ? 9.441 -1.578 12.095 1.00 95.31 581 ALA A CA 1
ATOM 4306 C C . ALA A 1 581 ? 8.523 -0.955 13.163 1.00 95.31 581 ALA A C 1
ATOM 4308 O O . ALA A 1 581 ? 9.019 -0.411 14.145 1.00 95.31 581 ALA A O 1
ATOM 4309 N N . TYR A 1 582 ? 7.204 -1.103 13.000 1.00 96.25 582 TYR A N 1
ATOM 4310 C CA . TYR A 1 582 ? 6.182 -0.510 13.869 1.00 96.25 582 TYR A CA 1
ATOM 4311 C C . TYR A 1 582 ? 5.221 -1.542 14.475 1.00 96.25 582 TYR A C 1
ATOM 4313 O O . TYR A 1 582 ? 4.097 -1.215 14.843 1.00 96.25 582 TYR A O 1
ATOM 4321 N N . ALA A 1 583 ? 5.648 -2.804 14.585 1.00 92.75 583 ALA A N 1
ATOM 4322 C CA . ALA A 1 583 ? 4.836 -3.853 15.193 1.00 92.75 583 ALA A CA 1
ATOM 4323 C C . ALA A 1 583 ? 4.530 -3.510 16.669 1.00 92.75 583 ALA A C 1
ATOM 4325 O O . ALA A 1 583 ? 5.476 -3.393 17.463 1.00 92.75 583 ALA A O 1
ATOM 4326 N N . PRO A 1 584 ? 3.248 -3.393 17.072 1.00 88.56 5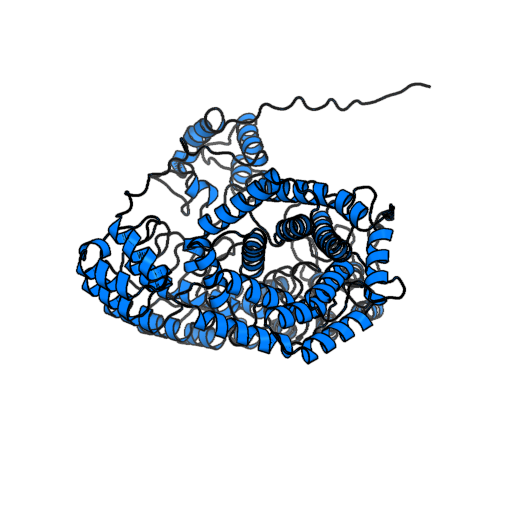84 PRO A N 1
ATOM 4327 C CA . PRO A 1 584 ? 2.886 -3.124 18.457 1.00 88.56 584 PRO A CA 1
ATOM 4328 C C . PRO A 1 584 ? 3.434 -4.210 19.381 1.00 88.56 584 PRO A C 1
ATOM 4330 O O . PRO A 1 584 ? 3.367 -5.404 19.075 1.00 88.56 584 PRO A O 1
ATOM 4333 N N . LYS A 1 585 ? 3.956 -3.808 20.545 1.00 85.31 585 LYS A N 1
ATOM 4334 C CA . LYS A 1 585 ? 4.549 -4.749 21.510 1.00 85.31 585 LYS A CA 1
ATOM 4335 C C . LYS A 1 585 ? 3.544 -5.810 21.963 1.00 85.31 585 LYS A C 1
ATOM 4337 O O . LYS A 1 585 ? 3.919 -6.978 22.046 1.00 85.31 585 LYS A O 1
ATOM 4342 N N . SER A 1 586 ? 2.288 -5.418 22.188 1.00 83.75 586 SER A N 1
ATOM 4343 C CA . SER A 1 586 ? 1.214 -6.310 22.638 1.00 83.75 586 SER A CA 1
ATOM 4344 C C . SER A 1 586 ? 0.848 -7.400 21.623 1.00 83.75 586 SER A C 1
ATOM 4346 O O . SER A 1 586 ? 0.419 -8.476 22.023 1.00 83.75 586 SER A O 1
ATOM 4348 N N . ALA A 1 587 ? 1.078 -7.165 20.326 1.00 88.81 587 ALA A N 1
ATOM 4349 C CA . ALA A 1 587 ? 0.705 -8.076 19.239 1.00 88.81 587 ALA A CA 1
ATOM 4350 C C . ALA A 1 587 ? 1.919 -8.656 18.490 1.00 88.81 587 ALA A C 1
ATOM 4352 O O . ALA A 1 587 ? 1.783 -9.203 17.395 1.00 88.81 587 ALA A O 1
ATOM 4353 N N . ARG A 1 588 ? 3.131 -8.550 19.053 1.00 89.12 588 ARG A N 1
ATOM 4354 C CA . ARG A 1 588 ? 4.386 -8.844 18.339 1.00 89.12 588 ARG A CA 1
ATOM 4355 C C . ARG A 1 588 ? 4.423 -10.228 17.681 1.00 89.12 588 ARG A C 1
ATOM 4357 O O . ARG A 1 588 ? 4.979 -10.352 16.594 1.00 89.12 588 ARG A O 1
ATOM 4364 N N . GLN A 1 589 ? 3.847 -11.252 18.313 1.00 91.88 589 GLN A N 1
ATOM 4365 C CA . GLN A 1 589 ? 3.840 -12.614 17.763 1.00 91.88 589 GLN A CA 1
ATOM 4366 C C . GLN A 1 589 ? 2.998 -12.733 16.487 1.00 91.88 589 GLN A C 1
ATOM 4368 O O . GLN A 1 589 ? 3.453 -13.347 15.526 1.00 91.88 589 GLN A O 1
ATOM 4373 N N . GLU A 1 590 ? 1.837 -12.077 16.423 1.00 93.44 590 GLU A N 1
ATOM 4374 C CA . GLU A 1 590 ? 1.003 -12.059 15.212 1.00 93.44 590 GLU A CA 1
ATOM 4375 C C . GLU A 1 590 ? 1.750 -11.425 14.029 1.00 93.44 590 GLU A C 1
ATOM 4377 O O . GLU A 1 590 ? 1.709 -11.917 12.903 1.00 93.44 590 GLU A O 1
ATOM 4382 N N . TYR A 1 591 ? 2.491 -10.346 14.294 1.00 95.94 591 TYR A N 1
ATOM 4383 C CA . TYR A 1 591 ? 3.283 -9.641 13.286 1.00 95.94 591 TYR A CA 1
ATOM 4384 C C . TYR A 1 591 ? 4.493 -10.467 12.825 1.00 95.94 591 TYR A C 1
ATOM 4386 O O . TYR A 1 591 ? 4.850 -10.436 11.647 1.00 95.94 591 TYR A O 1
ATOM 4394 N N . LEU A 1 592 ? 5.121 -11.227 13.730 1.00 94.69 592 LEU A N 1
ATOM 4395 C CA . LEU A 1 592 ? 6.190 -12.166 13.378 1.00 94.69 592 LEU A CA 1
ATOM 4396 C C . LEU A 1 592 ? 5.670 -13.319 12.514 1.00 94.69 592 LEU A C 1
ATOM 4398 O O . LEU A 1 592 ? 6.329 -13.681 11.542 1.00 94.69 592 LEU A O 1
ATOM 4402 N N . GLN A 1 593 ? 4.485 -13.852 12.818 1.00 96.06 593 GLN A N 1
ATOM 4403 C CA . GLN A 1 593 ? 3.845 -14.880 12.000 1.00 96.06 593 GLN A CA 1
ATOM 4404 C C . GLN A 1 593 ? 3.526 -14.352 10.597 1.00 96.06 593 GLN A C 1
ATOM 4406 O O . GLN A 1 593 ? 3.918 -14.971 9.610 1.00 96.06 593 GLN A O 1
ATOM 4411 N N . SER A 1 594 ? 2.906 -13.172 10.504 1.00 96.94 594 SER A N 1
ATOM 4412 C CA . SER A 1 594 ? 2.633 -12.498 9.228 1.00 96.94 594 SER A CA 1
ATOM 4413 C C . SER A 1 594 ? 3.917 -12.292 8.407 1.00 96.94 594 SER A C 1
ATOM 4415 O O . SER A 1 594 ? 3.958 -12.606 7.214 1.00 96.94 594 SER A O 1
ATOM 4417 N N . ALA A 1 595 ? 5.010 -11.860 9.045 1.00 97.00 595 ALA A N 1
ATOM 4418 C CA . ALA A 1 595 ? 6.310 -11.734 8.390 1.00 97.00 595 ALA A CA 1
ATOM 4419 C C . ALA A 1 595 ? 6.906 -13.083 7.937 1.00 97.00 595 ALA A C 1
ATOM 4421 O O . ALA A 1 595 ? 7.550 -13.136 6.891 1.00 97.00 595 ALA A O 1
ATOM 4422 N N . SER A 1 596 ? 6.682 -14.170 8.683 1.00 96.62 596 SER A N 1
ATOM 4423 C CA . SER A 1 596 ? 7.120 -15.518 8.293 1.00 96.62 596 SER A CA 1
ATOM 4424 C C . SER A 1 596 ? 6.413 -15.991 7.024 1.00 96.62 596 SER A C 1
ATOM 4426 O O . SER A 1 596 ? 7.082 -16.411 6.080 1.00 96.62 596 SER A O 1
ATOM 4428 N N . CYS A 1 597 ? 5.087 -15.835 6.951 1.00 97.81 597 CYS A N 1
ATOM 4429 C CA . CYS A 1 597 ? 4.314 -16.170 5.751 1.00 97.81 597 CYS A CA 1
ATOM 4430 C C . CYS A 1 597 ? 4.807 -15.372 4.532 1.00 97.81 597 CYS A C 1
ATOM 4432 O O . CYS A 1 597 ? 4.972 -15.920 3.443 1.00 97.81 597 CYS A O 1
ATOM 4434 N N . ALA A 1 598 ? 5.113 -14.084 4.724 1.00 98.31 598 ALA A N 1
ATOM 4435 C CA . ALA A 1 598 ? 5.678 -13.237 3.677 1.00 98.31 598 ALA A CA 1
ATOM 4436 C C . ALA A 1 598 ? 7.040 -13.747 3.185 1.00 98.31 598 ALA A C 1
ATOM 4438 O O . ALA A 1 598 ? 7.278 -13.826 1.980 1.00 98.31 598 ALA A O 1
ATOM 4439 N N . ALA A 1 599 ? 7.928 -14.131 4.105 1.00 97.19 599 ALA A N 1
ATOM 4440 C CA . ALA A 1 599 ? 9.244 -14.670 3.775 1.00 97.19 599 ALA A CA 1
ATOM 4441 C C . ALA A 1 599 ? 9.158 -16.013 3.029 1.00 97.19 599 ALA A C 1
ATOM 4443 O O . ALA A 1 599 ? 9.889 -16.233 2.062 1.00 97.19 599 ALA A O 1
ATOM 4444 N N . GLU A 1 600 ? 8.253 -16.900 3.446 1.00 97.56 600 GLU A N 1
ATOM 4445 C CA . GLU A 1 600 ? 7.979 -18.168 2.759 1.00 97.56 600 GLU A CA 1
ATOM 4446 C C . GLU A 1 600 ? 7.469 -17.950 1.336 1.00 97.56 600 GLU A C 1
ATOM 4448 O O . GLU A 1 600 ? 7.952 -18.585 0.389 1.00 97.56 600 GLU A O 1
ATOM 4453 N N . TRP A 1 601 ? 6.557 -16.996 1.165 1.00 97.94 601 TRP A N 1
ATOM 4454 C CA . TRP A 1 601 ? 6.071 -16.622 -0.151 1.00 97.94 601 TRP A CA 1
ATOM 4455 C C . TRP A 1 601 ? 7.189 -16.046 -1.030 1.00 97.94 601 TRP A C 1
ATOM 4457 O O . TRP A 1 601 ? 7.390 -16.521 -2.146 1.00 97.94 601 TRP A O 1
ATOM 4467 N N . ILE A 1 602 ? 7.988 -15.098 -0.520 1.00 97.81 602 ILE A N 1
ATOM 4468 C CA . ILE A 1 602 ? 9.120 -14.499 -1.256 1.00 97.81 602 ILE A CA 1
ATOM 4469 C C . ILE A 1 602 ? 10.118 -15.571 -1.713 1.00 97.81 602 ILE A C 1
ATOM 4471 O O . ILE A 1 602 ? 10.608 -15.508 -2.841 1.00 97.81 602 ILE A O 1
ATOM 4475 N N . ARG A 1 603 ? 10.406 -16.570 -0.869 1.00 95.56 603 ARG A N 1
ATOM 4476 C CA . ARG A 1 603 ? 11.343 -17.661 -1.185 1.00 95.56 603 ARG A CA 1
ATOM 4477 C C . ARG A 1 603 ? 10.858 -18.550 -2.331 1.00 95.56 603 ARG A C 1
ATOM 4479 O O . ARG A 1 603 ? 11.672 -19.045 -3.103 1.00 95.56 603 ARG A O 1
ATOM 4486 N N . SER A 1 604 ? 9.549 -18.770 -2.428 1.00 95.31 604 SER A N 1
ATOM 4487 C CA . SER A 1 604 ? 8.944 -19.612 -3.469 1.00 95.31 604 SER A CA 1
ATOM 4488 C C . SER A 1 604 ? 8.544 -18.837 -4.730 1.00 95.31 604 SER A C 1
ATOM 4490 O O . SER A 1 604 ? 8.343 -19.441 -5.789 1.00 95.31 604 SER A O 1
ATOM 4492 N N . ALA A 1 605 ? 8.441 -17.509 -4.640 1.00 94.38 605 ALA A N 1
ATOM 4493 C CA . ALA A 1 605 ? 8.107 -16.650 -5.763 1.00 94.38 605 ALA A CA 1
ATOM 4494 C C . ALA A 1 605 ? 9.172 -16.735 -6.870 1.00 94.38 605 ALA A C 1
ATOM 4496 O O . ALA A 1 605 ? 10.375 -16.741 -6.616 1.00 94.38 605 ALA A O 1
ATOM 4497 N N . LYS A 1 606 ? 8.722 -16.784 -8.129 1.00 92.19 606 LYS A N 1
ATOM 4498 C CA . LYS A 1 606 ? 9.603 -16.819 -9.304 1.00 92.19 606 LYS A CA 1
ATOM 4499 C C . LYS A 1 606 ? 9.805 -15.398 -9.832 1.00 92.19 606 LYS A C 1
ATOM 4501 O O . LYS A 1 606 ? 8.842 -14.834 -10.359 1.00 92.19 606 LYS A O 1
ATOM 4506 N N . PRO A 1 607 ? 11.007 -14.814 -9.714 1.00 91.88 607 PRO A N 1
ATOM 4507 C CA . PRO A 1 607 ? 11.234 -13.455 -10.173 1.00 91.88 607 PRO A CA 1
ATOM 4508 C C . PRO A 1 607 ? 11.348 -13.392 -11.704 1.00 91.88 607 PRO A C 1
ATOM 4510 O O . PRO A 1 607 ? 12.017 -14.221 -12.327 1.00 91.88 607 PRO A O 1
ATOM 4513 N N . VAL A 1 608 ? 10.713 -12.395 -12.323 1.00 86.56 608 VAL A N 1
ATOM 4514 C CA . VAL A 1 608 ? 10.710 -12.192 -13.782 1.00 86.56 608 VAL A CA 1
ATOM 4515 C C . VAL A 1 608 ? 11.539 -10.971 -14.160 1.00 86.56 608 VAL A C 1
ATOM 4517 O O . VAL A 1 608 ? 12.391 -11.062 -15.046 1.00 86.56 608 VAL A O 1
ATOM 4520 N N . THR A 1 609 ? 11.348 -9.854 -13.461 1.00 90.75 609 THR A N 1
ATOM 4521 C CA . THR A 1 609 ? 12.042 -8.584 -13.727 1.00 90.75 609 THR A CA 1
ATOM 4522 C C . THR A 1 609 ? 13.313 -8.436 -12.886 1.00 90.75 609 THR A C 1
ATOM 4524 O O . THR A 1 609 ? 13.611 -9.260 -12.015 1.00 90.75 609 THR A O 1
ATOM 4527 N N . THR A 1 610 ? 14.111 -7.401 -13.152 1.00 95.00 610 THR A N 1
ATOM 4528 C CA . THR A 1 610 ? 15.243 -7.061 -12.273 1.00 95.00 610 THR A CA 1
ATOM 4529 C C . THR A 1 610 ? 14.758 -6.571 -10.907 1.00 95.00 610 THR A C 1
ATOM 4531 O O . THR A 1 610 ? 15.352 -6.927 -9.892 1.00 95.00 610 THR A O 1
ATOM 4534 N N . ASP A 1 611 ? 13.638 -5.839 -10.877 1.00 92.88 611 ASP A N 1
ATOM 4535 C CA . ASP A 1 611 ? 12.972 -5.384 -9.649 1.00 92.88 611 ASP A CA 1
ATOM 4536 C C . ASP A 1 611 ? 12.567 -6.571 -8.760 1.00 92.88 611 ASP A C 1
ATOM 4538 O O . ASP A 1 611 ? 12.952 -6.635 -7.593 1.00 92.88 611 ASP A O 1
ATOM 4542 N N . ASP A 1 612 ? 11.915 -7.582 -9.353 1.00 94.25 612 ASP A N 1
ATOM 4543 C CA . ASP A 1 612 ? 11.548 -8.830 -8.679 1.00 94.25 612 ASP A CA 1
ATOM 4544 C C . ASP A 1 612 ? 12.761 -9.490 -8.000 1.00 94.25 612 ASP A C 1
ATOM 4546 O O . ASP A 1 612 ? 12.690 -9.879 -6.836 1.00 94.25 612 ASP A O 1
ATOM 4550 N N . ARG A 1 613 ? 13.887 -9.617 -8.716 1.00 96.69 613 ARG A N 1
ATOM 4551 C CA . ARG A 1 613 ? 15.103 -10.273 -8.199 1.00 96.69 613 ARG A CA 1
ATOM 4552 C C . ARG A 1 613 ? 15.766 -9.458 -7.091 1.00 96.69 613 ARG A C 1
ATOM 4554 O O . ARG A 1 613 ? 16.188 -10.024 -6.084 1.00 96.69 613 ARG A O 1
ATOM 4561 N N . ALA A 1 614 ? 15.851 -8.140 -7.264 1.00 97.62 614 ALA A N 1
ATOM 4562 C CA . ALA A 1 614 ? 16.453 -7.250 -6.278 1.00 97.62 614 ALA A CA 1
ATOM 4563 C C . ALA A 1 614 ? 15.656 -7.261 -4.970 1.00 97.62 614 ALA A C 1
ATOM 4565 O O . ALA A 1 614 ? 16.228 -7.464 -3.895 1.00 97.62 614 ALA A O 1
ATOM 4566 N N . PHE A 1 615 ? 14.330 -7.141 -5.056 1.00 97.44 615 PHE A N 1
ATOM 4567 C CA . PHE A 1 615 ? 13.471 -7.206 -3.882 1.00 97.44 615 PHE A CA 1
ATOM 4568 C C . PHE A 1 615 ? 13.313 -8.612 -3.309 1.00 97.44 615 PHE A C 1
ATOM 4570 O O . PHE A 1 615 ? 13.078 -8.733 -2.109 1.00 97.44 615 PHE A O 1
ATOM 4577 N N . GLN A 1 616 ? 13.504 -9.675 -4.094 1.00 97.75 616 GLN A N 1
ATOM 4578 C CA . GLN A 1 616 ? 13.622 -11.021 -3.536 1.00 97.75 616 GLN A CA 1
ATOM 4579 C C . GLN A 1 616 ? 14.864 -11.129 -2.646 1.00 97.75 616 GLN A C 1
ATOM 4581 O O . GLN A 1 616 ? 14.752 -11.569 -1.504 1.00 97.75 616 GLN A O 1
ATOM 4586 N N . LEU A 1 617 ? 16.032 -10.666 -3.110 1.00 98.38 617 LEU A N 1
ATOM 4587 C CA . LEU A 1 617 ? 17.254 -10.655 -2.298 1.00 98.38 617 LEU A CA 1
ATOM 4588 C C . LEU A 1 617 ? 17.090 -9.803 -1.029 1.00 98.38 617 LEU A C 1
ATOM 4590 O O . LEU A 1 617 ? 17.412 -10.265 0.069 1.00 98.38 617 LEU A O 1
ATOM 4594 N N . LEU A 1 618 ? 16.565 -8.581 -1.165 1.00 97.94 618 LEU A N 1
ATOM 4595 C CA . LEU A 1 618 ? 16.288 -7.696 -0.030 1.00 97.94 618 LEU A CA 1
ATOM 4596 C C . LEU A 1 618 ? 15.275 -8.315 0.938 1.00 97.94 618 LEU A C 1
ATOM 4598 O O . LEU A 1 618 ? 15.505 -8.325 2.142 1.00 97.94 618 LEU A O 1
ATOM 4602 N N . GLY A 1 619 ? 14.188 -8.886 0.423 1.00 97.88 619 GLY A N 1
ATOM 4603 C CA . GLY A 1 619 ? 13.159 -9.555 1.210 1.00 97.88 619 GLY A CA 1
ATOM 4604 C C . GLY A 1 619 ? 13.722 -10.719 2.019 1.00 97.88 619 GLY A C 1
ATOM 4605 O O . GLY A 1 619 ? 13.533 -10.764 3.233 1.00 97.88 619 GLY A O 1
ATOM 4606 N N . LEU A 1 620 ? 14.497 -11.608 1.391 1.00 97.75 620 LEU A N 1
ATOM 4607 C CA . LEU A 1 620 ? 15.184 -12.703 2.086 1.00 97.75 620 LEU A CA 1
ATOM 4608 C C . LEU A 1 620 ? 16.135 -12.167 3.169 1.00 97.75 620 LEU A C 1
ATOM 4610 O O . LEU A 1 620 ? 16.156 -12.674 4.292 1.00 97.75 620 LEU A O 1
ATOM 4614 N N . LYS A 1 621 ? 16.887 -11.098 2.875 1.00 97.81 621 LYS A N 1
ATOM 4615 C CA . LYS A 1 621 ? 17.776 -10.459 3.853 1.00 97.81 621 LYS A CA 1
ATOM 4616 C C . LYS A 1 621 ? 17.000 -9.894 5.040 1.00 97.81 621 LYS A C 1
ATOM 4618 O O . LYS A 1 621 ? 17.375 -10.143 6.185 1.00 97.81 621 LYS A O 1
ATOM 4623 N N . TRP A 1 622 ? 15.930 -9.145 4.791 1.00 96.88 622 TRP A N 1
ATOM 4624 C CA . TRP A 1 622 ? 15.121 -8.519 5.835 1.00 96.88 622 TRP A CA 1
ATOM 4625 C C . TRP A 1 622 ? 14.366 -9.557 6.665 1.00 96.88 622 TRP A C 1
ATOM 4627 O O . TRP A 1 622 ? 14.208 -9.362 7.868 1.00 96.88 622 TRP A O 1
ATOM 4637 N N . ALA A 1 623 ? 13.966 -10.682 6.068 1.00 95.56 623 ALA A N 1
ATOM 4638 C CA . ALA A 1 623 ? 13.402 -11.830 6.774 1.00 95.56 623 ALA A CA 1
ATOM 4639 C C . ALA A 1 623 ? 14.418 -12.556 7.677 1.00 95.56 623 ALA A C 1
ATOM 4641 O O . ALA A 1 623 ? 14.010 -13.260 8.596 1.00 95.56 623 ALA A O 1
ATOM 4642 N N . GLY A 1 624 ? 15.724 -12.360 7.459 1.00 95.38 624 GLY A N 1
ATOM 4643 C CA . GLY A 1 624 ? 16.775 -13.093 8.165 1.00 95.38 624 GLY A CA 1
ATOM 4644 C C . GLY A 1 624 ? 16.989 -14.508 7.621 1.00 95.38 624 GLY A C 1
ATOM 4645 O O . GLY A 1 624 ? 17.275 -15.416 8.397 1.00 95.38 624 GLY A O 1
ATOM 4646 N N . ASP A 1 625 ? 16.822 -14.707 6.309 1.00 95.38 625 ASP A N 1
ATOM 4647 C CA . ASP A 1 625 ? 17.000 -16.008 5.654 1.00 95.38 625 ASP A CA 1
ATOM 4648 C C . ASP A 1 625 ? 18.458 -16.511 5.719 1.00 95.38 625 ASP A C 1
ATOM 4650 O O . ASP A 1 625 ? 19.404 -15.773 6.017 1.00 95.38 625 ASP A O 1
ATOM 4654 N N . ALA A 1 626 ? 18.646 -17.796 5.420 1.00 95.12 626 ALA A N 1
ATOM 4655 C CA . ALA A 1 626 ? 19.927 -18.468 5.486 1.00 95.12 626 ALA A CA 1
ATOM 4656 C C . ALA A 1 626 ? 20.957 -17.842 4.521 1.00 95.12 626 ALA A C 1
ATOM 4658 O O . ALA A 1 626 ? 20.629 -17.504 3.378 1.00 95.12 626 ALA A O 1
ATOM 4659 N N . PRO A 1 627 ? 22.249 -17.783 4.905 1.00 96.31 627 PRO A N 1
ATOM 4660 C CA . PRO A 1 627 ? 23.305 -17.249 4.043 1.00 96.31 627 PRO A CA 1
ATOM 4661 C C . PRO A 1 627 ? 23.396 -17.908 2.659 1.00 96.31 627 PRO A C 1
ATOM 4663 O O . PRO A 1 627 ? 23.830 -17.265 1.705 1.00 96.31 627 PRO A O 1
ATOM 4666 N N . ALA A 1 628 ? 23.010 -19.182 2.534 1.00 95.81 628 ALA A N 1
ATOM 4667 C CA . ALA A 1 628 ? 22.982 -19.892 1.255 1.00 95.81 628 ALA A CA 1
ATOM 4668 C C . ALA A 1 628 ? 21.939 -19.300 0.291 1.00 95.81 628 ALA A C 1
ATOM 4670 O O . ALA A 1 628 ? 22.283 -19.010 -0.855 1.00 95.81 628 ALA A O 1
ATOM 4671 N N . SER A 1 629 ? 20.719 -19.041 0.774 1.00 95.19 629 SER A N 1
ATOM 4672 C CA . SER A 1 629 ? 19.637 -18.415 0.005 1.00 95.19 629 SER A CA 1
ATOM 4673 C C . SER A 1 629 ? 20.042 -17.025 -0.488 1.00 95.19 629 SER A C 1
ATOM 4675 O O . SER A 1 629 ? 19.884 -16.705 -1.665 1.00 95.19 629 SER A O 1
ATOM 4677 N N . LEU A 1 630 ? 20.654 -16.218 0.390 1.00 97.62 630 LEU A N 1
ATOM 4678 C CA . LEU A 1 630 ? 21.139 -14.880 0.035 1.00 97.62 630 LEU A CA 1
ATOM 4679 C C . LEU A 1 630 ? 22.225 -14.939 -1.047 1.00 97.62 630 LEU A C 1
ATOM 4681 O O . LEU A 1 630 ? 22.176 -14.188 -2.019 1.00 97.62 630 LEU A O 1
ATOM 4685 N N . LYS A 1 631 ? 23.196 -15.854 -0.907 1.00 96.62 631 LYS A N 1
ATOM 4686 C CA . LYS A 1 631 ? 24.275 -16.034 -1.894 1.00 96.62 631 LYS A CA 1
ATOM 4687 C C . LYS A 1 631 ? 23.741 -16.478 -3.251 1.00 96.62 631 LYS A C 1
ATOM 4689 O O . LYS A 1 631 ? 24.280 -16.053 -4.270 1.00 96.62 631 LYS A O 1
ATOM 4694 N N . GLN A 1 632 ? 22.724 -17.336 -3.277 1.00 95.94 632 GLN A N 1
ATOM 4695 C CA . GLN A 1 632 ? 22.093 -17.758 -4.523 1.00 95.94 632 GLN A CA 1
ATOM 4696 C C . GLN A 1 632 ? 21.426 -16.570 -5.227 1.00 95.94 632 GLN A C 1
ATOM 4698 O O . GLN A 1 632 ? 21.797 -16.261 -6.358 1.00 95.94 632 GLN A O 1
ATOM 4703 N N . ALA A 1 633 ? 20.528 -15.859 -4.541 1.00 97.56 633 ALA A N 1
ATOM 4704 C CA . ALA A 1 633 ? 19.817 -14.718 -5.117 1.00 97.56 633 ALA A CA 1
ATOM 4705 C C . ALA A 1 633 ? 20.776 -13.598 -5.580 1.00 97.56 633 ALA A C 1
ATOM 4707 O O . ALA A 1 633 ? 20.594 -13.016 -6.650 1.00 97.56 633 ALA A O 1
ATOM 4708 N N . ALA A 1 634 ? 21.858 -13.337 -4.836 1.00 97.88 634 ALA A N 1
ATOM 4709 C CA . ALA A 1 634 ? 22.876 -12.362 -5.233 1.00 97.88 634 ALA A CA 1
ATOM 4710 C C . ALA A 1 634 ? 23.666 -12.776 -6.487 1.00 97.88 634 ALA A C 1
ATOM 4712 O O . ALA A 1 634 ? 23.938 -11.940 -7.350 1.00 97.88 634 ALA A O 1
ATOM 4713 N N . ARG A 1 635 ? 24.013 -14.064 -6.628 1.00 96.00 635 ARG A N 1
ATOM 4714 C CA . ARG A 1 635 ? 24.671 -14.584 -7.841 1.00 96.00 635 ARG A CA 1
ATOM 4715 C C . ARG A 1 635 ? 23.761 -14.499 -9.058 1.00 96.00 635 ARG A C 1
ATOM 4717 O O . ARG A 1 635 ? 24.224 -14.126 -10.133 1.00 96.00 635 ARG A O 1
ATOM 4724 N N . GLU A 1 636 ? 22.483 -14.822 -8.887 1.00 95.06 636 GLU A N 1
ATOM 4725 C CA . GLU A 1 636 ? 21.489 -14.690 -9.950 1.00 95.06 636 GLU A CA 1
ATOM 4726 C C . GLU A 1 636 ? 21.390 -13.234 -10.419 1.00 95.06 636 GLU A C 1
ATOM 4728 O O . GLU A 1 636 ? 21.470 -12.990 -11.619 1.00 95.06 636 GLU A O 1
ATOM 4733 N N . LEU A 1 637 ? 21.340 -12.258 -9.507 1.00 96.19 637 LEU A N 1
ATOM 4734 C CA . LEU A 1 637 ? 21.376 -10.832 -9.854 1.00 96.19 637 LEU A CA 1
ATOM 4735 C C . LEU A 1 637 ? 22.648 -10.418 -10.601 1.00 96.19 637 LEU A C 1
ATOM 4737 O O . LEU A 1 637 ? 22.559 -9.784 -11.653 1.00 96.19 637 LEU A O 1
ATOM 4741 N N . LEU A 1 638 ? 23.827 -10.795 -10.098 1.00 96.50 638 LEU A N 1
ATOM 4742 C CA . LEU A 1 638 ? 25.101 -10.490 -10.758 1.00 96.50 638 LEU A CA 1
ATOM 4743 C C . LEU A 1 638 ? 25.175 -11.073 -12.175 1.00 96.50 638 LEU A C 1
ATOM 4745 O O . LEU A 1 638 ? 25.708 -10.426 -13.072 1.00 96.50 638 LEU A O 1
ATOM 4749 N N . SER A 1 639 ? 24.596 -12.257 -12.401 1.00 96.06 639 SER A N 1
ATOM 4750 C CA . SER A 1 639 ? 24.572 -12.891 -13.727 1.00 96.06 639 SER A CA 1
ATOM 4751 C C . SER A 1 639 ? 23.775 -12.109 -14.779 1.00 96.06 639 SER A C 1
ATOM 4753 O O . SER A 1 639 ? 23.960 -12.341 -15.970 1.00 96.06 639 SER A O 1
ATOM 4755 N N . GLN A 1 640 ? 22.896 -11.192 -14.355 1.00 97.19 640 GLN A N 1
ATOM 4756 C CA . GLN A 1 640 ? 22.095 -10.351 -15.251 1.00 97.19 640 GLN A CA 1
ATOM 4757 C C . GLN A 1 640 ? 22.810 -9.056 -15.664 1.00 97.19 640 GLN A C 1
ATOM 4759 O O . GLN A 1 640 ? 22.248 -8.276 -16.434 1.00 97.19 640 GLN A O 1
ATOM 4764 N N . GLN A 1 641 ? 24.017 -8.799 -15.148 1.00 98.12 641 GLN A N 1
ATOM 4765 C CA . GLN A 1 641 ? 24.766 -7.593 -15.486 1.00 98.12 641 GLN A CA 1
ATOM 4766 C C . GLN A 1 641 ? 25.135 -7.591 -16.970 1.00 98.12 641 GLN A C 1
ATOM 4768 O O . GLN A 1 641 ? 25.625 -8.586 -17.511 1.00 98.12 641 GLN A O 1
ATOM 4773 N N . LYS A 1 642 ? 24.923 -6.456 -17.630 1.00 98.19 642 LYS A N 1
ATOM 4774 C CA . LYS A 1 642 ? 25.231 -6.282 -19.047 1.00 98.19 642 LYS A CA 1
ATOM 4775 C C . LYS A 1 642 ? 26.692 -5.899 -19.256 1.00 98.19 642 LYS A C 1
ATOM 4777 O O . LYS A 1 642 ? 27.412 -5.534 -18.327 1.00 98.19 642 LYS A O 1
ATOM 4782 N N . ALA A 1 643 ? 27.137 -5.989 -20.509 1.00 97.56 643 ALA A N 1
ATOM 4783 C CA . ALA A 1 643 ? 28.514 -5.682 -20.894 1.00 97.56 643 ALA A CA 1
ATOM 4784 C C . ALA A 1 643 ? 28.914 -4.221 -20.609 1.00 97.56 643 ALA A C 1
ATOM 4786 O O . ALA A 1 643 ? 30.090 -3.948 -20.391 1.00 97.56 643 ALA A O 1
ATOM 4787 N N . ASP A 1 644 ? 27.942 -3.305 -20.565 1.00 97.56 644 ASP A N 1
ATOM 4788 C CA . ASP A 1 644 ? 28.133 -1.899 -20.182 1.00 97.56 644 ASP A CA 1
ATOM 4789 C C . ASP A 1 644 ? 28.312 -1.690 -18.665 1.00 97.56 644 ASP A C 1
ATOM 4791 O O . ASP A 1 644 ? 28.509 -0.565 -18.214 1.00 97.56 644 ASP A O 1
ATOM 4795 N N . GLY A 1 645 ? 28.257 -2.762 -17.869 1.00 98.19 645 GLY A N 1
ATOM 4796 C CA . GLY A 1 645 ? 28.365 -2.721 -16.414 1.00 98.19 645 GLY A CA 1
ATOM 4797 C C . GLY A 1 645 ? 27.053 -2.413 -15.692 1.00 98.19 645 GLY A C 1
ATOM 4798 O O . GLY A 1 645 ? 27.002 -2.540 -14.470 1.00 98.19 645 GLY A O 1
ATOM 4799 N N . GLY A 1 646 ? 25.988 -2.054 -16.406 1.00 98.38 646 GLY A N 1
ATOM 4800 C CA . GLY A 1 646 ? 24.684 -1.770 -15.822 1.00 98.38 646 GLY A CA 1
ATOM 4801 C C . GLY A 1 646 ? 23.751 -2.981 -15.776 1.00 98.38 646 GLY A C 1
ATOM 4802 O O . GLY A 1 646 ? 24.067 -4.086 -16.230 1.00 98.38 646 GLY A O 1
ATOM 4803 N N . TRP A 1 647 ? 22.563 -2.745 -15.225 1.00 98.50 647 TRP A N 1
ATOM 4804 C CA . TRP A 1 647 ? 21.407 -3.634 -15.298 1.00 98.50 647 TRP A CA 1
ATOM 4805 C C . TRP A 1 647 ? 20.249 -2.911 -15.971 1.00 98.50 647 TRP A C 1
ATOM 4807 O O . TRP A 1 647 ? 20.084 -1.698 -15.831 1.00 98.50 647 TRP A O 1
ATOM 4817 N N . SER A 1 648 ? 19.418 -3.670 -16.676 1.00 96.38 648 SER A N 1
ATOM 4818 C CA . SER A 1 648 ? 18.185 -3.177 -17.285 1.00 96.38 648 SER A CA 1
ATOM 4819 C C . SER A 1 648 ? 16.972 -3.535 -16.431 1.00 96.38 648 SER A C 1
ATOM 4821 O O . SER A 1 648 ? 16.978 -4.550 -15.735 1.00 96.38 648 SER A O 1
ATOM 4823 N N . GLN A 1 649 ? 15.902 -2.739 -16.495 1.00 94.00 649 GLN A N 1
ATOM 4824 C CA . GLN A 1 649 ? 14.629 -3.071 -15.830 1.00 94.00 649 GLN A CA 1
ATOM 4825 C C . GLN A 1 649 ? 14.061 -4.416 -16.311 1.00 94.00 649 GLN A C 1
ATOM 4827 O O . GLN A 1 649 ? 13.643 -5.254 -15.508 1.00 94.00 649 GLN A O 1
ATOM 4832 N N . LEU A 1 650 ? 14.090 -4.616 -17.633 1.00 92.62 650 LEU A N 1
ATOM 4833 C CA . LEU A 1 650 ? 13.654 -5.821 -18.336 1.00 92.62 650 LEU A CA 1
ATOM 4834 C C . LEU A 1 650 ? 14.793 -6.392 -19.187 1.00 92.62 650 LEU A C 1
ATOM 4836 O O . LEU A 1 650 ? 15.610 -5.612 -19.686 1.00 92.62 650 LEU A O 1
ATOM 4840 N N . PRO A 1 651 ? 14.843 -7.714 -19.446 1.00 90.62 651 PRO A N 1
ATOM 4841 C CA . PRO A 1 651 ? 15.921 -8.323 -20.233 1.00 90.62 651 PRO A CA 1
ATOM 4842 C C . PRO A 1 651 ? 16.137 -7.673 -21.612 1.00 90.62 651 PRO A C 1
ATOM 4844 O O . PRO A 1 651 ? 17.278 -7.415 -22.005 1.00 90.62 651 PRO A O 1
ATOM 4847 N N . ALA A 1 652 ? 15.042 -7.338 -22.305 1.00 90.94 652 ALA A N 1
ATOM 4848 C CA . ALA A 1 652 ? 15.040 -6.771 -23.657 1.00 90.94 652 ALA A CA 1
ATOM 4849 C C . ALA A 1 652 ? 15.349 -5.259 -23.730 1.00 90.94 652 ALA A C 1
ATOM 4851 O O . ALA A 1 652 ? 15.433 -4.707 -24.825 1.00 90.94 652 ALA A O 1
ATOM 4852 N N . MET A 1 653 ? 15.499 -4.576 -22.591 1.00 92.56 653 MET A N 1
ATOM 4853 C CA . MET A 1 653 ? 15.764 -3.132 -22.523 1.00 92.56 653 MET A CA 1
ATOM 4854 C C . MET A 1 653 ? 17.254 -2.834 -22.319 1.00 92.56 653 MET A C 1
ATOM 4856 O O . MET A 1 653 ? 17.951 -3.680 -21.770 1.00 92.56 653 MET A O 1
ATOM 4860 N N . PRO A 1 654 ? 17.777 -1.656 -22.699 1.00 94.50 654 PRO A N 1
ATOM 4861 C CA . PRO A 1 654 ? 19.126 -1.234 -22.306 1.00 94.50 654 PRO A CA 1
ATOM 4862 C C . PRO A 1 654 ? 19.261 -1.080 -20.781 1.00 94.50 654 PRO A C 1
ATOM 4864 O O . PRO A 1 654 ? 18.256 -1.022 -20.069 1.00 94.50 654 PRO A O 1
ATOM 4867 N N . SER A 1 655 ? 20.499 -1.035 -20.282 1.00 97.25 655 SER A N 1
ATOM 4868 C CA . SER A 1 655 ? 20.768 -0.727 -18.875 1.00 97.25 655 SER A CA 1
ATOM 4869 C C . SER A 1 655 ? 20.301 0.686 -18.518 1.00 97.25 655 SER A C 1
ATOM 4871 O O . SER A 1 655 ? 20.364 1.595 -19.346 1.00 97.25 655 SER A O 1
ATOM 4873 N N . ASP A 1 656 ? 19.867 0.886 -17.275 1.00 97.06 656 ASP A N 1
ATOM 4874 C CA . ASP A 1 656 ? 19.497 2.202 -16.755 1.00 97.06 656 ASP A CA 1
ATOM 4875 C C . ASP A 1 656 ? 19.849 2.362 -15.270 1.00 97.06 656 ASP A C 1
ATOM 4877 O O . ASP A 1 656 ? 20.222 1.410 -14.577 1.00 97.06 656 ASP A O 1
ATOM 4881 N N . ALA A 1 657 ? 19.756 3.597 -14.780 1.00 97.75 657 ALA A N 1
ATOM 4882 C CA . ALA A 1 657 ? 20.136 3.940 -13.416 1.00 97.75 657 ALA A CA 1
ATOM 4883 C C . ALA A 1 657 ? 19.159 3.424 -12.349 1.00 97.75 657 ALA A C 1
ATOM 4885 O O . ALA A 1 657 ? 19.584 3.194 -11.218 1.00 97.75 657 ALA A O 1
ATOM 4886 N N . TYR A 1 658 ? 17.881 3.204 -12.690 1.00 97.56 658 TYR A N 1
ATOM 4887 C CA . TYR A 1 658 ? 16.901 2.666 -11.745 1.00 97.56 658 TYR A CA 1
ATOM 4888 C C . TYR A 1 658 ? 17.262 1.228 -11.380 1.00 97.56 658 TYR A C 1
ATOM 4890 O O . TYR A 1 658 ? 17.476 0.915 -10.209 1.00 97.56 658 TYR A O 1
ATOM 4898 N N . ALA A 1 659 ? 17.380 0.367 -12.393 1.00 97.88 659 ALA A N 1
ATOM 4899 C CA . ALA A 1 659 ? 17.709 -1.036 -12.198 1.00 97.88 659 ALA A CA 1
ATOM 4900 C C . ALA A 1 659 ? 19.126 -1.198 -11.637 1.00 97.88 659 ALA A C 1
ATOM 4902 O O . ALA A 1 659 ? 19.323 -1.946 -10.682 1.00 97.88 659 ALA A O 1
ATOM 4903 N N . THR A 1 660 ? 20.101 -0.454 -12.167 1.00 98.75 660 THR A N 1
ATOM 4904 C CA . THR A 1 660 ? 21.490 -0.530 -11.688 1.00 98.75 660 THR A CA 1
ATOM 4905 C C . THR A 1 660 ? 21.619 -0.090 -10.230 1.00 98.75 660 THR A C 1
ATOM 4907 O O . THR A 1 660 ? 22.218 -0.807 -9.430 1.00 98.75 660 THR A O 1
ATOM 4910 N N . GLY A 1 661 ? 21.028 1.049 -9.853 1.00 98.56 661 GLY A N 1
ATOM 4911 C CA . GLY A 1 661 ? 21.054 1.537 -8.474 1.00 98.56 661 GLY A CA 1
ATOM 4912 C C . GLY A 1 661 ? 20.389 0.563 -7.500 1.00 98.56 661 GLY A C 1
ATOM 4913 O O . GLY A 1 661 ? 20.991 0.195 -6.492 1.00 98.56 661 GLY A O 1
ATOM 4914 N N . LEU A 1 662 ? 19.187 0.079 -7.831 1.00 98.31 662 LEU A N 1
ATOM 4915 C CA . LEU A 1 662 ? 18.446 -0.865 -6.992 1.00 98.31 662 LEU A CA 1
ATOM 4916 C C . LEU A 1 662 ? 19.221 -2.177 -6.787 1.00 98.31 662 LEU A C 1
ATOM 4918 O O . LEU A 1 662 ? 19.319 -2.663 -5.660 1.00 98.31 662 LEU A O 1
ATOM 4922 N N . VAL A 1 663 ? 19.808 -2.736 -7.851 1.00 98.56 663 VAL A N 1
ATOM 4923 C CA . VAL A 1 663 ? 20.607 -3.967 -7.754 1.00 98.56 663 VAL A CA 1
ATOM 4924 C C . VAL A 1 663 ? 21.831 -3.760 -6.870 1.00 98.56 663 VAL A C 1
ATOM 4926 O O . VAL A 1 663 ? 22.089 -4.585 -5.998 1.00 98.56 663 VAL A O 1
ATOM 4929 N N . LEU A 1 664 ? 22.568 -2.661 -7.034 1.00 98.62 664 LEU A N 1
ATOM 4930 C CA . LEU A 1 664 ? 23.744 -2.383 -6.206 1.00 98.62 664 LEU A CA 1
ATOM 4931 C C . LEU A 1 664 ? 23.374 -2.201 -4.727 1.00 98.62 664 LEU A C 1
ATOM 4933 O O . LEU A 1 664 ? 24.069 -2.727 -3.852 1.00 98.62 664 LEU A O 1
ATOM 4937 N N . VAL A 1 665 ? 22.253 -1.538 -4.424 1.00 97.94 665 VAL A N 1
ATOM 4938 C CA . VAL A 1 665 ? 21.731 -1.465 -3.050 1.00 97.94 665 VAL A CA 1
ATOM 4939 C C . VAL A 1 665 ? 21.390 -2.861 -2.522 1.00 97.94 665 VAL A C 1
ATOM 4941 O O . VAL A 1 665 ? 21.852 -3.227 -1.443 1.00 97.94 665 VAL A O 1
ATOM 4944 N N . ALA A 1 666 ? 20.677 -3.687 -3.291 1.00 98.19 666 ALA A N 1
ATOM 4945 C CA . ALA A 1 666 ? 20.332 -5.049 -2.883 1.00 98.19 666 ALA A CA 1
ATOM 4946 C C . ALA A 1 666 ? 21.569 -5.929 -2.624 1.00 98.19 666 ALA A C 1
ATOM 4948 O O . ALA A 1 666 ? 21.641 -6.631 -1.611 1.00 98.19 666 ALA A O 1
ATOM 4949 N N . LEU A 1 667 ? 22.567 -5.870 -3.510 1.00 98.00 667 LEU A N 1
ATOM 4950 C CA . LEU A 1 667 ? 23.813 -6.625 -3.382 1.00 98.00 667 LEU A CA 1
ATOM 4951 C C . LEU A 1 667 ? 24.592 -6.214 -2.128 1.00 98.00 667 LEU A C 1
ATOM 4953 O O . LEU A 1 667 ? 24.995 -7.085 -1.355 1.00 98.00 667 LEU A O 1
ATOM 4957 N N . SER A 1 668 ? 24.750 -4.912 -1.890 1.00 96.12 668 SER A N 1
ATOM 4958 C CA . SER A 1 668 ? 25.469 -4.399 -0.717 1.00 96.12 668 SER A CA 1
ATOM 4959 C C . SER A 1 668 ? 24.723 -4.664 0.598 1.00 96.12 668 SER A C 1
ATOM 4961 O O . SER A 1 668 ? 25.325 -5.191 1.534 1.00 96.12 668 SER A O 1
ATOM 4963 N N . GLU A 1 669 ? 23.410 -4.411 0.671 1.00 95.50 669 GLU A N 1
ATOM 4964 C CA . GLU A 1 669 ? 22.604 -4.688 1.874 1.00 95.50 669 GLU A CA 1
ATOM 4965 C C . GLU A 1 669 ? 22.549 -6.180 2.224 1.00 95.50 669 GLU A C 1
ATOM 4967 O O . GLU A 1 669 ? 22.475 -6.546 3.403 1.00 95.50 669 GLU A O 1
ATOM 4972 N N . SER A 1 670 ? 22.614 -7.068 1.225 1.00 95.38 670 SER A N 1
ATOM 4973 C CA . SER A 1 670 ? 22.621 -8.511 1.480 1.00 95.38 670 SER A CA 1
ATOM 4974 C C . SER A 1 670 ? 23.798 -8.941 2.367 1.00 95.38 670 SER A C 1
ATOM 4976 O O . SER A 1 670 ? 23.671 -9.880 3.162 1.00 95.38 670 SER A O 1
ATOM 4978 N N . GLY A 1 671 ? 24.933 -8.236 2.268 1.00 93.00 671 GLY A N 1
ATOM 4979 C CA . GLY A 1 671 ? 26.205 -8.607 2.887 1.00 93.00 671 GLY A CA 1
ATOM 4980 C C . GLY A 1 671 ? 26.889 -9.808 2.224 1.00 93.00 671 GLY A C 1
ATOM 4981 O O . GLY A 1 671 ? 27.807 -10.380 2.806 1.00 93.00 671 GLY A O 1
ATOM 4982 N N . THR A 1 672 ? 26.433 -10.233 1.039 1.00 90.75 672 THR A N 1
ATOM 4983 C CA . THR A 1 672 ? 27.007 -11.382 0.312 1.00 90.75 672 THR A CA 1
ATOM 4984 C C . THR A 1 672 ? 28.032 -10.986 -0.744 1.00 90.75 672 THR A C 1
ATOM 4986 O O . THR A 1 672 ? 28.948 -11.764 -1.007 1.00 90.75 672 THR A O 1
ATOM 4989 N N . ILE A 1 673 ? 27.896 -9.786 -1.313 1.00 92.19 673 ILE A N 1
ATOM 4990 C CA . ILE A 1 673 ? 28.805 -9.191 -2.295 1.00 92.19 673 ILE A CA 1
ATOM 4991 C C . ILE A 1 673 ? 29.394 -7.929 -1.670 1.00 92.19 673 ILE A C 1
ATOM 4993 O O . ILE A 1 673 ? 28.662 -7.101 -1.128 1.00 92.19 673 ILE A O 1
ATOM 4997 N N . THR A 1 674 ? 30.720 -7.805 -1.696 1.00 90.44 674 THR A N 1
ATOM 4998 C CA . THR A 1 674 ? 31.409 -6.636 -1.139 1.00 90.44 674 THR A CA 1
ATOM 4999 C C . THR A 1 674 ? 31.446 -5.509 -2.162 1.00 90.44 674 THR A C 1
ATOM 5001 O O . THR A 1 674 ? 31.375 -5.747 -3.367 1.00 90.44 674 THR A O 1
ATOM 5004 N N . VAL A 1 675 ? 31.625 -4.274 -1.691 1.00 92.00 675 VAL A N 1
ATOM 5005 C CA . VAL A 1 675 ? 31.759 -3.115 -2.583 1.00 92.00 675 VAL A CA 1
ATOM 5006 C C . VAL A 1 675 ? 32.956 -3.243 -3.530 1.00 92.00 675 VAL A C 1
ATOM 5008 O O . VAL A 1 675 ? 32.927 -2.672 -4.608 1.00 92.00 675 VAL A O 1
ATOM 5011 N N . ASN A 1 676 ? 33.976 -4.036 -3.187 1.00 93.00 676 ASN A N 1
ATOM 5012 C CA . ASN A 1 676 ? 35.165 -4.263 -4.018 1.00 93.00 676 ASN A CA 1
ATOM 5013 C C . ASN A 1 676 ? 34.984 -5.359 -5.082 1.00 93.00 676 ASN A C 1
ATOM 5015 O O . ASN A 1 676 ? 35.912 -5.617 -5.849 1.00 93.00 676 ASN A O 1
ATOM 5019 N N . ASP A 1 677 ? 33.831 -6.032 -5.128 1.00 96.44 677 ASP A N 1
ATOM 5020 C CA . ASP A 1 677 ? 33.542 -7.014 -6.170 1.00 96.44 677 ASP A CA 1
ATOM 5021 C C . ASP A 1 677 ? 33.589 -6.367 -7.565 1.00 96.44 677 ASP A C 1
ATOM 5023 O O . ASP A 1 677 ? 33.102 -5.255 -7.778 1.00 96.44 677 ASP A O 1
ATOM 5027 N N . ALA A 1 678 ? 34.169 -7.070 -8.540 1.00 96.94 678 ALA A N 1
ATOM 5028 C CA . ALA A 1 678 ? 34.357 -6.530 -9.884 1.00 96.94 678 ALA A CA 1
ATOM 5029 C C . ALA A 1 678 ? 33.026 -6.208 -10.584 1.00 96.94 678 ALA A C 1
ATOM 5031 O O . ALA A 1 678 ? 32.948 -5.236 -11.334 1.00 96.94 678 ALA A O 1
ATOM 5032 N N . GLY A 1 679 ? 31.977 -7.005 -10.353 1.00 97.12 679 GLY A N 1
ATOM 5033 C CA . GLY A 1 679 ? 30.635 -6.719 -10.853 1.00 97.12 679 GLY A CA 1
ATOM 5034 C C . GLY A 1 679 ? 30.043 -5.482 -10.189 1.00 97.12 679 GLY A C 1
ATOM 5035 O O . GLY A 1 679 ? 29.530 -4.603 -10.880 1.00 97.12 679 GLY A O 1
ATOM 5036 N N . PHE A 1 680 ? 30.196 -5.357 -8.870 1.00 97.88 680 PHE A N 1
ATOM 5037 C CA . PHE A 1 680 ? 29.751 -4.172 -8.133 1.00 97.88 680 PHE A CA 1
ATOM 5038 C C . PHE A 1 680 ? 30.427 -2.889 -8.646 1.00 97.88 680 PHE A C 1
ATOM 5040 O O . PHE A 1 680 ? 29.750 -1.915 -8.973 1.00 97.88 680 PHE A O 1
ATOM 5047 N N . GLN A 1 681 ? 31.753 -2.904 -8.806 1.00 98.12 681 GLN A N 1
ATOM 5048 C CA . GLN A 1 681 ? 32.528 -1.751 -9.279 1.00 98.12 681 GLN A CA 1
ATOM 5049 C C . GLN A 1 681 ? 32.168 -1.329 -10.708 1.00 98.12 681 GLN A C 1
ATOM 5051 O O . GLN A 1 681 ? 32.055 -0.134 -10.980 1.00 98.12 681 GLN A O 1
ATOM 5056 N N . ARG A 1 682 ? 31.901 -2.283 -11.612 1.00 98.50 682 ARG A N 1
ATOM 5057 C CA . ARG A 1 682 ? 31.383 -1.959 -12.953 1.00 98.50 682 ARG A CA 1
ATOM 5058 C C . ARG A 1 682 ? 30.031 -1.245 -12.898 1.00 98.50 682 ARG A C 1
ATOM 5060 O O . ARG A 1 682 ? 29.816 -0.313 -13.664 1.00 98.50 682 ARG A O 1
ATOM 5067 N N . GLY A 1 683 ? 29.152 -1.634 -11.973 1.00 98.56 683 GLY A N 1
ATOM 5068 C CA . GLY A 1 683 ? 27.876 -0.948 -11.759 1.00 98.56 683 GLY A CA 1
ATOM 5069 C C . GLY A 1 683 ? 28.044 0.479 -11.236 1.00 98.56 683 GLY A C 1
ATOM 5070 O O . GLY A 1 683 ? 27.370 1.396 -11.700 1.00 98.56 683 GLY A O 1
ATOM 5071 N N . ILE A 1 684 ? 28.977 0.690 -10.305 1.00 98.56 684 ILE A N 1
ATOM 5072 C CA . ILE A 1 684 ? 29.315 2.033 -9.813 1.00 98.56 684 ILE A CA 1
ATOM 5073 C C . ILE A 1 684 ? 29.872 2.911 -10.940 1.00 98.56 684 ILE A C 1
ATOM 5075 O O . ILE A 1 684 ? 29.495 4.080 -11.045 1.00 98.56 684 ILE A O 1
ATOM 5079 N N . GLU A 1 685 ? 30.719 2.361 -11.811 1.00 98.50 685 GLU A N 1
ATOM 5080 C CA . GLU A 1 685 ? 31.233 3.087 -12.976 1.00 98.50 685 GLU A CA 1
ATOM 5081 C C . GLU A 1 685 ? 30.129 3.406 -13.994 1.00 98.50 685 GLU A C 1
ATOM 5083 O O . GLU A 1 685 ? 30.073 4.527 -14.502 1.00 98.50 685 GLU A O 1
ATOM 5088 N N . PHE A 1 686 ? 29.187 2.484 -14.228 1.00 98.69 686 PHE A N 1
ATOM 5089 C CA . PHE A 1 686 ? 27.998 2.761 -15.039 1.00 98.69 686 PHE A CA 1
ATOM 5090 C C . PHE A 1 686 ? 27.225 3.971 -14.491 1.00 98.69 686 PHE A C 1
ATOM 5092 O O . PHE A 1 686 ? 26.952 4.913 -15.232 1.00 98.69 686 PHE A O 1
ATOM 5099 N N . LEU A 1 687 ? 26.922 4.012 -13.188 1.00 98.69 687 LEU A N 1
ATOM 5100 C CA . LEU A 1 687 ? 26.199 5.146 -12.594 1.00 98.69 687 LEU A CA 1
ATOM 5101 C C . LEU A 1 687 ? 26.988 6.457 -12.706 1.00 98.69 687 LEU A C 1
ATOM 5103 O O . LEU A 1 687 ? 26.425 7.489 -13.069 1.00 98.69 687 LEU A O 1
ATOM 5107 N N . ARG A 1 688 ? 28.297 6.430 -12.433 1.00 98.12 688 ARG A N 1
ATOM 5108 C CA . ARG A 1 688 ? 29.153 7.625 -12.504 1.00 98.12 688 ARG A CA 1
ATOM 5109 C C . ARG A 1 688 ? 29.281 8.179 -13.918 1.00 98.12 688 ARG A C 1
ATOM 5111 O O . ARG A 1 688 ? 29.299 9.399 -14.069 1.00 98.12 688 ARG A O 1
ATOM 5118 N N . SER A 1 689 ? 29.376 7.313 -14.924 1.00 97.81 689 SER A N 1
ATOM 5119 C CA . SER A 1 689 ? 29.527 7.701 -16.332 1.00 97.81 689 SER A CA 1
ATOM 5120 C C . SER A 1 689 ? 28.216 8.156 -16.983 1.00 97.81 689 SER A C 1
ATOM 5122 O O . SER A 1 689 ? 28.258 8.912 -17.950 1.00 97.81 689 SER A O 1
ATOM 5124 N N . THR A 1 690 ? 27.065 7.770 -16.422 1.00 97.44 690 THR A N 1
ATOM 5125 C CA . THR A 1 690 ? 25.724 8.079 -16.958 1.00 97.44 690 THR A CA 1
ATOM 5126 C C . THR A 1 690 ? 24.975 9.184 -16.201 1.00 97.44 690 THR A C 1
ATOM 5128 O O . THR A 1 690 ? 23.815 9.459 -16.511 1.00 97.44 690 THR A O 1
ATOM 5131 N N . GLN A 1 691 ? 25.600 9.848 -15.219 1.00 98.06 691 GLN A N 1
ATOM 5132 C CA . GLN A 1 691 ? 24.972 10.976 -14.518 1.00 98.06 691 GLN A CA 1
ATOM 5133 C C . GLN A 1 691 ? 24.864 12.201 -15.439 1.00 98.06 691 GLN A C 1
ATOM 5135 O O . GLN A 1 691 ? 25.786 12.506 -16.199 1.00 98.06 691 GLN A O 1
ATOM 5140 N N . LEU A 1 692 ? 23.750 12.926 -15.361 1.00 97.06 692 LEU A N 1
ATOM 5141 C CA . LEU A 1 692 ? 23.523 14.164 -16.105 1.00 97.06 692 LEU A CA 1
ATOM 5142 C C . LEU A 1 692 ? 24.137 15.381 -15.397 1.00 97.06 692 LEU A C 1
ATOM 5144 O O . LEU A 1 692 ? 24.496 15.338 -14.218 1.00 97.06 692 LEU A O 1
ATOM 5148 N N . GLN A 1 693 ? 24.253 16.494 -16.128 1.00 94.50 693 GLN A N 1
ATOM 5149 C CA . GLN A 1 693 ? 24.848 17.740 -15.626 1.00 94.50 693 GLN A CA 1
ATOM 5150 C C . GLN A 1 693 ? 24.124 18.308 -14.395 1.00 94.50 693 GLN A C 1
ATOM 5152 O O . GLN A 1 693 ? 24.765 18.886 -13.520 1.00 94.50 693 GLN A O 1
ATOM 5157 N N . ASP A 1 694 ? 22.807 18.129 -14.317 1.00 94.62 694 ASP A N 1
ATOM 5158 C CA . ASP A 1 694 ? 21.970 18.556 -13.191 1.00 94.62 694 ASP A CA 1
ATOM 5159 C C . ASP A 1 694 ? 22.056 17.621 -11.966 1.00 94.62 694 ASP A C 1
ATOM 5161 O O . ASP A 1 694 ? 21.387 17.859 -10.963 1.00 94.62 694 ASP A O 1
ATOM 5165 N N . GLY A 1 695 ? 22.880 16.567 -12.030 1.00 96.44 695 GLY A N 1
ATOM 5166 C CA . GLY A 1 695 ? 23.053 15.577 -10.968 1.00 96.44 695 GLY A CA 1
ATOM 5167 C C . GLY A 1 695 ? 22.035 14.433 -10.987 1.00 96.44 695 GLY A C 1
ATOM 5168 O O . GLY A 1 695 ? 22.146 13.525 -10.162 1.00 96.44 695 GLY A O 1
ATOM 5169 N N . SER A 1 696 ? 21.071 14.441 -11.908 1.00 97.31 696 SER A N 1
ATOM 5170 C CA . SER A 1 696 ? 20.052 13.395 -12.029 1.00 97.31 696 SER A CA 1
ATOM 5171 C C . SER A 1 696 ? 20.470 12.247 -12.954 1.00 97.31 696 SER A C 1
ATOM 5173 O O . SER A 1 696 ? 21.464 12.326 -13.682 1.00 97.31 696 SER A O 1
ATOM 5175 N N . TRP A 1 697 ? 19.663 11.184 -12.954 1.00 97.38 697 TRP A N 1
ATOM 5176 C CA . TRP A 1 697 ? 19.626 10.183 -14.017 1.00 97.38 697 TRP A CA 1
ATOM 5177 C C . TRP A 1 697 ? 18.228 10.158 -14.636 1.00 97.38 697 TRP A C 1
ATOM 5179 O O . TRP A 1 697 ? 17.243 9.884 -13.947 1.00 97.38 697 TRP A O 1
ATOM 5189 N N . HIS A 1 698 ? 18.140 10.437 -15.939 1.00 95.44 698 HIS A N 1
ATOM 5190 C CA . HIS A 1 698 ? 16.882 10.333 -16.679 1.00 95.44 698 HIS A CA 1
ATOM 5191 C C . HIS A 1 698 ? 16.545 8.864 -16.918 1.00 95.44 698 HIS A C 1
ATOM 5193 O O . HIS A 1 698 ? 17.316 8.125 -17.531 1.00 95.44 698 HIS A O 1
ATOM 5199 N N . VAL A 1 699 ? 15.377 8.446 -16.444 1.00 93.56 699 VAL A N 1
ATOM 5200 C CA . VAL A 1 699 ? 14.793 7.143 -16.757 1.00 93.56 699 VAL A CA 1
ATOM 5201 C C . VAL A 1 699 ? 13.398 7.393 -17.278 1.00 93.56 699 VAL A C 1
ATOM 5203 O O . VAL A 1 699 ? 12.607 8.077 -16.640 1.00 93.56 699 VAL A O 1
ATOM 5206 N N . ALA A 1 700 ? 13.089 6.837 -18.440 1.00 89.31 700 ALA A N 1
ATOM 5207 C CA . ALA A 1 700 ? 11.785 7.050 -19.029 1.00 89.31 700 ALA A CA 1
ATOM 5208 C C . ALA A 1 700 ? 10.709 6.178 -18.386 1.00 89.31 700 ALA A C 1
ATOM 5210 O O . ALA A 1 700 ? 10.927 4.993 -18.111 1.00 89.31 700 ALA A O 1
ATOM 5211 N N . THR A 1 701 ? 9.524 6.754 -18.203 1.00 86.44 701 THR A N 1
ATOM 5212 C CA . THR A 1 701 ? 8.384 6.029 -17.658 1.00 86.44 701 THR A CA 1
ATOM 5213 C C . THR A 1 701 ? 7.865 4.998 -18.655 1.00 86.44 701 THR A C 1
ATOM 5215 O O . THR A 1 701 ? 7.798 5.239 -19.864 1.00 86.44 701 THR A O 1
ATOM 5218 N N . ARG A 1 702 ? 7.476 3.836 -18.126 1.00 86.44 702 ARG A N 1
ATOM 5219 C CA . ARG A 1 702 ? 6.660 2.835 -18.830 1.00 86.44 702 ARG A CA 1
ATOM 5220 C C . ARG A 1 702 ? 5.237 2.788 -18.278 1.00 86.44 702 ARG A C 1
ATOM 5222 O O . ARG A 1 702 ? 4.413 2.003 -18.736 1.00 86.44 702 ARG A O 1
ATOM 5229 N N . ALA A 1 703 ? 4.949 3.610 -17.271 1.00 81.38 703 ALA A N 1
ATOM 5230 C CA . ALA A 1 703 ? 3.627 3.724 -16.697 1.00 81.38 703 ALA A CA 1
ATOM 5231 C C . ALA A 1 703 ? 2.720 4.556 -17.608 1.00 81.38 703 ALA A C 1
ATOM 5233 O O . ALA A 1 703 ? 3.112 5.596 -18.139 1.00 81.38 703 ALA A O 1
ATOM 5234 N N . ILE A 1 704 ? 1.465 4.133 -17.720 1.00 78.25 704 ILE A N 1
ATOM 5235 C CA . ILE A 1 704 ? 0.451 4.903 -18.427 1.00 78.25 704 ILE A CA 1
ATOM 5236 C C . ILE A 1 704 ? 0.042 6.116 -17.578 1.00 78.25 704 ILE A C 1
ATOM 5238 O O . ILE A 1 704 ? -0.407 5.982 -16.436 1.00 78.25 704 ILE A O 1
ATOM 5242 N N . GLY A 1 705 ? 0.162 7.313 -18.159 1.00 73.62 705 GLY A N 1
ATOM 5243 C CA . GLY A 1 705 ? -0.335 8.550 -17.564 1.00 73.62 705 GLY A CA 1
ATOM 5244 C C . GLY A 1 705 ? -1.863 8.544 -17.468 1.00 73.62 705 GLY A C 1
ATOM 5245 O O . GLY A 1 705 ? -2.561 8.505 -18.485 1.00 73.62 705 GLY A O 1
ATOM 5246 N N . ILE A 1 706 ? -2.380 8.565 -16.238 1.00 67.94 706 ILE A N 1
ATOM 5247 C CA . ILE A 1 706 ? -3.822 8.679 -15.947 1.00 67.94 706 ILE A CA 1
ATOM 5248 C C . ILE A 1 706 ? -4.156 9.801 -14.955 1.00 67.94 706 ILE A C 1
ATOM 5250 O O . ILE A 1 706 ? -5.326 10.093 -14.736 1.00 67.94 706 ILE A O 1
ATOM 5254 N N . GLN A 1 707 ? -3.146 10.388 -14.310 1.00 68.50 707 GLN A N 1
ATOM 5255 C CA . GLN A 1 707 ? -3.315 11.488 -13.363 1.00 68.50 707 GLN A CA 1
ATOM 5256 C C . GLN A 1 707 ? -2.936 12.811 -14.037 1.00 68.50 707 GLN A C 1
ATOM 5258 O O . GLN A 1 707 ? -2.064 12.800 -14.912 1.00 68.50 707 GLN A O 1
ATOM 5263 N N . PRO A 1 708 ? -3.549 13.939 -13.633 1.00 71.12 708 PRO A N 1
ATOM 5264 C CA . PRO A 1 708 ? -3.114 15.257 -14.072 1.00 71.12 708 PRO A CA 1
ATOM 5265 C C . PRO A 1 708 ? -1.631 15.481 -13.773 1.00 71.12 708 PRO A C 1
ATOM 5267 O O . PRO A 1 708 ? -1.135 15.148 -12.696 1.00 71.12 708 PRO A O 1
ATOM 5270 N N . TYR A 1 709 ? -0.931 16.045 -14.748 1.00 79.38 709 TYR A N 1
ATOM 5271 C CA . TYR A 1 709 ? 0.476 16.394 -14.630 1.00 79.38 709 TYR A CA 1
ATOM 5272 C C . TYR A 1 709 ? 0.677 17.590 -13.689 1.00 79.38 709 TYR A C 1
ATOM 5274 O O . TYR A 1 709 ? -0.114 18.531 -13.716 1.00 79.38 709 TYR A O 1
ATOM 5282 N N . PHE A 1 710 ? 1.758 17.585 -12.906 1.00 81.81 710 PHE A N 1
ATOM 5283 C CA . PHE A 1 710 ? 2.243 18.774 -12.207 1.00 81.81 710 PHE A CA 1
ATOM 5284 C C . PHE A 1 710 ? 3.762 18.718 -12.006 1.00 81.81 710 PHE A C 1
ATOM 5286 O O . PHE A 1 710 ? 4.356 17.644 -11.987 1.00 81.81 710 PHE A O 1
ATOM 5293 N N . GLU A 1 711 ? 4.377 19.886 -11.823 1.00 85.25 711 GLU A N 1
ATOM 5294 C CA . GLU A 1 711 ? 5.825 20.031 -11.632 1.00 85.25 711 GLU A CA 1
ATOM 5295 C C . GLU A 1 711 ? 6.244 19.878 -10.158 1.00 85.25 711 GLU A C 1
ATOM 5297 O O . GLU A 1 711 ? 5.901 20.730 -9.327 1.00 85.25 711 GLU A O 1
ATOM 5302 N N . SER A 1 712 ? 7.056 18.858 -9.850 1.00 84.19 712 SER A N 1
ATOM 5303 C CA . SER A 1 712 ? 7.780 18.682 -8.572 1.00 84.19 712 SER A CA 1
ATOM 5304 C C . SER A 1 712 ? 9.137 19.367 -8.521 1.00 84.19 712 SER A C 1
ATOM 5306 O O . SER A 1 712 ? 9.778 19.364 -7.474 1.00 84.19 712 SER A O 1
ATOM 5308 N N . GLY A 1 713 ? 9.572 19.994 -9.619 1.00 88.44 713 GLY A N 1
ATOM 5309 C CA . GLY A 1 713 ? 10.875 20.659 -9.699 1.00 88.44 713 GLY A CA 1
ATOM 5310 C C . GLY A 1 713 ? 12.039 19.700 -9.931 1.00 88.44 713 GLY A C 1
ATOM 5311 O O . GLY A 1 713 ? 13.172 20.165 -10.047 1.00 88.44 713 GLY A O 1
ATOM 5312 N N . PHE A 1 714 ? 11.756 18.401 -10.049 1.00 93.62 714 PHE A N 1
ATOM 5313 C CA . PHE A 1 714 ? 12.675 17.438 -10.633 1.00 93.62 714 PHE A CA 1
ATOM 5314 C C . PHE A 1 714 ? 12.634 17.559 -12.174 1.00 93.62 714 PHE A C 1
ATOM 5316 O O . PHE A 1 714 ? 11.549 17.748 -12.729 1.00 93.62 714 PHE A O 1
ATOM 5323 N N . PRO A 1 715 ? 13.777 17.488 -12.883 1.00 93.44 715 PRO A N 1
ATOM 5324 C CA . PRO A 1 715 ? 13.824 17.570 -14.348 1.00 93.44 715 PRO A CA 1
ATOM 5325 C C . PRO A 1 715 ? 13.064 16.420 -15.043 1.00 93.44 715 PRO A C 1
ATOM 5327 O O . PRO A 1 715 ? 12.573 15.493 -14.405 1.00 93.44 715 PRO A O 1
ATOM 5330 N N . HIS A 1 716 ? 13.023 16.453 -16.381 1.00 92.06 716 HIS A N 1
ATOM 5331 C CA . HIS A 1 716 ? 12.500 15.386 -17.265 1.00 92.06 716 HIS A CA 1
ATOM 5332 C C . HIS A 1 716 ? 10.982 15.322 -17.464 1.00 92.06 716 HIS A C 1
ATOM 5334 O O . HIS A 1 716 ? 10.469 14.346 -18.009 1.00 92.06 716 HIS A O 1
ATOM 5340 N N . GLY A 1 717 ? 10.243 16.373 -17.107 1.00 89.31 717 GLY A N 1
ATOM 5341 C CA . GLY A 1 717 ? 8.836 16.514 -17.485 1.00 89.31 717 GLY A CA 1
ATOM 5342 C C . GLY A 1 717 ? 7.977 15.332 -17.018 1.00 89.31 717 GLY A C 1
ATOM 5343 O O . GLY A 1 717 ? 7.926 15.018 -15.830 1.00 89.31 717 GLY A O 1
ATOM 5344 N N . GLY A 1 718 ? 7.323 14.629 -17.950 1.00 86.00 718 GLY A N 1
ATOM 5345 C CA . GLY A 1 718 ? 6.516 13.434 -17.651 1.00 86.00 718 GLY A CA 1
ATOM 5346 C C . GLY A 1 718 ? 7.289 12.276 -16.997 1.00 86.00 718 GLY A C 1
ATOM 5347 O O . GLY A 1 718 ? 6.681 11.448 -16.318 1.00 86.00 718 GLY A O 1
ATOM 5348 N N . ASP A 1 719 ? 8.616 12.251 -17.140 1.00 90.06 719 ASP A N 1
ATOM 5349 C CA . ASP A 1 719 ? 9.503 11.232 -16.570 1.00 90.06 719 ASP A CA 1
ATOM 5350 C C . ASP A 1 719 ? 10.067 11.623 -15.193 1.00 90.06 719 ASP A C 1
ATOM 5352 O O . ASP A 1 719 ? 10.862 10.878 -14.613 1.00 90.06 719 ASP A O 1
ATOM 5356 N N . GLN A 1 720 ? 9.678 12.777 -14.641 1.00 91.56 720 GLN A N 1
ATOM 5357 C CA . GLN A 1 720 ? 10.277 13.311 -13.414 1.00 91.56 720 GLN A CA 1
ATOM 5358 C C . GLN A 1 720 ? 10.172 12.352 -12.215 1.00 91.56 720 GLN A C 1
ATOM 5360 O O . GLN A 1 720 ? 11.135 12.185 -11.474 1.00 91.56 720 GLN A O 1
ATOM 5365 N N . TRP A 1 721 ? 9.040 11.655 -12.058 1.00 88.94 721 TRP A N 1
ATOM 5366 C CA . TRP A 1 721 ? 8.781 10.758 -10.922 1.00 88.94 721 TRP A CA 1
ATOM 5367 C C . TRP A 1 721 ? 9.697 9.543 -10.925 1.00 88.94 721 TRP A C 1
ATOM 5369 O O . TRP A 1 721 ? 10.318 9.193 -9.921 1.00 88.94 721 TRP A O 1
ATOM 5379 N N . ILE A 1 722 ? 9.805 8.910 -12.089 1.00 92.00 722 ILE A N 1
ATOM 5380 C CA . ILE A 1 722 ? 10.663 7.750 -12.254 1.00 92.00 722 ILE A CA 1
ATOM 5381 C C . ILE A 1 722 ? 12.139 8.143 -12.220 1.00 92.00 722 ILE A C 1
ATOM 5383 O O . ILE A 1 722 ? 12.943 7.458 -11.591 1.00 92.00 722 ILE A O 1
ATOM 5387 N N . SER A 1 723 ? 12.496 9.286 -12.796 1.00 95.31 723 SER A N 1
ATOM 5388 C CA . SER A 1 723 ? 13.869 9.786 -12.755 1.00 95.31 723 SER A CA 1
ATOM 5389 C C . SER A 1 723 ? 14.294 10.171 -11.333 1.00 95.31 723 SER A C 1
ATOM 5391 O O . SER A 1 723 ? 15.438 9.925 -10.950 1.00 95.31 723 SER A O 1
ATOM 5393 N N . ALA A 1 724 ? 13.379 10.681 -10.503 1.00 95.88 724 ALA A N 1
ATOM 5394 C CA . ALA A 1 724 ? 13.631 10.931 -9.085 1.00 95.88 724 ALA A CA 1
ATOM 5395 C C . ALA A 1 724 ? 13.859 9.628 -8.300 1.00 95.88 724 ALA A C 1
ATOM 5397 O O . ALA A 1 724 ? 14.789 9.546 -7.496 1.00 95.88 724 ALA A O 1
ATOM 5398 N N . ALA A 1 725 ? 13.071 8.576 -8.551 1.00 95.50 725 ALA A N 1
ATOM 5399 C CA . ALA A 1 725 ? 13.299 7.272 -7.922 1.00 95.50 725 ALA A CA 1
ATOM 5400 C C . ALA A 1 725 ? 14.601 6.611 -8.402 1.00 95.50 725 ALA A C 1
ATOM 5402 O O . ALA A 1 725 ? 15.343 6.061 -7.592 1.00 95.50 725 ALA A O 1
ATOM 5403 N N . ALA A 1 726 ? 14.906 6.701 -9.699 1.00 97.38 726 ALA A N 1
ATOM 5404 C CA . ALA A 1 726 ? 16.158 6.212 -10.268 1.00 97.38 726 ALA A CA 1
ATOM 5405 C C . ALA A 1 726 ? 17.364 6.922 -9.646 1.00 97.38 726 ALA A C 1
ATOM 5407 O O . ALA A 1 726 ? 18.328 6.276 -9.244 1.00 97.38 726 ALA A O 1
ATOM 5408 N N . THR A 1 727 ? 17.267 8.245 -9.504 1.00 98.38 727 THR A N 1
ATOM 5409 C CA . THR A 1 727 ? 18.295 9.067 -8.866 1.00 98.38 727 THR A CA 1
ATOM 5410 C C . THR A 1 727 ? 18.452 8.688 -7.395 1.00 98.38 727 THR A C 1
ATOM 5412 O O . THR A 1 727 ? 19.575 8.486 -6.963 1.00 98.38 727 THR A O 1
ATOM 5415 N N . ASN A 1 728 ? 17.369 8.468 -6.642 1.00 98.31 728 ASN A N 1
ATOM 5416 C CA . ASN A 1 728 ? 17.456 7.967 -5.264 1.00 98.31 728 ASN A CA 1
ATOM 5417 C C . ASN A 1 728 ? 18.203 6.624 -5.159 1.00 98.31 728 ASN A C 1
ATOM 5419 O O . ASN A 1 728 ? 19.131 6.498 -4.360 1.00 98.31 728 ASN A O 1
ATOM 5423 N N . TRP A 1 729 ? 17.839 5.630 -5.977 1.00 98.31 729 TRP A N 1
ATOM 5424 C CA . TRP A 1 729 ? 18.515 4.328 -5.976 1.00 98.31 729 TRP A CA 1
ATOM 5425 C C . TRP A 1 729 ? 19.990 4.430 -6.372 1.00 98.31 729 TRP A C 1
ATOM 5427 O O . TRP A 1 729 ? 20.844 3.836 -5.712 1.00 98.31 729 TRP A O 1
ATOM 5437 N N . ALA A 1 730 ? 20.302 5.206 -7.412 1.00 98.69 730 ALA A N 1
ATOM 5438 C CA . ALA A 1 730 ? 21.674 5.454 -7.839 1.00 98.69 730 ALA A CA 1
ATOM 5439 C C . ALA A 1 730 ? 22.490 6.147 -6.736 1.00 98.69 730 ALA A C 1
ATOM 5441 O O . ALA A 1 730 ? 23.600 5.717 -6.423 1.00 98.69 730 ALA A O 1
ATOM 5442 N N . THR A 1 731 ? 21.927 7.173 -6.095 1.00 98.75 731 THR A N 1
ATOM 5443 C CA . THR A 1 731 ? 22.570 7.899 -4.997 1.00 98.75 731 THR A CA 1
ATOM 5444 C C . THR A 1 731 ? 22.814 6.991 -3.791 1.00 98.75 731 THR A C 1
ATOM 5446 O O . THR A 1 731 ? 23.927 6.993 -3.274 1.00 98.75 731 THR A O 1
ATOM 5449 N N . MET A 1 732 ? 21.849 6.159 -3.375 1.00 98.44 732 MET A N 1
ATOM 5450 C CA . MET A 1 732 ? 22.055 5.179 -2.293 1.00 98.44 732 MET A CA 1
ATOM 5451 C C . MET A 1 732 ? 23.163 4.168 -2.623 1.00 98.44 732 MET A C 1
ATOM 5453 O O . MET A 1 732 ? 24.037 3.925 -1.790 1.00 98.44 732 MET A O 1
ATOM 5457 N N . ALA A 1 733 ? 23.197 3.637 -3.850 1.00 98.44 733 ALA A N 1
ATOM 5458 C CA . ALA A 1 733 ? 24.267 2.740 -4.290 1.00 98.44 733 ALA A CA 1
ATOM 5459 C C . ALA A 1 733 ? 25.653 3.407 -4.225 1.00 98.44 733 ALA A C 1
ATOM 5461 O O . ALA A 1 733 ? 26.620 2.809 -3.750 1.00 98.44 733 ALA A O 1
ATOM 5462 N N . LEU A 1 734 ? 25.749 4.666 -4.660 1.00 98.62 734 LEU A N 1
ATOM 5463 C CA . LEU A 1 734 ? 26.986 5.445 -4.604 1.00 98.62 734 LEU A CA 1
ATOM 5464 C C . LEU A 1 734 ? 27.396 5.773 -3.163 1.00 98.62 734 LEU A C 1
ATOM 5466 O O . LEU A 1 734 ? 28.584 5.722 -2.856 1.00 98.62 734 LEU A O 1
ATOM 5470 N N . ILE A 1 735 ? 26.443 6.045 -2.266 1.00 98.31 735 ILE A N 1
ATOM 5471 C CA . ILE A 1 735 ? 26.706 6.211 -0.828 1.00 98.31 735 ILE A CA 1
ATOM 5472 C C . ILE A 1 735 ? 27.312 4.930 -0.247 1.00 98.31 735 ILE A C 1
ATOM 5474 O O . ILE A 1 735 ? 28.293 5.005 0.490 1.00 98.31 735 ILE A O 1
ATOM 5478 N N . HIS A 1 736 ? 26.779 3.755 -0.598 1.00 95.81 736 HIS A N 1
ATOM 5479 C CA . HIS A 1 736 ? 27.324 2.475 -0.134 1.00 95.81 736 HIS A CA 1
ATOM 5480 C C . HIS A 1 736 ? 28.759 2.240 -0.617 1.00 95.81 736 HIS A C 1
ATOM 5482 O O . HIS A 1 736 ? 29.535 1.645 0.115 1.00 95.81 736 HIS A O 1
ATOM 5488 N N . ALA A 1 737 ? 29.125 2.736 -1.803 1.00 94.44 737 ALA A N 1
ATOM 5489 C CA . ALA A 1 737 ? 30.489 2.652 -2.329 1.00 94.44 737 ALA A CA 1
ATOM 5490 C C . ALA A 1 737 ? 31.476 3.657 -1.701 1.00 94.44 737 ALA A C 1
ATOM 5492 O O . ALA A 1 737 ? 32.682 3.516 -1.889 1.00 94.44 737 ALA A O 1
ATOM 5493 N N . VAL A 1 738 ? 30.982 4.696 -1.018 1.00 91.19 738 VAL A N 1
ATOM 5494 C CA . VAL A 1 738 ? 31.807 5.695 -0.309 1.00 91.19 738 VAL A CA 1
ATOM 5495 C C . VAL A 1 738 ? 32.133 5.255 1.125 1.00 91.19 738 VAL A C 1
ATOM 5497 O O . VAL A 1 738 ? 33.097 5.759 1.699 1.00 91.19 738 VAL A O 1
ATOM 5500 N N . ARG A 1 739 ? 31.330 4.348 1.695 1.00 79.50 739 ARG A N 1
ATOM 5501 C CA . ARG A 1 739 ? 31.567 3.717 3.002 1.00 79.50 739 ARG A CA 1
ATOM 5502 C C . ARG A 1 739 ? 32.662 2.666 2.909 1.00 79.50 739 ARG A C 1
ATOM 5504 O O . ARG A 1 739 ? 33.429 2.577 3.892 1.00 79.50 739 ARG A O 1
#

Radius of gyration: 26.63 Å; Cα contacts (8 Å, |Δi|>4): 1408; chains: 1; bounding box: 64×64×80 Å

InterPro domains:
  IPR002110 Ankyrin repeat [PF12796] (96-187)
  IPR002110 Ankyrin repeat [PF12796] (190-250)
  IPR002110 Ankyrin repeat [PF12796] (342-420)
  IPR002110 Ankyrin repeat [PS50088] (157-189)
  IPR002110 Ankyrin repeat [PS50088] (221-254)
  IPR002110 Ankyrin repeat [PS50088] (258-290)
  IPR002110 Ankyrin repeat [PS50088] (358-392)
  IPR002110 Ankyrin repeat [SM00248] (123-152)
  IPR002110 Ankyrin repeat [SM00248] (157-186)
  IPR002110 Ankyrin repeat [SM00248] (190-217)
  IPR002110 Ankyrin repeat [SM00248] (221-251)
  IPR002110 Ankyrin repeat [SM00248] (258-287)
  IPR002110 Ankyrin repeat [SM00248] (289-318)
  IPR002110 Ankyrin repeat [SM00248] (358-389)
  IPR002110 Ankyrin repeat [SM00248] (393-422)
  IPR008930 Terpenoid cyclases/protein prenyltransferase alpha-alpha toroid [SSF48239] (512-734)
  IPR011429 Cytochrome C, Planctomycete-type [PF07635] (31-88)
  IPR036770 Ankyrin repeat-containing domain superfamily [G3DSA:1.25.40.20] (115-226)
  IPR036770 Ankyrin repeat-containing domain superfamily [G3DSA:1.25.40.20] (227-315)
  IPR036770 Ankyrin repeat-containing domain superfamily [G3DSA:1.25.40.20] (334-431)